Protein AF-A0A0A1U5Z3-F1 (afdb_monomer_lite)

Secondary structure (DSSP, 8-state):
------HHHHHHHHHT-SSSSPPPHHHHHHHHHHHTTT--HHHHHHHHHHHTSS-HHHHHHHHHHHHHHHHHS-GGGTTHHHHHHHHHHHHHHHHHHT-----HHHHHHHHHHHHHHHHHHHHHH-TTS-TTSS-S-GGGS-GGGGSHHHHHHHHHHHHHHHHHHHTTHHHHHHH-TT-HHHHTTHHHHHHHHHHHHHHHHHHHHHHHHH---HHHHHHHHHHHHHHHHHHHHHHHHHHH-HHHHHHS----PPPPPP----HHHHHHHHHH-TTSS--TTTS---S--S----HHHHHHHHHHHHHHHHHHHHHHHHHS-TT--TTSHHHHHHHHHHHHHHHHHS-S-HHHHHHHHHHHHHHGGGGSSHHHHHHHHHTT-HHHHHHHHHHHHHHHHHHHHHH---TTHHHHHHHHHHHHHHHHHHHHHHHHHHHHHHHHHHHHHHHHTT----------------PPP----------------HHHHHHHHHHHHHHHHHHHHHHHHHHHTT--------

InterPro domains:
  IPR008942 ENTH/VHS [G3DSA:1.25.40.90] (2-128)
  IPR008942 ENTH/VHS [SSF48464] (9-127)
  IPR011417 AP180 N-terminal homology (ANTH) domain [PF07651] (8-265)
  IPR013809 ENTH domain [PS50942] (1-130)
  IPR013809 ENTH domain [SM00273] (6-130)
  IPR030224 Sla2 family [PTHR10407] (9-286)

Radius of gyration: 32.05 Å; chains: 1; bounding box: 80×106×81 Å

pLDDT: mean 82.1, std 19.82, range [26.48, 98.62]

Organism: NCBI:txid370355

Structure (mmCIF, N/CA/C/O backbone):
data_AF-A0A0A1U5Z3-F1
#
_entry.id   AF-A0A0A1U5Z3-F1
#
loop_
_atom_site.group_PDB
_atom_site.id
_atom_site.type_symbol
_atom_site.label_atom_id
_atom_site.label_alt_id
_atom_site.label_comp_id
_atom_site.label_asym_id
_atom_site.label_entity_id
_atom_site.label_seq_id
_atom_site.pdbx_PDB_ins_code
_atom_site.Cartn_x
_atom_site.Cartn_y
_atom_site.Cartn_z
_atom_site.occupancy
_atom_site.B_iso_or_equiv
_atom_site.auth_seq_id
_atom_site.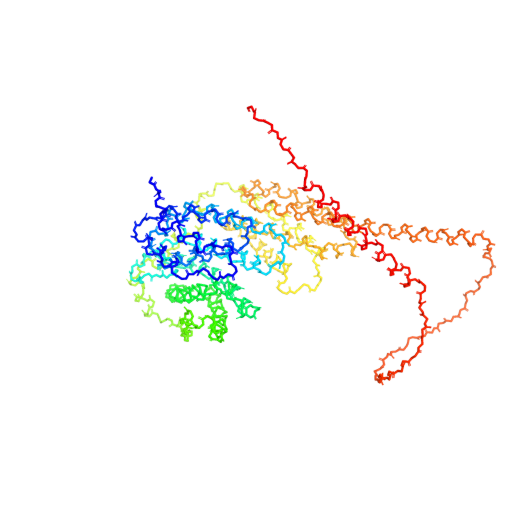auth_comp_id
_atom_site.auth_asym_id
_atom_site.auth_atom_id
_atom_site.pdbx_PDB_model_num
ATOM 1 N N . MET A 1 1 ? 34.542 -25.929 -18.210 1.00 36.91 1 MET A N 1
ATOM 2 C CA . MET A 1 1 ? 33.131 -26.272 -17.946 1.00 36.91 1 MET A CA 1
ATOM 3 C C . MET A 1 1 ? 32.398 -24.964 -17.750 1.00 36.91 1 MET A C 1
ATOM 5 O O . MET A 1 1 ? 32.661 -24.299 -16.756 1.00 36.91 1 MET A O 1
ATOM 9 N N . ASP A 1 2 ? 31.570 -24.552 -18.707 1.00 39.03 2 ASP A N 1
ATOM 10 C CA . ASP A 1 2 ? 30.730 -23.367 -18.533 1.00 39.03 2 ASP A CA 1
ATOM 11 C C . ASP A 1 2 ? 29.786 -23.615 -17.357 1.00 39.03 2 ASP A C 1
ATOM 13 O O . ASP A 1 2 ? 28.933 -24.503 -17.400 1.00 39.03 2 ASP A O 1
ATOM 17 N N . PHE A 1 3 ? 29.994 -22.878 -16.266 1.00 48.78 3 PHE A N 1
ATOM 18 C CA . PHE A 1 3 ? 29.136 -22.923 -15.092 1.00 48.78 3 PHE A CA 1
ATOM 19 C C . PHE A 1 3 ? 27.727 -22.517 -15.520 1.00 48.78 3 PHE A C 1
ATOM 21 O O . PHE A 1 3 ? 27.470 -21.347 -15.805 1.00 48.78 3 PHE A O 1
ATOM 28 N N . LEU A 1 4 ? 26.820 -23.493 -15.603 1.00 59.25 4 LEU A N 1
ATOM 29 C CA . LEU A 1 4 ? 25.430 -23.257 -15.967 1.00 59.25 4 LEU A CA 1
ATOM 30 C C . LEU A 1 4 ? 24.843 -22.232 -14.987 1.00 59.25 4 LEU A C 1
ATOM 32 O O . LEU A 1 4 ? 24.706 -22.504 -13.794 1.00 59.25 4 LEU A O 1
ATOM 36 N N . GLU A 1 5 ? 24.536 -21.030 -15.475 1.00 71.00 5 GLU A N 1
ATOM 37 C CA . GLU A 1 5 ? 24.004 -19.969 -14.627 1.00 71.00 5 GLU A CA 1
ATOM 38 C C . GLU A 1 5 ? 22.677 -20.441 -13.989 1.00 71.00 5 GLU A C 1
ATOM 40 O O . GLU A 1 5 ? 21.805 -20.934 -14.716 1.00 71.00 5 GLU A O 1
ATOM 45 N N . PRO A 1 6 ? 22.484 -20.316 -12.655 1.00 85.50 6 PRO A N 1
ATOM 46 C CA . PRO A 1 6 ? 21.290 -20.830 -11.990 1.00 85.50 6 PRO A CA 1
ATOM 47 C C . PRO A 1 6 ? 20.002 -20.338 -12.657 1.00 85.50 6 PRO A C 1
ATOM 49 O O . PRO A 1 6 ? 19.835 -19.146 -12.926 1.00 85.50 6 PRO A O 1
ATOM 52 N N . LYS A 1 7 ? 19.055 -21.253 -12.907 1.00 90.25 7 LYS A N 1
ATOM 53 C CA . LYS A 1 7 ? 17.828 -20.971 -13.677 1.00 90.25 7 LYS A CA 1
ATOM 54 C C . LYS A 1 7 ? 17.033 -19.782 -13.123 1.00 90.25 7 LYS A C 1
ATOM 56 O O . LYS A 1 7 ? 16.485 -19.006 -13.907 1.00 90.25 7 LYS A O 1
ATOM 61 N N . ILE A 1 8 ? 16.986 -19.624 -11.797 1.00 94.06 8 ILE A N 1
ATOM 62 C CA . ILE A 1 8 ? 16.303 -18.499 -11.148 1.00 94.06 8 ILE A CA 1
ATOM 63 C C . ILE A 1 8 ? 16.995 -17.165 -11.448 1.00 94.06 8 ILE A C 1
ATOM 65 O O . ILE A 1 8 ? 16.323 -16.206 -11.805 1.00 94.06 8 ILE A O 1
ATOM 69 N N . LYS A 1 9 ? 18.333 -17.125 -11.440 1.00 94.69 9 LYS A N 1
ATOM 70 C CA . LYS A 1 9 ? 19.134 -15.939 -11.768 1.00 94.69 9 LYS A CA 1
ATOM 71 C C . LYS A 1 9 ? 18.845 -15.456 -13.193 1.00 94.69 9 LYS A C 1
ATOM 73 O O . LYS A 1 9 ? 18.557 -14.281 -13.419 1.00 94.69 9 LYS A O 1
ATOM 78 N N . VAL A 1 10 ? 18.838 -16.388 -14.153 1.00 95.62 10 VAL A N 1
ATOM 79 C CA . VAL A 1 10 ? 18.495 -16.109 -15.559 1.00 95.62 10 VAL A CA 1
ATOM 80 C C . VAL A 1 10 ? 17.048 -15.626 -15.690 1.00 95.62 10 VAL A C 1
ATOM 82 O O . VAL A 1 10 ? 16.769 -14.711 -16.468 1.00 95.62 10 VAL A O 1
ATOM 85 N N . ALA A 1 11 ? 16.116 -16.225 -14.944 1.00 97.19 11 ALA A N 1
ATOM 86 C CA . ALA A 1 11 ? 14.720 -15.802 -14.940 1.00 97.19 11 ALA A CA 1
ATOM 87 C C . ALA A 1 11 ? 14.564 -14.372 -14.397 1.00 97.19 11 ALA A C 1
ATOM 89 O O . ALA A 1 11 ? 13.907 -13.567 -15.056 1.00 97.19 11 ALA A O 1
ATOM 90 N N . THR A 1 12 ? 15.220 -14.024 -13.285 1.00 97.44 12 THR A N 1
ATOM 91 C CA . THR A 1 12 ? 15.188 -12.674 -12.698 1.00 97.44 12 THR A CA 1
ATOM 92 C C . THR A 1 12 ? 15.740 -11.629 -13.661 1.00 97.44 12 THR A C 1
ATOM 94 O O . THR A 1 12 ? 15.052 -10.654 -13.958 1.00 97.44 12 THR A O 1
ATOM 97 N N . LYS A 1 13 ? 16.917 -11.867 -14.259 1.00 96.88 13 LYS A N 1
ATOM 98 C CA . LYS A 1 13 ? 17.498 -10.966 -15.274 1.00 96.88 13 LYS A CA 1
ATOM 99 C C . LYS A 1 13 ? 16.552 -10.730 -16.453 1.00 96.88 13 LYS A C 1
ATOM 101 O O . LYS A 1 13 ? 16.401 -9.607 -16.928 1.00 96.88 13 LYS A O 1
ATOM 106 N N . LYS A 1 14 ? 15.893 -11.790 -16.937 1.00 97.62 14 LYS A N 1
ATOM 107 C CA . LYS A 1 14 ? 14.957 -11.693 -18.066 1.00 97.62 14 LYS A CA 1
ATOM 108 C C . LYS A 1 14 ? 13.626 -11.045 -17.684 1.00 97.62 14 LYS A C 1
ATOM 110 O O . LYS A 1 14 ? 13.028 -10.403 -18.546 1.00 97.62 14 LYS A O 1
ATOM 115 N N . ALA A 1 15 ? 13.156 -11.201 -16.447 1.00 97.94 15 ALA A N 1
ATOM 116 C CA . ALA A 1 15 ? 11.967 -10.518 -15.939 1.00 97.94 15 ALA A CA 1
ATOM 117 C C . ALA A 1 15 ? 12.219 -9.010 -15.781 1.00 97.94 15 ALA A C 1
ATOM 119 O O . ALA A 1 15 ? 11.407 -8.210 -16.237 1.00 97.94 15 ALA A O 1
ATOM 120 N N . CYS A 1 16 ? 13.387 -8.636 -15.256 1.00 97.56 16 CYS A N 1
ATOM 121 C CA . CYS A 1 16 ? 13.785 -7.260 -14.962 1.00 97.56 16 CYS A CA 1
ATOM 122 C C . CYS A 1 16 ? 14.677 -6.637 -16.049 1.00 97.56 16 CYS A C 1
ATOM 124 O O . CYS A 1 16 ? 15.573 -5.874 -15.721 1.00 97.56 16 CYS A O 1
ATOM 126 N N . ASN A 1 17 ? 14.494 -6.975 -17.330 1.00 96.69 17 ASN A N 1
ATOM 127 C CA . ASN A 1 17 ? 15.306 -6.410 -18.419 1.00 96.69 17 ASN A CA 1
ATOM 128 C C . ASN A 1 17 ? 14.939 -4.941 -18.744 1.00 96.69 17 ASN A C 1
ATOM 130 O O . ASN A 1 17 ? 13.825 -4.509 -18.448 1.00 96.69 17 ASN A O 1
ATOM 134 N N . SER A 1 18 ? 15.826 -4.221 -19.437 1.00 96.44 18 SER A N 1
ATOM 135 C CA . SER A 1 18 ? 15.657 -2.815 -19.847 1.00 96.44 18 SER A CA 1
ATOM 136 C C . SER A 1 18 ? 14.712 -2.575 -21.032 1.00 96.44 18 SER A C 1
ATOM 138 O O . SER A 1 18 ? 14.530 -1.430 -21.435 1.00 96.44 18 SER A O 1
ATOM 140 N N . MET A 1 19 ? 14.106 -3.610 -21.620 1.00 96.81 19 MET A N 1
ATOM 141 C CA . MET A 1 19 ? 13.166 -3.421 -22.727 1.00 96.81 19 MET A CA 1
ATOM 142 C C . MET A 1 19 ? 11.840 -2.884 -22.194 1.00 96.81 19 MET A C 1
ATOM 144 O O . MET A 1 19 ? 11.323 -3.414 -21.203 1.00 96.81 19 MET A O 1
ATOM 148 N N . ASN A 1 20 ? 11.251 -1.918 -22.909 1.00 95.88 20 ASN A N 1
ATOM 149 C CA . ASN A 1 20 ? 9.916 -1.379 -22.636 1.00 95.88 20 ASN A CA 1
ATOM 150 C C . ASN A 1 20 ? 8.817 -2.397 -22.999 1.00 95.88 20 ASN A C 1
ATOM 152 O O . ASN A 1 20 ? 8.045 -2.230 -23.939 1.00 95.88 20 ASN A O 1
ATOM 156 N N . THR A 1 21 ? 8.815 -3.507 -22.272 1.00 96.94 21 THR A N 1
ATOM 157 C CA . THR A 1 21 ? 7.816 -4.569 -22.324 1.00 96.94 21 THR A CA 1
ATOM 158 C C . THR A 1 21 ? 7.565 -5.074 -20.903 1.00 96.94 21 THR A C 1
ATOM 160 O O . THR A 1 21 ? 8.515 -5.107 -20.100 1.00 96.94 21 THR A O 1
ATOM 163 N N . PRO A 1 22 ? 6.337 -5.533 -20.600 1.00 97.19 22 PRO A N 1
ATOM 164 C CA . PRO A 1 22 ? 6.017 -6.163 -19.324 1.00 97.19 22 PRO A CA 1
ATOM 165 C C . PRO A 1 22 ? 6.984 -7.303 -18.961 1.00 97.19 22 PRO A C 1
ATOM 167 O O . PRO A 1 22 ? 7.464 -8.018 -19.855 1.00 97.19 22 PRO A O 1
ATOM 170 N N . PRO A 1 23 ? 7.258 -7.537 -17.664 1.00 97.75 23 PRO A N 1
ATOM 171 C CA . PRO A 1 23 ? 7.892 -8.765 -17.201 1.00 97.75 23 PRO A CA 1
ATOM 172 C C . PRO A 1 23 ? 7.196 -10.005 -17.780 1.00 97.75 23 PRO A C 1
ATOM 174 O O . PRO A 1 23 ? 6.008 -10.245 -17.567 1.00 97.75 23 PRO A O 1
ATOM 177 N N . LYS A 1 24 ? 7.932 -10.821 -18.546 1.00 96.38 24 LYS A N 1
ATOM 178 C CA . LYS A 1 24 ? 7.320 -11.958 -19.253 1.00 96.38 24 LYS A CA 1
ATOM 179 C C . LYS A 1 24 ? 6.800 -13.001 -18.246 1.00 96.38 24 LYS A C 1
ATOM 181 O O . LYS A 1 24 ? 7.605 -13.492 -17.444 1.00 96.38 24 LYS A O 1
ATOM 186 N N . PRO A 1 25 ? 5.536 -13.463 -18.355 1.00 96.06 25 PRO A N 1
ATOM 187 C CA . PRO A 1 25 ? 4.927 -14.372 -17.378 1.00 96.06 25 PRO A CA 1
ATOM 188 C C . PRO A 1 25 ? 5.720 -15.658 -17.129 1.00 96.06 25 PRO A C 1
ATOM 190 O O . PRO A 1 25 ? 5.831 -16.109 -15.996 1.00 96.06 25 PRO A O 1
ATOM 193 N N . LYS A 1 26 ? 6.350 -16.234 -18.163 1.00 97.06 26 LYS A N 1
ATOM 194 C CA . LYS A 1 26 ? 7.160 -17.458 -18.020 1.00 97.06 26 LYS A CA 1
ATOM 195 C C . LYS A 1 26 ? 8.349 -17.308 -17.062 1.00 97.06 26 LYS A C 1
ATOM 197 O O . LYS A 1 26 ? 8.745 -18.282 -16.425 1.00 97.06 26 LYS A O 1
ATOM 202 N N . HIS A 1 27 ? 8.930 -16.110 -16.962 1.00 98.06 27 HIS A N 1
ATOM 203 C CA . HIS A 1 27 ? 10.049 -15.851 -16.057 1.00 98.06 27 HIS A CA 1
ATOM 204 C C . HIS A 1 27 ? 9.554 -15.675 -14.624 1.00 98.06 27 HIS A C 1
ATOM 206 O O . HIS A 1 27 ? 10.097 -16.317 -13.732 1.00 98.06 27 HIS A O 1
ATOM 212 N N . ILE A 1 28 ? 8.460 -14.934 -14.430 1.00 98.00 28 ILE A N 1
ATOM 213 C CA . ILE A 1 28 ? 7.799 -14.799 -13.124 1.00 98.00 28 ILE A CA 1
ATOM 214 C C . ILE A 1 28 ? 7.356 -16.171 -12.593 1.00 98.00 28 ILE A C 1
ATOM 216 O O . ILE A 1 28 ? 7.740 -16.544 -11.491 1.00 98.00 28 ILE A O 1
ATOM 220 N N . LYS A 1 29 ? 6.669 -16.984 -13.410 1.00 97.12 29 LYS A N 1
ATOM 221 C CA . LYS A 1 29 ? 6.264 -18.359 -13.053 1.00 97.12 29 LYS A CA 1
ATOM 222 C C . LYS A 1 29 ? 7.446 -19.243 -12.654 1.00 97.12 29 LYS A C 1
ATOM 224 O O . LYS A 1 29 ? 7.321 -20.065 -11.756 1.00 97.12 29 LYS A O 1
ATOM 229 N N . THR A 1 30 ? 8.600 -19.076 -13.304 1.00 96.88 30 THR A N 1
ATOM 230 C CA . THR A 1 30 ? 9.817 -19.821 -12.942 1.00 96.88 30 THR A CA 1
ATOM 231 C C . THR A 1 30 ? 10.326 -19.419 -11.557 1.00 96.88 30 THR A C 1
ATOM 233 O O . THR A 1 30 ? 10.732 -20.291 -10.795 1.00 96.88 30 THR A O 1
ATOM 236 N N . ILE A 1 31 ? 10.303 -18.123 -11.231 1.00 97.31 31 ILE A N 1
ATOM 237 C CA . ILE A 1 31 ? 10.723 -17.609 -9.919 1.00 97.31 31 ILE A CA 1
ATOM 238 C C . ILE A 1 31 ? 9.748 -18.081 -8.833 1.00 97.31 31 ILE A C 1
ATOM 240 O O . ILE A 1 31 ? 10.186 -18.633 -7.830 1.00 97.31 31 ILE A O 1
ATOM 244 N N . ILE A 1 32 ? 8.438 -17.957 -9.076 1.00 96.88 32 ILE A N 1
ATOM 245 C CA . ILE A 1 32 ? 7.382 -18.458 -8.184 1.00 96.88 32 ILE A CA 1
ATOM 246 C C . ILE A 1 32 ? 7.575 -19.951 -7.912 1.00 96.88 32 ILE A C 1
ATOM 248 O O . ILE A 1 32 ? 7.696 -20.348 -6.759 1.00 96.88 32 ILE A O 1
ATOM 252 N N . ALA A 1 33 ? 7.705 -20.782 -8.950 1.00 95.31 33 ALA A N 1
ATOM 253 C CA . ALA A 1 33 ? 7.912 -22.220 -8.776 1.00 95.31 33 ALA A CA 1
ATOM 254 C C . ALA A 1 33 ? 9.174 -22.534 -7.951 1.00 95.31 33 ALA A C 1
ATOM 256 O O . ALA A 1 33 ? 9.176 -23.457 -7.141 1.00 95.31 33 ALA A O 1
ATOM 257 N N . LYS A 1 34 ? 10.245 -21.750 -8.124 1.00 94.31 34 LYS A N 1
ATOM 258 C CA . LYS A 1 34 ? 11.487 -21.912 -7.361 1.00 94.31 34 LYS A CA 1
ATOM 259 C C . LYS A 1 34 ? 11.389 -21.465 -5.905 1.00 94.31 34 LYS A C 1
ATOM 261 O O . LYS A 1 34 ? 12.105 -22.030 -5.075 1.00 94.31 34 LYS A O 1
ATOM 266 N N . SER A 1 35 ? 10.475 -20.551 -5.579 1.00 94.19 35 SER A N 1
ATOM 267 C CA . SER A 1 35 ? 10.237 -20.132 -4.193 1.00 94.19 35 SER A CA 1
ATOM 268 C C . SER A 1 35 ? 9.776 -21.268 -3.280 1.00 94.19 35 SER A C 1
ATOM 270 O O . SER A 1 35 ? 10.160 -21.293 -2.117 1.00 94.19 35 SER A O 1
ATOM 272 N N . TYR A 1 36 ? 9.075 -22.273 -3.815 1.00 93.00 36 TYR A N 1
ATOM 273 C CA . TYR A 1 36 ? 8.678 -23.478 -3.072 1.00 93.00 36 TYR A CA 1
ATOM 274 C C . TYR A 1 36 ? 9.821 -24.479 -2.848 1.00 93.00 36 TYR A C 1
ATOM 276 O O . TYR A 1 36 ? 9.678 -25.423 -2.080 1.00 93.00 36 TYR A O 1
ATOM 284 N N . THR A 1 37 ? 10.966 -24.282 -3.507 1.00 88.06 37 THR A N 1
ATOM 285 C CA . THR A 1 37 ? 12.160 -25.136 -3.364 1.00 88.06 37 THR A CA 1
ATOM 286 C C . THR A 1 37 ? 13.286 -24.463 -2.567 1.00 88.06 37 THR A C 1
ATOM 288 O O . THR A 1 37 ? 14.406 -24.960 -2.571 1.00 88.06 37 THR A O 1
ATOM 291 N N . ASN A 1 38 ? 13.004 -23.329 -1.905 1.00 71.69 38 ASN A N 1
ATOM 292 C CA . ASN A 1 38 ? 13.934 -22.529 -1.086 1.00 71.69 38 ASN A CA 1
ATOM 293 C C . ASN A 1 38 ? 15.208 -22.016 -1.803 1.00 71.69 38 ASN A C 1
ATOM 295 O O . ASN A 1 38 ? 16.165 -21.588 -1.162 1.00 71.69 38 ASN A O 1
ATOM 299 N N . ASP A 1 39 ? 15.208 -21.961 -3.137 1.00 80.00 39 ASP A N 1
ATOM 300 C CA . ASP A 1 39 ? 16.309 -21.429 -3.961 1.00 80.00 39 ASP A CA 1
ATOM 301 C C . ASP A 1 39 ? 16.136 -19.919 -4.226 1.00 80.00 39 ASP A C 1
ATOM 303 O O . ASP A 1 39 ? 16.120 -19.461 -5.365 1.00 80.00 39 ASP A O 1
ATOM 307 N N . MET A 1 40 ? 15.919 -19.132 -3.166 1.00 90.69 40 MET A N 1
ATOM 308 C CA . MET A 1 40 ? 15.592 -17.699 -3.259 1.00 90.69 40 MET A CA 1
ATOM 309 C C . MET A 1 40 ? 16.750 -16.694 -3.132 1.00 90.69 40 MET A C 1
ATOM 311 O O . MET A 1 40 ? 16.598 -15.595 -3.675 1.00 90.69 40 MET A O 1
ATOM 315 N N . PRO A 1 41 ? 17.913 -16.988 -2.507 1.00 90.81 41 PRO A N 1
ATOM 316 C CA . PRO A 1 41 ? 18.993 -16.001 -2.386 1.00 90.81 41 PRO A CA 1
ATOM 317 C C . PRO A 1 41 ? 19.413 -15.381 -3.727 1.00 90.81 41 PRO A C 1
ATOM 319 O O . PRO A 1 41 ? 19.585 -14.167 -3.830 1.00 90.81 41 PRO A O 1
ATOM 322 N N . MET A 1 42 ? 19.489 -16.193 -4.785 1.00 91.62 42 MET A N 1
ATOM 323 C CA . MET A 1 42 ? 19.866 -15.735 -6.127 1.00 91.62 42 MET A CA 1
ATOM 324 C C . MET A 1 42 ? 18.824 -14.804 -6.764 1.00 91.62 42 MET A C 1
ATOM 326 O O . MET A 1 42 ? 19.185 -13.934 -7.557 1.00 91.62 42 MET A O 1
ATOM 330 N N . PHE A 1 43 ? 17.538 -14.953 -6.424 1.00 95.38 43 PHE A N 1
ATOM 331 C CA . PHE A 1 43 ? 16.502 -14.012 -6.850 1.00 95.38 43 PHE A CA 1
ATOM 332 C C . PHE A 1 43 ? 16.733 -12.637 -6.227 1.00 95.38 43 PHE A C 1
ATOM 334 O O . PHE A 1 43 ? 16.838 -11.660 -6.965 1.00 95.38 43 PHE A O 1
ATOM 341 N N . TYR A 1 44 ? 16.887 -12.568 -4.903 1.00 95.31 4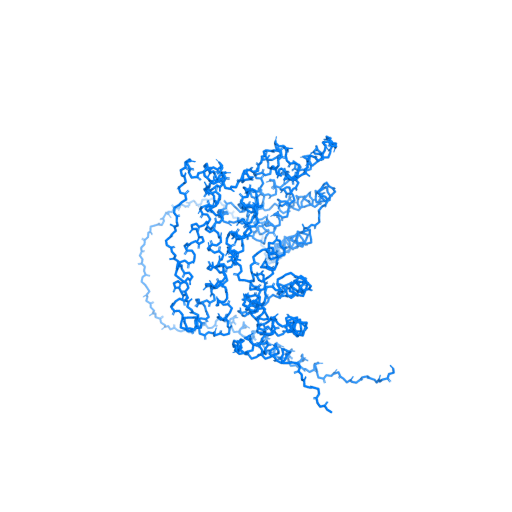4 TYR A N 1
ATOM 342 C CA . TYR A 1 44 ? 17.089 -11.303 -4.193 1.00 95.31 44 TYR A CA 1
ATOM 343 C C . TYR A 1 44 ? 18.412 -10.622 -4.559 1.00 95.31 44 TYR A C 1
ATOM 345 O O . TYR A 1 44 ? 18.451 -9.401 -4.693 1.00 95.31 44 TYR A O 1
ATOM 353 N N . GLN A 1 45 ? 19.484 -11.386 -4.797 1.00 94.12 45 GLN A N 1
ATOM 354 C CA . GLN A 1 45 ? 20.765 -10.838 -5.256 1.00 94.12 45 GLN A CA 1
ATOM 355 C C . GLN A 1 45 ? 20.654 -10.130 -6.611 1.00 94.12 45 GLN A C 1
ATOM 357 O O . GLN A 1 45 ? 21.178 -9.029 -6.778 1.00 94.12 45 GLN A O 1
ATOM 362 N N . GLU A 1 46 ? 19.983 -10.739 -7.591 1.00 96.25 46 GLU A N 1
ATOM 363 C CA . GLU A 1 46 ? 19.784 -10.095 -8.895 1.00 96.25 46 GLU A CA 1
ATOM 364 C C . GLU A 1 46 ? 18.765 -8.961 -8.819 1.00 96.25 46 GLU A C 1
ATOM 366 O O . GLU A 1 46 ? 18.965 -7.920 -9.444 1.00 96.25 46 GLU A O 1
ATOM 371 N N . LEU A 1 47 ? 17.714 -9.128 -8.014 1.00 96.94 47 LEU A N 1
ATOM 372 C CA . LEU A 1 47 ? 16.711 -8.097 -7.801 1.00 96.94 47 LEU A CA 1
ATOM 373 C C . LEU A 1 47 ? 17.321 -6.842 -7.166 1.00 96.94 47 LEU A C 1
ATOM 375 O O . LEU A 1 47 ? 17.000 -5.739 -7.592 1.00 96.94 47 LEU A O 1
ATOM 379 N N . ASN A 1 48 ? 18.246 -6.994 -6.211 1.00 97.56 48 ASN A N 1
ATOM 380 C CA . ASN A 1 48 ? 18.997 -5.887 -5.615 1.00 97.56 48 ASN A CA 1
ATOM 381 C C . ASN A 1 48 ? 19.704 -5.046 -6.693 1.00 97.56 48 ASN A C 1
ATOM 383 O O . ASN A 1 48 ? 19.556 -3.825 -6.742 1.00 97.56 48 ASN A O 1
ATOM 387 N N . LYS A 1 49 ? 20.407 -5.710 -7.622 1.00 97.06 49 LYS A N 1
ATOM 388 C CA . LYS A 1 49 ? 21.129 -5.039 -8.715 1.00 97.06 49 LYS A CA 1
ATOM 389 C C . LYS A 1 49 ? 20.189 -4.234 -9.607 1.00 97.06 49 LYS A C 1
ATOM 391 O O . LYS A 1 49 ? 20.486 -3.089 -9.935 1.00 97.06 49 LYS A O 1
ATOM 396 N N . THR A 1 50 ? 19.060 -4.817 -10.013 1.00 97.00 50 THR A N 1
ATOM 397 C CA . THR A 1 50 ? 18.125 -4.150 -10.931 1.00 97.00 50 THR A CA 1
ATOM 398 C C . THR A 1 50 ? 17.308 -3.062 -10.234 1.00 97.00 50 THR A C 1
ATOM 400 O O . THR A 1 50 ? 17.085 -2.002 -10.818 1.00 97.00 50 THR A O 1
ATOM 403 N N . MET A 1 51 ? 16.927 -3.273 -8.975 1.00 97.62 51 MET A N 1
ATOM 404 C CA . MET A 1 51 ? 16.145 -2.328 -8.176 1.00 97.62 51 MET A CA 1
ATOM 405 C C . MET A 1 51 ? 16.950 -1.080 -7.777 1.00 97.62 51 MET A C 1
ATOM 407 O O . MET A 1 51 ? 16.394 0.015 -7.728 1.00 97.62 51 MET A O 1
ATOM 411 N N . LEU A 1 52 ? 18.263 -1.214 -7.556 1.00 96.81 52 LEU A N 1
ATOM 412 C CA . LEU A 1 52 ? 19.159 -0.085 -7.261 1.00 96.81 52 LEU A CA 1
ATOM 413 C C . LEU A 1 52 ? 19.827 0.530 -8.500 1.00 96.81 52 LEU A C 1
ATOM 415 O O . LEU A 1 52 ? 20.585 1.497 -8.367 1.00 96.81 52 LEU A O 1
ATOM 419 N N . SER A 1 53 ? 19.548 0.005 -9.695 1.00 96.12 53 SER A N 1
ATOM 420 C CA . SER A 1 53 ? 20.115 0.518 -10.945 1.00 96.12 53 SER A CA 1
ATOM 421 C C . SER A 1 53 ? 19.696 1.972 -11.232 1.00 96.12 53 SER A C 1
ATOM 423 O O . SER A 1 53 ? 18.811 2.531 -10.583 1.00 96.12 53 SER A O 1
ATOM 425 N N . ASN A 1 54 ? 20.353 2.611 -12.203 1.00 94.38 54 ASN A N 1
ATOM 426 C CA . ASN A 1 54 ? 19.988 3.955 -12.676 1.00 94.38 54 ASN A CA 1
ATOM 427 C C . ASN A 1 54 ? 18.945 3.928 -13.804 1.00 94.38 54 ASN A C 1
ATOM 429 O O . ASN A 1 54 ? 18.498 4.977 -14.253 1.00 94.38 54 ASN A O 1
ATOM 433 N N . ASN A 1 55 ? 18.571 2.742 -14.287 1.00 95.88 55 ASN A N 1
ATOM 434 C CA . ASN A 1 55 ? 17.605 2.599 -15.365 1.00 95.88 55 ASN A CA 1
ATOM 435 C C . ASN A 1 55 ? 16.203 2.391 -14.780 1.00 95.88 55 ASN A C 1
ATOM 437 O O . ASN A 1 55 ? 15.932 1.379 -14.131 1.00 95.88 55 ASN A O 1
ATOM 441 N N . ILE A 1 56 ? 15.295 3.318 -15.075 1.00 96.75 56 ILE A N 1
ATOM 442 C CA . ILE A 1 56 ? 13.948 3.312 -14.506 1.00 96.75 56 ILE A CA 1
ATOM 443 C C . ILE A 1 56 ? 13.127 2.067 -14.881 1.00 96.75 56 ILE A C 1
ATOM 445 O O . ILE A 1 56 ? 12.371 1.564 -14.055 1.00 96.75 56 ILE A O 1
ATOM 449 N N . LEU A 1 57 ? 13.320 1.487 -16.074 1.00 97.56 57 LEU A N 1
ATOM 450 C CA . LEU A 1 57 ? 12.642 0.245 -16.471 1.00 97.56 57 LEU A CA 1
ATOM 451 C C . LEU A 1 57 ? 13.113 -0.945 -15.635 1.00 97.56 57 LEU A C 1
ATOM 453 O O . LEU A 1 57 ? 12.300 -1.793 -15.267 1.00 97.56 57 LEU A O 1
ATOM 457 N N . HIS A 1 58 ? 14.403 -1.002 -15.298 1.00 97.81 58 HIS A N 1
ATOM 458 C CA . HIS A 1 58 ? 14.921 -2.017 -14.383 1.00 97.81 58 HIS A CA 1
ATOM 459 C C . HIS A 1 58 ? 14.301 -1.864 -12.991 1.00 97.81 58 HIS A C 1
ATOM 461 O O . HIS A 1 58 ? 13.854 -2.861 -12.421 1.00 97.81 58 HIS A O 1
ATOM 467 N N . GLN A 1 59 ? 14.225 -0.640 -12.464 1.00 97.94 59 GLN A N 1
ATOM 468 C CA . GLN A 1 59 ? 13.632 -0.369 -11.151 1.00 97.94 59 GLN A CA 1
ATOM 469 C C . GLN A 1 59 ? 12.142 -0.733 -11.134 1.00 97.94 59 GLN A C 1
ATOM 471 O O . GLN A 1 59 ? 11.728 -1.581 -10.342 1.00 97.94 59 GLN A O 1
ATOM 476 N N . TYR A 1 60 ? 11.361 -0.196 -12.076 1.00 98.50 60 TYR A N 1
ATOM 477 C CA . TYR A 1 60 ? 9.933 -0.477 -12.242 1.00 98.50 60 TYR A CA 1
ATOM 478 C C . TYR A 1 60 ? 9.650 -1.982 -12.309 1.00 98.50 60 TYR A C 1
ATOM 480 O O . TYR A 1 60 ? 8.886 -2.528 -11.510 1.00 98.50 60 TYR A O 1
ATOM 488 N N . LYS A 1 61 ? 10.330 -2.695 -13.215 1.00 98.56 61 LYS A N 1
ATOM 489 C CA . LYS A 1 61 ? 10.117 -4.136 -13.410 1.00 98.56 61 LYS A CA 1
ATOM 490 C C . LYS A 1 61 ? 10.583 -4.959 -12.218 1.00 98.56 61 LYS A C 1
ATOM 492 O O . LYS A 1 61 ? 10.027 -6.033 -11.998 1.00 98.56 61 LYS A O 1
ATOM 497 N N . SER A 1 62 ? 11.540 -4.465 -11.431 1.00 98.50 62 SER A N 1
ATOM 498 C CA . SER A 1 62 ? 11.944 -5.101 -10.174 1.00 98.50 62 SER A CA 1
ATOM 499 C C . SER A 1 62 ? 10.819 -5.056 -9.147 1.00 98.50 62 SER A C 1
ATOM 501 O O . SER A 1 62 ? 10.476 -6.098 -8.595 1.00 98.50 62 SER A O 1
ATOM 503 N N . PHE A 1 63 ? 10.183 -3.898 -8.946 1.00 98.62 63 PHE A N 1
ATOM 504 C CA . PHE A 1 63 ? 9.029 -3.795 -8.048 1.00 98.62 63 PHE A CA 1
ATOM 505 C C . PHE A 1 63 ? 7.849 -4.642 -8.534 1.00 98.62 63 PHE A C 1
ATOM 507 O O . PHE A 1 63 ? 7.237 -5.349 -7.737 1.00 98.62 63 PHE A O 1
ATOM 514 N N . VAL A 1 64 ? 7.548 -4.638 -9.839 1.00 98.50 64 VAL A N 1
ATOM 515 C CA . VAL A 1 64 ? 6.444 -5.450 -10.392 1.00 98.50 64 VAL A CA 1
ATOM 516 C C . VAL A 1 64 ? 6.723 -6.944 -10.241 1.00 98.50 64 VAL A C 1
ATOM 518 O O . VAL A 1 64 ? 5.843 -7.700 -9.829 1.00 98.50 64 VAL A O 1
ATOM 521 N N . THR A 1 65 ? 7.954 -7.372 -10.525 1.00 98.56 65 THR A N 1
ATOM 522 C CA . THR A 1 65 ? 8.369 -8.771 -10.366 1.00 98.56 65 THR A CA 1
ATOM 523 C C . THR A 1 65 ? 8.320 -9.190 -8.900 1.00 98.56 65 THR A C 1
ATOM 525 O O . THR A 1 65 ? 7.772 -10.247 -8.606 1.00 98.56 65 THR A O 1
ATOM 528 N N . LEU A 1 66 ? 8.833 -8.362 -7.981 1.00 98.44 66 LEU A N 1
ATOM 529 C CA . LEU A 1 66 ? 8.767 -8.626 -6.544 1.00 98.44 66 LEU A CA 1
ATOM 530 C C . LEU A 1 66 ? 7.320 -8.771 -6.075 1.00 98.44 66 LEU A C 1
ATOM 532 O O . LEU A 1 66 ? 7.010 -9.753 -5.416 1.00 98.44 66 LEU A O 1
ATOM 536 N N . HIS A 1 67 ? 6.436 -7.848 -6.458 1.00 98.44 67 HIS A N 1
ATOM 537 C CA . HIS A 1 67 ? 5.030 -7.889 -6.064 1.00 98.44 67 HIS A CA 1
ATOM 538 C C . HIS A 1 67 ? 4.367 -9.212 -6.466 1.00 98.44 67 HIS A C 1
ATOM 540 O O . HIS A 1 67 ? 3.804 -9.905 -5.623 1.00 98.44 67 HIS A O 1
ATOM 546 N N . ARG A 1 68 ? 4.500 -9.616 -7.735 1.00 98.44 68 ARG A N 1
ATOM 547 C CA . ARG A 1 68 ? 3.923 -10.879 -8.226 1.00 98.44 68 ARG A CA 1
ATOM 548 C C . ARG A 1 68 ? 4.516 -12.104 -7.530 1.00 98.44 68 ARG A C 1
ATOM 550 O O . ARG A 1 68 ? 3.790 -13.037 -7.218 1.00 98.44 68 ARG A O 1
ATOM 557 N N . VAL A 1 69 ? 5.824 -12.098 -7.266 1.00 97.75 69 VAL A N 1
ATOM 558 C CA . VAL A 1 69 ? 6.501 -13.195 -6.557 1.00 97.75 69 VAL A CA 1
ATOM 559 C C . VAL A 1 69 ? 6.060 -13.279 -5.098 1.00 97.75 69 VAL A C 1
ATOM 561 O O . VAL A 1 69 ? 5.853 -14.382 -4.613 1.00 97.75 69 VAL A O 1
ATOM 564 N N . LEU A 1 70 ? 5.881 -12.149 -4.407 1.00 97.25 70 LEU A N 1
ATOM 565 C CA . LEU A 1 70 ? 5.352 -12.142 -3.042 1.00 97.25 70 LEU A CA 1
ATOM 566 C C . LEU A 1 70 ? 3.904 -12.623 -3.004 1.00 97.25 70 LEU A C 1
ATOM 568 O O . LEU A 1 70 ? 3.552 -13.364 -2.099 1.00 97.25 70 LEU A O 1
ATOM 572 N N . ARG A 1 71 ? 3.084 -12.222 -3.979 1.00 96.94 71 ARG A N 1
ATOM 573 C CA . ARG A 1 71 ? 1.670 -12.593 -4.054 1.00 96.94 71 ARG A CA 1
ATOM 574 C C . ARG A 1 71 ? 1.461 -14.091 -4.280 1.00 96.94 71 ARG A C 1
ATOM 576 O O . ARG A 1 71 ? 0.723 -14.718 -3.532 1.00 96.94 71 ARG A O 1
ATOM 583 N N . ASP A 1 72 ? 2.115 -14.638 -5.302 1.00 96.38 72 ASP A N 1
ATOM 584 C CA . ASP A 1 72 ? 1.832 -15.988 -5.808 1.00 96.38 72 ASP A CA 1
ATOM 585 C C . ASP A 1 72 ? 2.892 -17.028 -5.390 1.00 96.38 72 ASP A C 1
ATOM 587 O O . ASP A 1 72 ? 2.819 -18.192 -5.785 1.00 96.38 72 ASP A O 1
ATOM 591 N N . GLY A 1 73 ? 3.933 -16.607 -4.668 1.00 95.12 73 GLY A N 1
ATOM 592 C CA . GLY A 1 73 ? 5.033 -17.462 -4.231 1.00 95.12 73 GLY A CA 1
ATOM 593 C C . GLY A 1 73 ? 4.779 -18.202 -2.919 1.00 95.12 73 GLY A C 1
ATOM 594 O O . GLY A 1 73 ? 3.720 -18.120 -2.303 1.00 95.12 73 GLY A O 1
ATOM 595 N N . SER A 1 74 ? 5.801 -18.938 -2.482 1.00 93.62 74 SER A N 1
ATOM 596 C CA . SER A 1 74 ? 5.794 -19.677 -1.219 1.00 93.62 74 SER A CA 1
ATOM 597 C C . SER A 1 74 ? 5.539 -18.752 -0.021 1.00 93.62 74 SER A C 1
ATOM 599 O O . SER A 1 74 ? 6.155 -17.683 0.049 1.00 93.62 74 SER A O 1
ATOM 601 N N . PRO A 1 75 ? 4.748 -19.178 0.985 1.00 91.12 75 PRO A N 1
ATOM 602 C CA . PRO A 1 75 ? 4.595 -18.445 2.242 1.00 91.12 75 PRO A CA 1
ATOM 603 C C . PRO A 1 75 ? 5.927 -18.134 2.937 1.00 91.12 75 PRO A C 1
ATOM 605 O O . PRO A 1 75 ? 6.031 -17.113 3.605 1.00 91.12 75 PRO A O 1
ATOM 608 N N . SER A 1 76 ? 6.968 -18.953 2.719 1.00 88.75 76 SER A N 1
ATOM 609 C CA . SER A 1 76 ? 8.318 -18.722 3.263 1.00 88.75 76 SER A CA 1
ATOM 610 C C . SER A 1 76 ? 8.982 -17.431 2.771 1.00 88.75 76 SER A C 1
ATOM 612 O O . SER A 1 76 ? 9.961 -16.982 3.366 1.00 88.75 76 SER A O 1
ATOM 614 N N . LEU A 1 77 ? 8.470 -16.825 1.694 1.00 91.38 77 LEU A N 1
ATOM 615 C CA . LEU A 1 77 ? 8.914 -15.513 1.229 1.00 91.38 77 LEU A CA 1
ATOM 616 C C . LEU A 1 77 ? 8.533 -14.401 2.207 1.00 91.38 77 LEU A C 1
ATOM 618 O O . LEU A 1 77 ? 9.265 -13.419 2.308 1.00 91.38 77 LEU A O 1
ATOM 622 N N . ILE A 1 78 ? 7.414 -14.553 2.917 1.00 91.56 78 ILE A N 1
ATOM 623 C CA . ILE A 1 78 ? 6.981 -13.644 3.976 1.00 91.56 78 ILE A CA 1
ATOM 624 C C . ILE A 1 78 ? 7.705 -14.044 5.267 1.00 91.56 78 ILE A C 1
ATOM 626 O O . ILE A 1 78 ? 7.755 -15.217 5.621 1.00 91.56 78 ILE A O 1
ATOM 630 N N . GLY A 1 79 ? 8.309 -13.082 5.970 1.00 85.25 79 GLY A N 1
ATOM 631 C CA . GLY A 1 79 ? 9.205 -13.372 7.098 1.00 85.25 79 GLY A CA 1
ATOM 632 C C . GLY A 1 79 ? 10.661 -13.084 6.754 1.00 85.25 79 GLY A C 1
ATOM 633 O O . GLY A 1 79 ? 10.958 -12.104 6.072 1.00 85.25 79 GLY A O 1
ATOM 634 N N . GLY A 1 80 ? 11.565 -13.965 7.190 1.00 82.88 80 GLY A N 1
ATOM 635 C CA . GLY A 1 80 ? 13.011 -13.722 7.186 1.00 82.88 80 GLY A CA 1
ATOM 636 C C . GLY A 1 80 ? 13.609 -13.272 5.847 1.00 82.88 80 GLY A C 1
ATOM 637 O O . GLY A 1 80 ? 14.469 -12.391 5.846 1.00 82.88 80 GLY A O 1
ATOM 638 N N . TYR A 1 81 ? 13.152 -13.804 4.705 1.00 88.56 81 TYR A N 1
ATOM 639 C CA . TYR A 1 81 ? 13.628 -13.352 3.388 1.00 88.56 81 TYR A CA 1
ATOM 640 C C . TYR A 1 81 ? 13.213 -11.911 3.086 1.00 88.56 81 TYR A C 1
ATOM 642 O O . TYR A 1 81 ? 14.059 -11.089 2.727 1.00 88.56 81 TYR A O 1
ATOM 650 N N . LEU A 1 82 ? 11.925 -11.598 3.238 1.00 90.62 82 LEU A N 1
ATOM 651 C CA . LEU A 1 82 ? 11.404 -10.255 3.008 1.00 90.62 82 LEU A CA 1
ATOM 652 C C . LEU A 1 82 ? 11.995 -9.239 3.989 1.00 90.62 82 LEU A C 1
ATOM 654 O O . LEU A 1 82 ? 12.358 -8.143 3.575 1.00 90.62 82 LEU A O 1
ATOM 658 N N . ASP A 1 83 ? 12.164 -9.623 5.253 1.00 88.88 83 ASP A N 1
ATOM 659 C CA . ASP A 1 83 ? 12.748 -8.769 6.290 1.00 88.88 83 ASP A CA 1
ATOM 660 C C . ASP A 1 83 ? 14.202 -8.431 5.986 1.00 88.88 83 ASP A C 1
ATOM 662 O O . ASP A 1 83 ? 14.603 -7.271 6.050 1.00 88.88 83 ASP A O 1
ATOM 666 N N . SER A 1 84 ? 14.978 -9.437 5.572 1.00 89.19 84 SER A N 1
ATOM 667 C CA . SER A 1 84 ? 16.375 -9.249 5.172 1.00 89.19 84 SER A CA 1
ATOM 668 C C . SER A 1 84 ? 16.499 -8.373 3.924 1.00 89.19 84 SER A C 1
ATOM 670 O O . SER A 1 84 ? 17.506 -7.692 3.739 1.00 89.19 84 SER A O 1
ATOM 672 N N . PHE A 1 85 ? 15.488 -8.385 3.051 1.00 94.38 85 PHE A N 1
ATOM 673 C CA . PHE A 1 85 ? 15.480 -7.603 1.816 1.00 94.38 85 PHE A CA 1
ATOM 674 C C . PHE A 1 85 ? 14.864 -6.203 1.976 1.00 94.38 85 PHE A C 1
ATOM 676 O O . PHE A 1 85 ? 15.096 -5.333 1.133 1.00 94.38 85 PHE A O 1
ATOM 683 N N . TYR A 1 86 ? 14.132 -5.942 3.062 1.00 94.94 86 TYR A N 1
ATOM 684 C CA . TYR A 1 86 ? 13.492 -4.653 3.331 1.00 94.94 86 TYR A CA 1
ATOM 685 C C . TYR A 1 86 ? 14.443 -3.444 3.230 1.00 94.94 86 TYR A C 1
ATOM 687 O O . TYR A 1 86 ? 14.066 -2.474 2.568 1.00 94.94 86 TYR A O 1
ATOM 695 N N . PRO A 1 87 ? 15.691 -3.474 3.750 1.00 94.00 87 PRO A N 1
ATOM 696 C CA . PRO A 1 87 ? 16.616 -2.347 3.605 1.00 94.00 87 PRO A CA 1
ATOM 697 C C . PRO A 1 87 ? 16.911 -1.975 2.144 1.00 94.00 87 PRO A C 1
ATOM 699 O O . PRO A 1 87 ? 17.097 -0.801 1.826 1.00 94.00 87 PRO A O 1
ATOM 702 N N . VAL A 1 88 ? 16.924 -2.957 1.234 1.00 96.25 88 VAL A N 1
ATOM 703 C CA . VAL A 1 88 ? 17.120 -2.725 -0.205 1.00 96.25 88 VAL A CA 1
ATOM 704 C C . VAL A 1 88 ? 15.899 -2.037 -0.810 1.00 96.25 88 VAL A C 1
ATOM 706 O O . VAL A 1 88 ? 16.057 -1.062 -1.546 1.00 96.25 88 VAL A O 1
ATOM 709 N N . ILE A 1 89 ? 14.694 -2.506 -0.470 1.00 97.12 89 ILE A N 1
ATOM 710 C CA . ILE A 1 89 ? 13.425 -1.895 -0.897 1.00 97.12 89 ILE A CA 1
ATOM 711 C C . ILE A 1 89 ? 13.360 -0.445 -0.415 1.00 97.12 89 ILE A C 1
ATOM 713 O O . ILE A 1 89 ? 13.096 0.452 -1.213 1.00 97.12 89 ILE A O 1
ATOM 717 N N . TYR A 1 90 ? 13.657 -0.212 0.865 1.00 95.31 90 TYR A N 1
ATOM 718 C CA . TYR A 1 90 ? 13.657 1.118 1.464 1.00 95.31 90 TYR A CA 1
ATOM 719 C C . TYR A 1 90 ? 14.668 2.045 0.779 1.00 95.31 90 TYR A C 1
ATOM 721 O O . TYR A 1 90 ? 14.310 3.141 0.352 1.00 95.31 90 TYR A O 1
ATOM 729 N N . LYS A 1 91 ? 15.908 1.584 0.566 1.00 95.81 91 LYS A N 1
ATOM 730 C CA . LYS A 1 91 ? 16.935 2.352 -0.155 1.00 95.81 91 LYS A CA 1
ATOM 731 C C . LYS A 1 91 ? 16.507 2.697 -1.583 1.00 95.81 91 LYS A C 1
ATOM 733 O O . LYS A 1 91 ? 16.734 3.816 -2.037 1.00 95.81 91 LYS A O 1
ATOM 738 N N . ALA A 1 92 ? 15.898 1.752 -2.298 1.00 97.19 92 ALA A N 1
ATOM 739 C CA . ALA A 1 92 ? 15.397 1.980 -3.649 1.00 97.19 92 ALA A CA 1
ATOM 740 C C . ALA A 1 92 ? 14.245 2.994 -3.670 1.00 97.19 92 ALA A C 1
ATOM 742 O O . ALA A 1 92 ? 14.235 3.882 -4.520 1.00 97.19 92 ALA A O 1
ATOM 743 N N . TYR A 1 93 ? 13.315 2.888 -2.718 1.00 96.31 93 TYR A N 1
ATOM 744 C CA . TYR A 1 93 ? 12.229 3.844 -2.518 1.00 96.31 93 TYR A CA 1
ATOM 745 C C . TYR A 1 93 ? 12.768 5.257 -2.256 1.00 96.31 93 TYR A C 1
ATOM 747 O O . TYR A 1 93 ? 12.438 6.169 -3.010 1.00 96.31 93 TYR A O 1
ATOM 755 N N . VAL A 1 94 ? 13.660 5.436 -1.276 1.00 95.12 94 VAL A N 1
ATOM 756 C CA . VAL A 1 94 ? 14.252 6.748 -0.951 1.00 95.12 94 VAL A CA 1
ATOM 757 C C . VAL A 1 94 ? 14.974 7.342 -2.163 1.00 95.12 94 VAL A C 1
ATOM 759 O O . VAL A 1 94 ? 14.746 8.500 -2.508 1.00 95.12 94 VAL A O 1
ATOM 762 N N . LYS A 1 95 ? 15.781 6.533 -2.867 1.00 94.50 95 LYS A N 1
ATOM 763 C CA . LYS A 1 95 ? 16.473 6.959 -4.094 1.00 94.50 95 LYS A CA 1
ATOM 764 C C . LYS A 1 95 ? 15.488 7.454 -5.153 1.00 94.50 95 LYS A C 1
ATOM 766 O O . LYS A 1 95 ? 15.756 8.462 -5.794 1.00 94.50 95 LYS A O 1
ATOM 771 N N . LEU A 1 96 ? 14.370 6.752 -5.354 1.00 95.75 96 LEU A N 1
ATOM 772 C CA . LEU A 1 96 ? 13.336 7.172 -6.299 1.00 95.75 96 LEU A CA 1
ATOM 773 C C . LEU A 1 96 ? 12.718 8.500 -5.869 1.00 95.75 96 LEU A C 1
ATOM 775 O O . LEU A 1 96 ? 12.626 9.394 -6.702 1.00 95.75 96 LEU A O 1
ATOM 779 N N . GLN A 1 97 ? 12.347 8.664 -4.594 1.00 92.56 97 GLN A N 1
ATOM 780 C CA . GLN A 1 97 ? 11.697 9.888 -4.109 1.00 92.56 97 GLN A CA 1
ATOM 781 C C . GLN A 1 97 ? 12.549 11.144 -4.318 1.00 92.56 97 GLN A C 1
ATOM 783 O O . GLN A 1 97 ? 12.013 12.173 -4.723 1.00 92.56 97 GLN A O 1
ATOM 788 N N . GLN A 1 98 ? 13.871 11.030 -4.166 1.00 91.81 98 GLN A N 1
ATOM 789 C CA . GLN A 1 98 ? 14.830 12.121 -4.384 1.00 91.81 98 GLN A CA 1
ATOM 790 C C . GLN A 1 98 ? 14.949 12.577 -5.852 1.00 91.81 98 GLN A C 1
ATOM 792 O O . GLN A 1 98 ? 15.536 13.621 -6.131 1.00 91.81 98 GLN A O 1
ATOM 797 N N . GLN A 1 99 ? 14.424 11.816 -6.818 1.00 90.31 99 GLN A N 1
ATOM 798 C CA . GLN A 1 99 ? 14.498 12.187 -8.232 1.00 90.31 99 GLN A CA 1
ATOM 799 C C . GLN A 1 99 ? 13.414 13.211 -8.591 1.00 90.31 99 GLN A C 1
ATOM 801 O O . GLN A 1 99 ? 12.229 12.893 -8.585 1.00 90.31 99 GLN A O 1
ATOM 806 N N . ASN A 1 100 ? 13.802 14.417 -9.005 1.00 84.94 100 ASN A N 1
ATOM 807 C CA . ASN A 1 100 ? 12.870 15.514 -9.330 1.00 84.94 100 ASN A CA 1
ATOM 808 C C . ASN A 1 100 ? 12.289 15.472 -10.760 1.00 84.94 100 ASN A C 1
ATOM 810 O O . ASN A 1 100 ? 11.760 16.465 -11.249 1.00 84.94 100 ASN A O 1
ATOM 814 N N . ASN A 1 101 ? 12.395 14.343 -11.463 1.00 84.00 101 ASN A N 1
ATOM 815 C CA . ASN A 1 101 ? 11.937 14.226 -12.848 1.00 84.00 101 ASN A CA 1
ATOM 816 C C . ASN A 1 101 ? 10.421 13.920 -12.918 1.00 84.00 101 ASN A C 1
ATOM 818 O O . ASN A 1 101 ? 9.882 13.136 -12.134 1.00 84.00 101 ASN A O 1
ATOM 822 N N . THR A 1 102 ? 9.727 14.547 -13.867 1.00 85.50 102 THR A N 1
ATOM 823 C CA . THR A 1 102 ? 8.284 14.410 -14.118 1.00 85.50 102 THR A CA 1
ATOM 824 C C . THR A 1 102 ? 7.937 13.303 -15.119 1.00 85.50 102 THR A C 1
ATOM 826 O O . THR A 1 102 ? 6.773 13.158 -15.490 1.00 85.50 102 THR A O 1
ATOM 829 N N . GLU A 1 103 ? 8.913 12.496 -15.555 1.00 93.12 103 GLU A N 1
ATOM 830 C CA . GLU A 1 103 ? 8.679 11.375 -16.467 1.00 93.12 103 GLU A CA 1
ATOM 831 C C . GLU A 1 103 ? 7.570 10.442 -15.929 1.00 93.12 103 GLU A C 1
ATOM 833 O O . GLU A 1 103 ? 7.675 9.942 -14.803 1.00 93.12 103 GLU A O 1
ATOM 838 N N . PRO A 1 104 ? 6.537 10.127 -16.735 1.00 93.69 104 PRO A N 1
ATOM 839 C CA . PRO A 1 104 ? 5.422 9.272 -16.332 1.00 93.69 104 PRO A CA 1
ATOM 840 C C . PRO A 1 104 ? 5.806 7.957 -15.654 1.00 93.69 104 PRO A C 1
ATOM 842 O O . PRO A 1 104 ? 5.235 7.585 -14.631 1.00 93.69 104 PRO A O 1
ATOM 845 N N . LEU A 1 105 ? 6.779 7.233 -16.219 1.00 95.88 105 LEU A N 1
ATOM 846 C CA . LEU A 1 105 ? 7.193 5.940 -15.679 1.00 95.88 105 LEU A CA 1
ATOM 847 C C . LEU A 1 105 ? 7.867 6.100 -14.314 1.00 95.88 105 LEU A C 1
ATOM 849 O O . LEU A 1 105 ? 7.657 5.263 -13.438 1.00 95.88 105 LEU A O 1
ATOM 853 N N . LEU A 1 106 ? 8.630 7.176 -14.112 1.00 96.25 106 LEU A N 1
ATOM 854 C CA . LEU A 1 106 ? 9.235 7.479 -12.821 1.00 96.25 106 LEU A CA 1
ATOM 855 C C . LEU A 1 106 ? 8.165 7.754 -11.762 1.00 96.25 106 LEU A C 1
ATOM 857 O O . LEU A 1 106 ? 8.229 7.165 -10.688 1.00 96.25 106 LEU A O 1
ATOM 861 N N . GLN A 1 107 ? 7.157 8.570 -12.074 1.00 95.81 107 GLN A N 1
ATOM 862 C CA . GLN A 1 107 ? 6.065 8.881 -11.142 1.00 95.81 107 GLN A CA 1
ATOM 863 C C . GLN A 1 107 ? 5.272 7.627 -10.752 1.00 95.81 107 GLN A C 1
ATOM 865 O O . GLN A 1 107 ? 5.052 7.364 -9.570 1.00 95.81 107 GLN A O 1
ATOM 870 N N . ILE A 1 108 ? 4.946 6.777 -11.731 1.00 97.12 108 ILE A N 1
ATOM 871 C CA . ILE A 1 108 ? 4.335 5.466 -11.468 1.00 97.12 108 ILE A CA 1
ATOM 872 C C . ILE A 1 108 ? 5.240 4.622 -10.566 1.00 97.12 108 ILE A C 1
ATOM 874 O O . ILE A 1 108 ? 4.770 4.012 -9.608 1.00 97.12 108 ILE A O 1
ATOM 878 N N . THR A 1 109 ? 6.543 4.588 -10.852 1.00 97.81 109 THR A N 1
ATOM 879 C CA . THR A 1 109 ? 7.503 3.786 -10.086 1.00 97.81 109 THR A CA 1
ATOM 880 C C . THR A 1 109 ? 7.642 4.286 -8.651 1.00 97.81 109 THR A C 1
ATOM 882 O O . THR A 1 109 ? 7.697 3.458 -7.749 1.00 97.81 109 THR A O 1
ATOM 885 N N . LYS A 1 110 ? 7.639 5.604 -8.413 1.00 96.94 110 LYS A N 1
ATOM 886 C CA . LYS A 1 110 ? 7.645 6.208 -7.071 1.00 96.94 110 LYS A CA 1
ATOM 887 C C . LYS A 1 110 ? 6.445 5.752 -6.250 1.00 96.94 110 LYS A C 1
ATOM 889 O O . LYS A 1 110 ? 6.620 5.184 -5.172 1.00 96.94 110 LYS A O 1
ATOM 894 N N . HIS A 1 111 ? 5.240 5.950 -6.786 1.00 96.75 111 HIS A N 1
ATOM 895 C CA . HIS A 1 111 ? 4.014 5.592 -6.080 1.00 96.75 111 HIS A CA 1
ATOM 896 C C . HIS A 1 111 ? 3.909 4.089 -5.844 1.00 96.75 111 HIS A C 1
ATOM 898 O O . HIS A 1 111 ? 3.537 3.652 -4.756 1.00 96.75 111 HIS A O 1
ATOM 904 N N . TYR A 1 112 ? 4.295 3.291 -6.837 1.00 98.00 112 TYR A N 1
ATOM 905 C CA . TYR A 1 112 ? 4.280 1.843 -6.722 1.00 98.00 112 TYR A CA 1
ATOM 906 C C . TYR A 1 112 ? 5.337 1.323 -5.738 1.00 98.00 112 TYR A C 1
ATOM 908 O O . TYR A 1 112 ? 5.044 0.435 -4.946 1.00 98.00 112 TYR A O 1
ATOM 916 N N . ALA A 1 113 ? 6.543 1.898 -5.719 1.00 98.00 113 ALA A N 1
ATOM 917 C CA . ALA A 1 113 ? 7.577 1.555 -4.742 1.00 98.00 113 ALA A CA 1
ATOM 918 C C . ALA A 1 113 ? 7.130 1.859 -3.306 1.00 98.00 113 ALA A C 1
ATOM 920 O O . ALA A 1 113 ? 7.371 1.046 -2.417 1.00 98.00 113 ALA A O 1
ATOM 921 N N . GLN A 1 114 ? 6.436 2.981 -3.090 1.00 97.69 114 GLN A N 1
ATOM 922 C CA . GLN A 1 114 ? 5.843 3.316 -1.795 1.00 97.69 114 GLN A CA 1
ATOM 923 C C . GLN A 1 114 ? 4.771 2.300 -1.378 1.00 97.69 114 GLN A C 1
ATOM 925 O O . GLN A 1 114 ? 4.815 1.817 -0.252 1.00 97.69 114 GLN A O 1
ATOM 930 N N . TYR A 1 115 ? 3.880 1.890 -2.292 1.00 98.12 115 TYR A N 1
ATOM 931 C CA . TYR A 1 115 ? 2.907 0.826 -2.007 1.00 98.12 115 TYR A CA 1
ATOM 932 C C . TYR A 1 115 ? 3.608 -0.471 -1.583 1.00 98.12 115 TYR A C 1
ATOM 934 O O . TYR A 1 115 ? 3.252 -1.075 -0.574 1.00 98.12 115 TYR A O 1
ATOM 942 N N . ILE A 1 116 ? 4.646 -0.886 -2.321 1.00 98.19 116 ILE A N 1
ATOM 943 C CA . ILE A 1 116 ? 5.421 -2.082 -1.975 1.00 98.19 116 ILE A CA 1
ATOM 944 C C . ILE A 1 116 ? 6.099 -1.925 -0.612 1.00 98.19 116 ILE A C 1
ATOM 946 O O . ILE A 1 116 ? 6.078 -2.869 0.171 1.00 98.19 116 ILE A O 1
ATOM 950 N N . GLN A 1 117 ? 6.657 -0.757 -0.291 1.00 97.06 117 GLN A N 1
ATOM 951 C CA . GLN A 1 117 ? 7.250 -0.494 1.021 1.00 97.06 117 GLN A CA 1
ATOM 952 C C . GLN A 1 117 ? 6.207 -0.625 2.145 1.00 97.06 117 GLN A C 1
ATOM 954 O O . GLN A 1 117 ? 6.451 -1.371 3.094 1.00 97.06 117 GLN A O 1
ATOM 959 N N . MET A 1 118 ? 5.031 -0.003 2.003 1.00 97.19 118 MET A N 1
ATOM 960 C CA . MET A 1 118 ? 3.934 -0.106 2.976 1.00 97.19 118 MET A CA 1
ATOM 961 C C . MET A 1 118 ? 3.459 -1.552 3.142 1.00 97.19 118 MET A C 1
ATOM 963 O O . MET A 1 118 ? 3.265 -2.026 4.259 1.00 97.19 118 MET A O 1
ATOM 967 N N . ARG A 1 119 ? 3.347 -2.292 2.036 1.00 96.81 119 ARG A N 1
ATOM 968 C CA . ARG A 1 119 ? 2.987 -3.715 2.022 1.00 96.81 119 ARG A CA 1
ATOM 969 C C . ARG A 1 119 ? 4.001 -4.583 2.769 1.00 96.81 119 ARG A C 1
ATOM 971 O O . ARG A 1 119 ? 3.613 -5.529 3.450 1.00 96.81 119 ARG A O 1
ATOM 978 N N . VAL A 1 120 ? 5.299 -4.288 2.663 1.00 95.31 120 VAL A N 1
ATOM 979 C CA . VAL A 1 120 ? 6.324 -5.012 3.431 1.00 95.31 120 VAL A CA 1
ATOM 980 C C . VAL A 1 120 ? 6.211 -4.718 4.922 1.00 95.31 120 VAL A C 1
ATOM 982 O O . VAL A 1 120 ? 6.227 -5.660 5.711 1.00 95.31 120 VAL A O 1
ATOM 985 N N . VAL A 1 121 ? 6.041 -3.450 5.307 1.00 94.62 121 VAL A N 1
ATOM 986 C CA . VAL A 1 121 ? 5.837 -3.066 6.715 1.00 94.62 121 VAL A CA 1
ATOM 987 C C . VAL A 1 121 ? 4.590 -3.742 7.289 1.00 94.62 121 VAL A C 1
ATOM 989 O O . VAL A 1 121 ? 4.640 -4.303 8.382 1.00 94.62 121 VAL A O 1
ATOM 992 N N . PHE A 1 122 ? 3.504 -3.793 6.517 1.00 95.62 122 PHE A N 1
ATOM 993 C CA . PHE A 1 122 ? 2.296 -4.518 6.895 1.00 95.62 122 PHE A CA 1
ATOM 994 C C . PHE A 1 122 ? 2.582 -5.997 7.186 1.00 95.62 122 PHE A C 1
ATOM 996 O O . PHE A 1 122 ? 2.239 -6.494 8.256 1.00 95.62 122 PHE A O 1
ATOM 1003 N N . HIS A 1 123 ? 3.279 -6.701 6.288 1.00 94.81 123 HIS A N 1
ATOM 1004 C CA . HIS A 1 123 ? 3.657 -8.096 6.529 1.00 94.81 123 HIS A CA 1
ATOM 1005 C C . HIS A 1 123 ? 4.611 -8.272 7.712 1.00 94.81 123 HIS A C 1
ATOM 1007 O O . HIS A 1 123 ? 4.590 -9.325 8.345 1.00 94.81 123 HIS A O 1
ATOM 1013 N N . GLN A 1 124 ? 5.447 -7.278 8.024 1.00 91.12 124 GLN A N 1
ATOM 1014 C CA . GLN A 1 124 ? 6.305 -7.319 9.208 1.00 91.12 124 GLN A CA 1
ATOM 1015 C C . GLN A 1 124 ? 5.495 -7.334 10.503 1.00 91.12 124 GLN A C 1
ATOM 1017 O O . GLN A 1 124 ? 5.823 -8.090 11.420 1.00 91.12 124 GLN A O 1
ATOM 1022 N N . GLN A 1 125 ? 4.422 -6.545 10.541 1.00 90.44 125 GLN A N 1
ATOM 1023 C CA . GLN A 1 125 ? 3.530 -6.402 11.690 1.00 90.44 125 GLN A CA 1
ATOM 1024 C C . GLN A 1 125 ? 2.459 -7.501 11.762 1.00 90.44 125 GLN A C 1
ATOM 1026 O O . GLN A 1 125 ? 2.042 -7.890 12.853 1.00 90.44 125 GLN A O 1
ATOM 1031 N N . HIS A 1 126 ? 2.035 -8.030 10.612 1.00 91.62 126 HIS A N 1
ATOM 1032 C CA . HIS A 1 126 ? 0.917 -8.961 10.490 1.00 91.62 126 HIS A CA 1
ATOM 1033 C C . HIS A 1 126 ? 1.312 -10.214 9.690 1.00 91.62 126 HIS A C 1
ATOM 1035 O O . HIS A 1 126 ? 0.919 -10.415 8.541 1.00 91.62 126 HIS A O 1
ATOM 1041 N N . ARG A 1 127 ? 2.100 -11.090 10.324 1.00 89.75 127 ARG A N 1
ATOM 1042 C CA . ARG A 1 127 ? 2.700 -12.289 9.698 1.00 89.75 127 ARG A CA 1
ATOM 1043 C C . ARG A 1 127 ? 1.717 -13.378 9.280 1.00 89.75 127 ARG A C 1
ATOM 1045 O O . ARG A 1 127 ? 2.087 -14.240 8.494 1.00 89.75 127 ARG A O 1
ATOM 1052 N N . PHE A 1 128 ? 0.508 -13.367 9.829 1.00 89.75 128 PHE A N 1
ATOM 1053 C CA . PHE A 1 128 ? -0.509 -14.375 9.529 1.00 89.75 128 PHE A CA 1
ATOM 1054 C C . PHE A 1 128 ? -1.142 -14.184 8.143 1.00 89.75 128 PHE A C 1
ATOM 1056 O O . PHE A 1 128 ? -1.701 -15.132 7.597 1.00 89.75 128 PHE A O 1
ATOM 1063 N N . PHE A 1 129 ? -1.056 -12.979 7.568 1.00 93.81 129 PHE A N 1
ATOM 1064 C CA . PHE A 1 129 ? -1.503 -12.755 6.200 1.00 93.81 129 PHE A CA 1
ATOM 1065 C C . PHE A 1 129 ? -0.589 -13.470 5.220 1.00 93.81 129 PHE A C 1
ATOM 1067 O O . PHE A 1 129 ? 0.640 -13.381 5.303 1.00 93.81 129 PHE A O 1
ATOM 1074 N N . THR A 1 130 ? -1.202 -14.117 4.235 1.00 95.00 130 THR A N 1
ATOM 1075 C CA . THR A 1 130 ? -0.456 -14.674 3.113 1.00 95.00 130 THR A CA 1
ATOM 1076 C C . THR A 1 130 ? 0.195 -13.564 2.308 1.00 95.00 130 THR A C 1
ATOM 1078 O O . THR A 1 130 ? -0.182 -12.392 2.377 1.00 95.00 130 THR A O 1
ATOM 1081 N N . GLY A 1 131 ? 1.120 -13.956 1.438 1.00 94.81 131 GLY A N 1
ATOM 1082 C CA . GLY A 1 131 ? 1.681 -13.050 0.457 1.00 94.81 131 GLY A CA 1
ATOM 1083 C C . GLY A 1 131 ? 0.639 -12.375 -0.436 1.00 94.81 131 GLY A C 1
ATOM 1084 O O . GLY A 1 131 ? 0.957 -11.327 -0.972 1.00 94.81 131 GLY A O 1
ATOM 1085 N N . ALA A 1 132 ? -0.590 -12.886 -0.560 1.00 95.75 132 ALA A N 1
ATOM 1086 C CA . ALA A 1 132 ? -1.682 -12.270 -1.315 1.00 95.75 132 ALA A CA 1
ATOM 1087 C C . ALA A 1 132 ? -2.577 -11.327 -0.485 1.00 95.75 132 ALA A C 1
ATOM 1089 O O . ALA A 1 132 ? -3.634 -10.932 -0.965 1.00 95.75 132 ALA A O 1
ATOM 1090 N N . LEU A 1 133 ? -2.163 -10.959 0.735 1.00 96.19 133 LEU A N 1
ATOM 1091 C CA . LEU A 1 133 ? -2.918 -10.100 1.663 1.00 96.19 133 LEU A CA 1
ATOM 1092 C C . LEU A 1 133 ? -4.278 -10.680 2.081 1.00 96.19 133 LEU A C 1
ATOM 1094 O O . LEU A 1 133 ? -5.176 -9.939 2.472 1.00 96.19 133 LEU A O 1
ATOM 1098 N N . ASN A 1 134 ? -4.422 -12.004 2.040 1.00 93.75 134 ASN A N 1
ATOM 1099 C CA . ASN A 1 134 ? -5.609 -12.695 2.531 1.00 93.75 134 ASN A CA 1
ATOM 1100 C C . ASN A 1 134 ? -5.303 -13.552 3.762 1.00 93.75 134 ASN A C 1
ATOM 1102 O O . ASN A 1 134 ? -4.145 -13.750 4.145 1.00 93.75 134 ASN A O 1
ATOM 1106 N N . ILE A 1 135 ? -6.373 -14.030 4.389 1.00 91.94 135 ILE A N 1
ATOM 1107 C CA . ILE A 1 135 ? -6.327 -14.953 5.519 1.00 91.94 135 ILE A CA 1
ATOM 1108 C C . ILE A 1 135 ? -6.589 -16.350 4.933 1.00 91.94 135 ILE A C 1
ATOM 1110 O O . ILE A 1 135 ? -7.637 -16.514 4.308 1.00 91.94 135 ILE A O 1
ATOM 1114 N N . PRO A 1 136 ? -5.662 -17.324 5.062 1.00 83.75 136 PRO A N 1
ATOM 1115 C CA . PRO A 1 136 ? -5.791 -18.618 4.386 1.00 83.75 136 PRO A CA 1
ATOM 1116 C C . PRO A 1 136 ? -7.070 -19.360 4.787 1.00 83.75 136 PRO A C 1
ATOM 1118 O O . PRO A 1 136 ? -7.816 -19.822 3.930 1.00 83.75 136 PRO A O 1
ATOM 1121 N N . GLU A 1 137 ? -7.326 -19.427 6.093 1.00 84.00 137 GLU A N 1
ATOM 1122 C CA . GLU A 1 137 ? -8.516 -20.020 6.699 1.00 84.00 137 GLU A CA 1
ATOM 1123 C C . GLU A 1 137 ? -8.914 -19.127 7.877 1.00 84.00 137 GLU A C 1
ATOM 1125 O O . GLU A 1 137 ? -8.126 -18.951 8.811 1.00 84.00 137 GLU A O 1
ATOM 1130 N N . TYR A 1 138 ? -10.104 -18.522 7.840 1.00 80.19 138 TYR A N 1
ATOM 1131 C CA . TYR A 1 138 ? -10.542 -17.595 8.892 1.00 80.19 138 TYR A CA 1
ATOM 1132 C C . TYR A 1 138 ? -10.627 -18.285 10.263 1.00 80.19 138 TYR A C 1
ATOM 1134 O O . TYR A 1 138 ? -10.365 -17.659 11.287 1.00 80.19 138 TYR A O 1
ATOM 1142 N N . GLU A 1 139 ? -10.910 -19.589 10.293 1.00 73.62 139 GLU A N 1
ATOM 1143 C CA . GLU A 1 139 ? -10.922 -20.409 11.507 1.00 73.62 139 GLU A CA 1
ATOM 1144 C C . GLU A 1 139 ? -9.535 -20.561 12.147 1.00 73.62 139 GLU A C 1
ATOM 1146 O O . GLU A 1 139 ? -9.440 -20.795 13.349 1.00 73.62 139 GLU A O 1
ATOM 1151 N N . THR A 1 140 ? -8.460 -20.404 11.368 1.00 79.06 140 THR A N 1
ATOM 1152 C CA . THR A 1 140 ? -7.071 -20.485 11.859 1.00 79.06 140 THR A CA 1
ATOM 1153 C C . THR A 1 140 ? -6.535 -19.151 12.369 1.00 79.06 140 THR A C 1
ATOM 1155 O O . THR A 1 140 ? -5.397 -19.078 12.841 1.00 79.06 140 THR A O 1
ATOM 1158 N N . LEU A 1 141 ? -7.336 -18.085 12.275 1.00 87.50 141 LEU A N 1
ATOM 1159 C CA . LEU A 1 141 ? -6.944 -16.769 12.748 1.00 87.50 141 LEU A CA 1
ATOM 1160 C C . LEU A 1 141 ? -6.698 -16.812 14.268 1.00 87.50 141 LEU A C 1
ATOM 1162 O O . LEU A 1 141 ? -7.581 -17.255 15.005 1.00 87.50 141 LEU A O 1
ATOM 1166 N N . PRO A 1 142 ? -5.532 -16.351 14.761 1.00 89.00 142 PRO A N 1
ATOM 1167 C CA . PRO A 1 142 ? -5.252 -16.354 16.190 1.00 89.00 142 PRO A CA 1
ATOM 1168 C C . PRO A 1 142 ? -6.305 -15.575 16.982 1.00 89.00 142 PRO A C 1
ATOM 1170 O O . PRO A 1 142 ? -6.730 -14.501 16.556 1.00 89.00 142 PRO A O 1
ATOM 1173 N N . GLU A 1 143 ? -6.663 -16.084 18.165 1.00 88.81 143 GLU A N 1
ATOM 1174 C CA . GLU A 1 143 ? -7.728 -15.518 19.009 1.00 88.81 143 GLU A CA 1
ATOM 1175 C C . GLU A 1 143 ? -7.524 -14.021 19.312 1.00 88.81 143 GLU A C 1
ATOM 1177 O O . GLU A 1 143 ? -8.484 -13.263 19.415 1.00 88.81 143 GLU A O 1
ATOM 1182 N N . GLU A 1 144 ? -6.268 -13.559 19.362 1.00 88.19 144 GLU A N 1
ATOM 1183 C CA . GLU A 1 144 ? -5.934 -12.142 19.542 1.00 88.19 144 GLU A CA 1
ATOM 1184 C C . GLU A 1 144 ? -6.570 -11.218 18.491 1.00 88.19 144 GLU A C 1
ATOM 1186 O O . GLU A 1 144 ? -6.904 -10.087 18.824 1.00 88.19 144 GLU A O 1
ATOM 1191 N N . TYR A 1 145 ? -6.793 -11.663 17.250 1.00 89.81 145 TYR A N 1
ATOM 1192 C CA . TYR A 1 145 ? -7.387 -10.836 16.188 1.00 89.81 145 TYR A CA 1
ATOM 1193 C C . TYR A 1 145 ? -8.900 -10.666 16.307 1.00 89.81 145 TYR A C 1
ATOM 1195 O O . TYR A 1 145 ? -9.463 -9.805 15.630 1.00 89.81 145 TYR A O 1
ATOM 1203 N N . TYR A 1 146 ? -9.544 -11.455 17.165 1.00 90.88 146 TYR A N 1
ATOM 1204 C CA . TYR A 1 146 ? -10.953 -11.305 17.506 1.00 90.88 146 TYR A CA 1
ATOM 1205 C C . TYR A 1 146 ? -11.164 -10.359 18.697 1.00 90.88 146 TYR A C 1
ATOM 1207 O O . TYR A 1 146 ? -12.304 -10.160 19.104 1.00 90.88 146 TYR A O 1
ATOM 1215 N N . THR A 1 147 ? -10.096 -9.762 19.242 1.00 90.06 147 THR A N 1
ATOM 1216 C CA . THR A 1 147 ? -10.175 -8.706 20.266 1.00 90.06 147 THR A CA 1
ATOM 1217 C C . THR A 1 147 ? -10.470 -7.346 19.632 1.00 90.06 147 THR A C 1
ATOM 1219 O O . THR A 1 147 ? -9.910 -7.040 18.579 1.00 90.06 147 THR A O 1
ATOM 1222 N N . ASP A 1 148 ? -11.295 -6.507 20.263 1.00 86.25 148 ASP A N 1
ATOM 1223 C CA . ASP A 1 148 ? -11.592 -5.129 19.823 1.00 86.25 148 ASP A CA 1
ATOM 1224 C C . ASP A 1 148 ? -10.326 -4.342 19.436 1.00 86.25 148 ASP A C 1
ATOM 1226 O O . ASP A 1 148 ? -10.226 -3.841 18.317 1.00 86.25 148 ASP A O 1
ATOM 1230 N N . LEU A 1 149 ? -9.315 -4.300 20.308 1.00 87.69 149 LEU A N 1
ATOM 1231 C CA . LEU A 1 149 ? -8.094 -3.520 20.112 1.00 87.69 149 LEU A CA 1
ATOM 1232 C C . LEU A 1 149 ? -7.268 -4.005 18.912 1.00 87.69 149 LEU A C 1
ATOM 1234 O O . LEU A 1 149 ? -6.855 -3.202 18.069 1.00 87.69 149 LEU A O 1
ATOM 1238 N N . LYS A 1 150 ? -6.998 -5.314 18.819 1.00 89.25 150 LYS A N 1
ATOM 1239 C CA . LYS A 1 150 ? -6.191 -5.866 17.720 1.00 89.25 150 LYS A CA 1
ATOM 1240 C C . LYS A 1 150 ? -6.961 -5.832 16.407 1.00 89.25 150 LYS A C 1
ATOM 1242 O O . LYS A 1 150 ? -6.353 -5.552 15.373 1.00 89.25 150 LYS A O 1
ATOM 1247 N N . CYS A 1 151 ? -8.268 -6.087 16.449 1.00 91.88 151 CYS A N 1
ATOM 1248 C CA . CYS A 1 151 ? -9.173 -5.980 15.314 1.00 91.88 151 CYS A CA 1
ATOM 1249 C C . CYS A 1 151 ? -9.164 -4.549 14.764 1.00 91.88 151 CYS A C 1
ATOM 1251 O O . CYS A 1 151 ? -8.881 -4.356 13.584 1.00 91.88 151 CYS A O 1
ATOM 1253 N N . LEU A 1 152 ? -9.356 -3.542 15.623 1.00 91.38 152 LEU A N 1
ATOM 1254 C CA . LEU A 1 152 ? -9.333 -2.126 15.253 1.00 91.38 152 LEU A CA 1
ATOM 1255 C C . LEU A 1 152 ? -7.969 -1.691 14.701 1.00 91.38 152 LEU A C 1
ATOM 1257 O O . LEU A 1 152 ? -7.900 -1.073 13.639 1.00 91.38 152 LEU A O 1
ATOM 1261 N N . SER A 1 153 ? -6.877 -2.047 15.384 1.00 91.06 153 SER A N 1
ATOM 1262 C CA . SER A 1 153 ? -5.516 -1.724 14.937 1.00 91.06 153 SER A CA 1
ATOM 1263 C C . SER A 1 153 ? -5.211 -2.343 13.571 1.00 91.06 153 SER A C 1
ATOM 1265 O O . SER A 1 153 ? -4.757 -1.646 12.665 1.00 91.06 153 SER A O 1
ATOM 1267 N N . THR A 1 154 ? -5.513 -3.631 13.397 1.00 93.88 154 THR A N 1
ATOM 1268 C CA . THR A 1 154 ? -5.296 -4.350 12.134 1.00 93.88 154 THR A CA 1
ATOM 1269 C C . THR A 1 154 ? -6.157 -3.758 11.020 1.00 93.88 154 THR A C 1
ATOM 1271 O O . THR A 1 154 ? -5.654 -3.498 9.930 1.00 93.88 154 THR A O 1
ATOM 1274 N N . LEU A 1 155 ? -7.430 -3.467 11.299 1.00 95.19 155 LEU A N 1
ATOM 1275 C CA . LEU A 1 155 ? -8.335 -2.833 10.348 1.00 95.19 155 LEU A CA 1
ATOM 1276 C C . LEU A 1 155 ? -7.827 -1.461 9.895 1.00 95.19 155 LEU A C 1
ATOM 1278 O O . LEU A 1 155 ? -7.869 -1.175 8.701 1.00 95.19 155 LEU A O 1
ATOM 1282 N N . SER A 1 156 ? -7.308 -0.643 10.817 1.00 92.69 156 SER A N 1
ATOM 1283 C CA . SER A 1 156 ? -6.723 0.659 10.481 1.00 92.69 156 SER A CA 1
ATOM 1284 C C . SER A 1 156 ? -5.583 0.509 9.474 1.00 92.69 156 SER A C 1
ATOM 1286 O O . SER A 1 156 ? -5.624 1.144 8.423 1.00 92.69 156 SER A O 1
ATOM 1288 N N . TYR A 1 157 ? -4.623 -0.386 9.735 1.00 94.75 157 TYR A N 1
ATOM 1289 C CA . TYR A 1 157 ? -3.500 -0.638 8.823 1.00 94.75 157 TYR A CA 1
ATOM 1290 C C . TYR A 1 157 ? -3.952 -1.114 7.437 1.00 94.75 157 TYR A C 1
ATOM 1292 O O . TYR A 1 157 ? -3.413 -0.681 6.419 1.00 94.75 157 TYR A O 1
ATOM 1300 N N . ILE A 1 158 ? -4.952 -1.995 7.383 1.00 97.25 158 ILE A N 1
ATOM 1301 C CA . ILE A 1 158 ? -5.473 -2.542 6.123 1.00 97.25 158 ILE A CA 1
ATOM 1302 C C . ILE A 1 158 ? -6.205 -1.461 5.327 1.00 97.25 158 ILE A C 1
ATOM 1304 O O . ILE A 1 158 ? -6.032 -1.373 4.112 1.00 97.25 158 ILE A O 1
ATOM 1308 N N . MET A 1 159 ? -6.996 -0.619 5.996 1.00 97.19 159 MET A N 1
ATOM 1309 C CA . MET A 1 159 ? -7.663 0.508 5.349 1.00 97.19 159 MET A CA 1
ATOM 1310 C C . MET A 1 159 ? -6.657 1.565 4.865 1.00 97.19 159 MET A C 1
ATOM 1312 O O . MET A 1 159 ? -6.842 2.103 3.777 1.00 97.19 159 MET A O 1
ATOM 1316 N N . ASP A 1 160 ? -5.574 1.828 5.605 1.00 96.12 160 ASP A N 1
ATOM 1317 C CA . ASP A 1 160 ? -4.501 2.740 5.175 1.00 96.12 160 ASP A CA 1
ATOM 1318 C C . ASP A 1 160 ? -3.775 2.205 3.931 1.00 96.12 160 ASP A C 1
ATOM 1320 O O . ASP A 1 160 ? -3.535 2.943 2.971 1.00 96.12 160 ASP A O 1
ATOM 1324 N N . LEU A 1 161 ? -3.475 0.901 3.912 1.00 97.06 161 LEU A N 1
ATOM 1325 C CA . LEU A 1 161 ? -2.885 0.237 2.752 1.00 97.06 161 LEU A CA 1
ATOM 1326 C C . LEU A 1 161 ? -3.828 0.269 1.539 1.00 97.06 161 LEU A C 1
ATOM 1328 O O . LEU A 1 161 ? -3.371 0.522 0.425 1.00 97.06 161 LEU A O 1
ATOM 1332 N N . MET A 1 162 ? -5.129 0.048 1.748 1.00 97.94 162 MET A N 1
ATOM 1333 C CA . MET A 1 162 ? -6.158 0.136 0.708 1.00 97.94 162 MET A CA 1
ATOM 1334 C C . MET A 1 162 ? -6.276 1.553 0.135 1.00 97.94 162 MET A C 1
ATOM 1336 O O . MET A 1 162 ? -6.266 1.715 -1.084 1.00 97.94 162 MET A O 1
ATOM 1340 N N . ASP A 1 163 ? -6.366 2.578 0.983 1.00 96.00 163 ASP A N 1
ATOM 1341 C CA . ASP A 1 163 ? -6.497 3.967 0.532 1.00 96.00 163 ASP A CA 1
ATOM 1342 C C . ASP A 1 163 ? -5.294 4.382 -0.324 1.00 96.00 163 ASP A C 1
ATOM 1344 O O . ASP A 1 163 ? -5.462 4.975 -1.392 1.00 96.00 163 ASP A O 1
ATOM 1348 N N . TYR A 1 164 ? -4.081 3.995 0.086 1.00 96.75 164 TYR A N 1
ATOM 1349 C CA . TYR A 1 164 ? -2.885 4.240 -0.716 1.00 96.75 164 TYR A CA 1
ATOM 1350 C C . TYR A 1 164 ? -2.860 3.406 -2.007 1.00 96.75 164 TYR A C 1
ATOM 1352 O O . TYR A 1 164 ? -2.442 3.890 -3.058 1.00 96.75 164 TYR A O 1
ATOM 1360 N N . LEU A 1 165 ? -3.325 2.154 -1.974 1.00 97.50 165 LEU A N 1
ATOM 1361 C CA . LEU A 1 165 ? -3.428 1.325 -3.174 1.00 97.50 165 LEU A CA 1
ATOM 1362 C C . LEU A 1 165 ? -4.326 2.000 -4.214 1.00 97.50 165 LEU A C 1
ATOM 1364 O O . LEU A 1 165 ? -3.935 2.107 -5.376 1.00 97.50 165 LEU A O 1
ATOM 1368 N N . LEU A 1 166 ? -5.505 2.473 -3.806 1.00 96.56 166 LEU A N 1
ATOM 1369 C CA . LEU A 1 166 ? -6.548 2.982 -4.701 1.00 96.56 166 LEU A CA 1
ATOM 1370 C C . LEU A 1 166 ? -6.129 4.214 -5.515 1.00 96.56 166 LEU A C 1
ATOM 1372 O O . LEU A 1 166 ? -6.654 4.408 -6.614 1.00 96.56 166 LEU A O 1
ATOM 1376 N N . VAL A 1 167 ? -5.158 5.007 -5.047 1.00 93.75 167 VAL A N 1
ATOM 1377 C CA . VAL A 1 167 ? -4.679 6.185 -5.794 1.00 93.75 167 VAL A CA 1
ATOM 1378 C C . VAL A 1 167 ? -3.774 5.834 -6.982 1.00 93.75 167 VAL A C 1
ATOM 1380 O O . VAL A 1 167 ? -3.569 6.668 -7.859 1.00 93.75 167 VAL A O 1
ATOM 1383 N N . VAL A 1 168 ? -3.240 4.609 -7.053 1.00 95.31 168 VAL A N 1
ATOM 1384 C CA . VAL A 1 168 ? -2.232 4.225 -8.058 1.00 95.31 168 VAL A CA 1
ATOM 1385 C C . VAL A 1 168 ? -2.828 3.699 -9.375 1.00 95.31 168 VAL A C 1
ATOM 1387 O O . VAL A 1 168 ? -2.457 4.208 -10.433 1.00 95.31 168 VAL A O 1
ATOM 1390 N N . PRO A 1 169 ? -3.710 2.678 -9.396 1.00 97.25 169 PRO A N 1
ATOM 1391 C CA . PRO A 1 169 ? -4.044 1.983 -10.636 1.00 97.25 169 PRO A CA 1
ATOM 1392 C C . PRO A 1 169 ? -4.974 2.785 -11.551 1.00 97.25 169 PRO A C 1
ATOM 1394 O O . PRO A 1 169 ? -4.798 2.744 -12.768 1.00 97.25 169 PRO A O 1
ATOM 1397 N N . LEU A 1 170 ? -5.937 3.532 -11.002 1.00 95.81 170 LEU A N 1
ATOM 1398 C CA . LEU A 1 170 ? -6.950 4.223 -11.804 1.00 95.81 170 LEU A CA 1
ATOM 1399 C C . LEU A 1 170 ? -6.348 5.314 -12.719 1.00 95.81 170 LEU A C 1
ATOM 1401 O O . LEU A 1 170 ? -6.618 5.280 -13.923 1.00 95.81 170 LEU A O 1
ATOM 1405 N N . PRO A 1 171 ? -5.455 6.211 -12.240 1.00 96.12 171 PRO A N 1
ATOM 1406 C CA . PRO A 1 171 ? -4.760 7.149 -13.123 1.00 96.12 171 PRO A CA 1
ATOM 1407 C C . PRO A 1 171 ? -3.940 6.460 -14.217 1.00 96.12 171 PRO A C 1
ATOM 1409 O O . PRO A 1 171 ? -3.824 6.992 -15.321 1.00 96.12 171 PRO A O 1
ATOM 1412 N N . ILE A 1 172 ? -3.376 5.279 -13.941 1.00 97.31 172 ILE A N 1
ATOM 1413 C CA . ILE A 1 172 ? -2.588 4.535 -14.928 1.00 97.31 172 ILE A CA 1
ATOM 1414 C C . ILE A 1 172 ? -3.491 3.986 -16.034 1.00 97.31 172 ILE A C 1
ATOM 1416 O O . ILE A 1 172 ? -3.156 4.112 -17.212 1.00 97.31 172 ILE A O 1
ATOM 1420 N N . ILE A 1 173 ? -4.640 3.413 -15.665 1.00 97.69 173 ILE A N 1
ATOM 1421 C CA . ILE A 1 173 ? -5.617 2.862 -16.612 1.00 97.69 173 ILE A CA 1
ATOM 1422 C C . ILE A 1 173 ? -6.130 3.954 -17.554 1.00 97.69 173 ILE A C 1
ATOM 1424 O O . ILE A 1 173 ? -6.147 3.741 -18.767 1.00 97.69 173 ILE A O 1
ATOM 1428 N N . HIS A 1 174 ? -6.479 5.126 -17.017 1.00 95.94 174 HIS A N 1
ATOM 1429 C CA . HIS A 1 174 ? -6.992 6.241 -17.815 1.00 95.94 174 HIS A CA 1
ATOM 1430 C C . HIS A 1 174 ? -5.935 6.846 -18.745 1.00 95.94 174 HIS A C 1
ATOM 1432 O O . HIS A 1 174 ? -6.200 7.058 -19.927 1.00 95.94 174 HIS A O 1
ATOM 1438 N N . ASN A 1 175 ? -4.729 7.118 -18.234 1.00 96.12 175 ASN A N 1
ATOM 1439 C CA . ASN A 1 175 ? -3.731 7.894 -18.977 1.00 96.12 175 ASN A CA 1
ATOM 1440 C C . ASN A 1 175 ? -2.812 7.040 -19.862 1.00 96.12 175 ASN A C 1
ATOM 1442 O O . ASN A 1 175 ? -2.214 7.556 -20.805 1.00 96.12 175 ASN A O 1
ATOM 1446 N N . TYR A 1 176 ? -2.678 5.741 -19.576 1.00 95.38 176 TYR A N 1
ATOM 1447 C CA . TYR A 1 176 ? -1.722 4.853 -20.249 1.00 95.38 176 TYR A CA 1
ATOM 1448 C C . TYR A 1 176 ? -2.376 3.572 -20.776 1.00 95.38 176 TYR A C 1
ATOM 1450 O O . TYR A 1 176 ? -1.734 2.526 -20.839 1.00 95.38 176 TYR A O 1
ATOM 1458 N N . SER A 1 177 ? -3.636 3.655 -21.210 1.00 91.94 177 SER A N 1
ATOM 1459 C CA . SER A 1 177 ? -4.454 2.521 -21.676 1.00 91.94 177 SER A CA 1
ATOM 1460 C C . SER A 1 177 ? -3.832 1.674 -22.802 1.00 91.94 177 SER A C 1
ATOM 1462 O O . SER A 1 177 ? -4.181 0.501 -22.948 1.00 91.94 177 SER A O 1
ATOM 1464 N N . SER A 1 178 ? -2.889 2.227 -23.573 1.00 92.69 178 SER A N 1
ATOM 1465 C CA . SER A 1 178 ? -2.157 1.535 -24.643 1.00 92.69 178 SER A CA 1
ATOM 1466 C C . SER A 1 178 ? -0.753 1.050 -24.245 1.00 92.69 178 SER A C 1
ATOM 1468 O O . SER A 1 178 ? -0.188 0.187 -24.926 1.00 92.69 178 SER A O 1
ATOM 1470 N N . ASP A 1 179 ? -0.184 1.549 -23.142 1.00 96.50 179 ASP A N 1
ATOM 1471 C CA . ASP A 1 179 ? 1.160 1.185 -22.687 1.00 96.50 179 ASP A CA 1
ATOM 1472 C C . ASP A 1 179 ? 1.105 -0.026 -21.753 1.00 96.50 179 ASP A C 1
ATOM 1474 O O . ASP A 1 179 ? 0.941 0.074 -20.535 1.00 96.50 179 ASP A O 1
ATOM 1478 N N . ARG A 1 180 ? 1.291 -1.203 -22.350 1.00 96.75 180 ARG A N 1
ATOM 1479 C CA . ARG A 1 180 ? 1.265 -2.486 -21.639 1.00 96.75 180 ARG A CA 1
ATOM 1480 C C . ARG A 1 180 ? 2.277 -2.548 -20.499 1.00 96.75 180 ARG A C 1
ATOM 1482 O O . ARG A 1 180 ? 1.984 -3.171 -19.486 1.00 96.75 180 ARG A O 1
ATOM 1489 N N . THR A 1 181 ? 3.455 -1.940 -20.658 1.00 96.69 181 THR A N 1
ATOM 1490 C CA . THR A 1 181 ? 4.496 -1.971 -19.625 1.00 96.69 181 THR A CA 1
ATOM 1491 C C . THR A 1 181 ? 4.029 -1.214 -18.400 1.00 96.69 181 THR A C 1
ATOM 1493 O O . THR A 1 181 ? 4.094 -1.775 -17.316 1.00 96.69 181 THR A O 1
ATOM 1496 N N . LYS A 1 182 ? 3.514 0.010 -18.573 1.00 97.44 182 LYS A N 1
ATOM 1497 C CA . LYS A 1 182 ? 2.993 0.828 -17.467 1.00 97.44 182 LYS A CA 1
ATOM 1498 C C . LYS A 1 182 ? 1.752 0.209 -16.825 1.00 97.44 182 LYS A C 1
ATOM 1500 O O . LYS A 1 182 ? 1.626 0.239 -15.605 1.00 97.44 182 LYS A O 1
ATOM 1505 N N . LEU A 1 183 ? 0.868 -0.385 -17.630 1.00 97.38 183 LEU A N 1
ATOM 1506 C CA . LEU A 1 183 ? -0.337 -1.062 -17.145 1.00 97.38 183 LEU A CA 1
ATOM 1507 C C . LEU A 1 183 ? -0.040 -2.328 -16.336 1.00 97.38 183 LEU A C 1
ATOM 1509 O O . LEU A 1 183 ? -0.874 -2.733 -15.532 1.00 97.38 183 LEU A O 1
ATOM 1513 N N . ASP A 1 184 ? 1.110 -2.977 -16.520 1.00 96.94 184 ASP A N 1
ATOM 1514 C CA . ASP A 1 184 ? 1.369 -4.301 -15.944 1.00 96.94 184 ASP A CA 1
ATOM 1515 C C . ASP A 1 184 ? 1.351 -4.333 -14.405 1.00 96.94 184 ASP A C 1
ATOM 1517 O O . ASP A 1 184 ? 0.980 -5.356 -13.817 1.00 96.94 184 ASP A O 1
ATOM 1521 N N . CYS A 1 185 ? 1.690 -3.217 -13.746 1.00 97.56 185 CYS A N 1
ATOM 1522 C CA . CYS A 1 185 ? 1.588 -3.081 -12.290 1.00 97.56 185 CYS A CA 1
ATOM 1523 C C . CYS A 1 185 ? 0.140 -3.022 -11.780 1.00 97.56 185 CYS A C 1
ATOM 1525 O O . CYS A 1 185 ? -0.102 -3.377 -10.629 1.00 97.56 185 CYS A O 1
ATOM 1527 N N . THR A 1 186 ? -0.830 -2.631 -12.615 1.00 98.31 186 THR A N 1
ATOM 1528 C CA . THR A 1 186 ? -2.242 -2.522 -12.208 1.00 98.31 186 THR A CA 1
ATOM 1529 C C . THR A 1 186 ? -2.869 -3.885 -11.936 1.00 98.31 186 THR A C 1
ATOM 1531 O O . THR A 1 186 ? -3.705 -3.993 -11.051 1.00 98.31 186 THR A O 1
ATOM 1534 N N . ILE A 1 187 ? -2.412 -4.939 -12.620 1.00 97.94 187 ILE A N 1
ATOM 1535 C CA . ILE A 1 187 ? -2.910 -6.312 -12.450 1.00 97.94 187 ILE A CA 1
ATOM 1536 C C . ILE A 1 187 ? -2.779 -6.779 -10.989 1.00 97.94 187 ILE A C 1
ATOM 1538 O O . ILE A 1 187 ? -3.803 -7.064 -10.369 1.00 97.94 187 ILE A O 1
ATOM 1542 N N . PRO A 1 188 ? -1.571 -6.836 -10.388 1.00 98.25 188 PRO A N 1
ATOM 1543 C CA . PRO A 1 188 ? -1.460 -7.251 -8.996 1.00 98.25 188 PRO A CA 1
ATOM 1544 C C . PRO A 1 188 ? -2.083 -6.235 -8.022 1.00 98.25 188 PRO A C 1
ATOM 1546 O O . PRO A 1 188 ? -2.576 -6.658 -6.987 1.00 98.25 188 PRO A O 1
ATOM 1549 N N . LEU A 1 189 ? -2.151 -4.933 -8.350 1.00 98.56 189 LEU A N 1
ATOM 1550 C CA . LEU A 1 189 ? -2.858 -3.943 -7.515 1.00 98.56 189 LEU A CA 1
ATOM 1551 C C . LEU A 1 189 ? -4.368 -4.208 -7.450 1.00 98.56 189 LEU A C 1
ATOM 1553 O O . LEU A 1 189 ? -4.930 -4.215 -6.367 1.00 98.56 189 LEU A O 1
ATOM 1557 N N . ILE A 1 190 ? -5.027 -4.456 -8.585 1.00 98.62 190 ILE A N 1
ATOM 1558 C CA . ILE A 1 190 ? -6.467 -4.768 -8.645 1.00 98.62 190 ILE A CA 1
ATOM 1559 C C . ILE A 1 190 ? -6.769 -6.023 -7.830 1.00 98.62 190 ILE A C 1
ATOM 1561 O O . ILE A 1 190 ? -7.762 -6.086 -7.104 1.00 98.62 190 ILE A O 1
ATOM 1565 N N . LEU A 1 191 ? -5.904 -7.025 -7.954 1.00 98.12 191 LEU A N 1
ATOM 1566 C CA . LEU A 1 191 ? -6.058 -8.256 -7.212 1.00 98.12 191 LEU A CA 1
ATOM 1567 C C . LEU A 1 191 ? -5.813 -8.057 -5.704 1.00 98.12 191 LEU A C 1
ATOM 1569 O O . LEU A 1 191 ? -6.536 -8.642 -4.906 1.00 98.12 191 LEU A O 1
ATOM 1573 N N . ASP A 1 192 ? -4.816 -7.264 -5.292 1.00 98.25 192 ASP A N 1
ATOM 1574 C CA . ASP A 1 192 ? -4.568 -6.938 -3.876 1.00 98.25 192 ASP A CA 1
ATOM 1575 C C . ASP A 1 192 ? -5.741 -6.122 -3.305 1.00 98.25 192 ASP A C 1
ATOM 1577 O O . ASP A 1 192 ? -6.186 -6.385 -2.193 1.00 98.25 192 ASP A O 1
ATOM 1581 N N . ALA A 1 193 ? -6.316 -5.205 -4.090 1.00 98.25 193 ALA A N 1
ATOM 1582 C CA . ALA A 1 193 ? -7.489 -4.427 -3.703 1.00 98.25 193 ALA A CA 1
ATOM 1583 C C . ALA A 1 193 ? -8.694 -5.327 -3.385 1.00 98.25 193 ALA A C 1
ATOM 1585 O O . ALA A 1 193 ? -9.397 -5.113 -2.404 1.00 98.25 193 ALA A O 1
ATOM 1586 N N . ASN A 1 194 ? -8.925 -6.373 -4.181 1.00 97.69 194 ASN A N 1
ATOM 1587 C CA . ASN A 1 194 ? -9.997 -7.327 -3.906 1.00 97.69 194 ASN A CA 1
ATOM 1588 C C . ASN A 1 194 ? -9.777 -8.100 -2.597 1.00 97.69 194 ASN A C 1
ATOM 1590 O O . ASN A 1 194 ? -10.707 -8.229 -1.802 1.00 97.69 194 ASN A O 1
ATOM 1594 N N . GLU A 1 195 ? -8.558 -8.591 -2.359 1.00 97.31 195 GLU A N 1
ATOM 1595 C CA . GLU A 1 195 ? -8.242 -9.329 -1.130 1.00 97.31 195 GLU A CA 1
ATOM 1596 C C . GLU A 1 195 ? -8.346 -8.427 0.104 1.00 97.31 195 GLU A C 1
ATOM 1598 O O . GLU A 1 195 ? -9.026 -8.780 1.067 1.00 97.31 195 GLU A O 1
ATOM 1603 N N . LEU A 1 196 ? -7.780 -7.217 0.040 1.00 97.62 196 LEU A N 1
ATOM 1604 C CA . LEU A 1 196 ? -7.890 -6.226 1.108 1.00 97.62 196 LEU A CA 1
ATOM 1605 C C . LEU A 1 196 ? -9.352 -5.869 1.392 1.00 97.62 196 LEU A C 1
ATOM 1607 O O . LEU A 1 196 ? -9.734 -5.796 2.554 1.00 97.62 196 LEU A O 1
ATOM 1611 N N . TYR A 1 197 ? -10.193 -5.702 0.366 1.00 97.81 197 TYR A N 1
ATOM 1612 C CA . TYR A 1 197 ? -11.622 -5.445 0.558 1.00 97.81 197 TYR A CA 1
ATOM 1613 C C . TYR A 1 197 ? -12.308 -6.581 1.325 1.00 97.81 197 TYR A C 1
ATOM 1615 O O . TYR A 1 197 ? -13.005 -6.322 2.304 1.00 97.81 197 TYR A O 1
ATOM 1623 N N . ASN A 1 198 ? -12.077 -7.837 0.935 1.00 96.31 198 ASN A N 1
ATOM 1624 C CA . ASN A 1 198 ? -12.668 -8.993 1.616 1.00 96.31 198 ASN A CA 1
ATOM 1625 C C . ASN A 1 198 ? -12.229 -9.074 3.084 1.00 96.31 198 ASN A C 1
ATOM 1627 O O . ASN A 1 198 ? -13.037 -9.366 3.965 1.00 96.31 198 ASN A O 1
ATOM 1631 N N . VAL A 1 199 ? -10.960 -8.772 3.357 1.00 96.06 199 VAL A N 1
ATOM 1632 C CA . VAL A 1 199 ? -10.421 -8.737 4.717 1.00 96.06 199 VAL A CA 1
ATOM 1633 C C . VAL A 1 199 ? -10.991 -7.561 5.523 1.00 96.06 199 VAL A C 1
ATOM 1635 O O . VAL A 1 199 ? -11.346 -7.747 6.686 1.00 96.06 199 VAL A O 1
ATOM 1638 N N . ILE A 1 200 ? -11.147 -6.374 4.926 1.00 97.12 200 ILE A N 1
ATOM 1639 C CA . ILE A 1 200 ? -11.807 -5.226 5.572 1.00 97.12 200 ILE A CA 1
ATOM 1640 C C . ILE A 1 200 ? -13.233 -5.605 5.973 1.00 97.12 200 ILE A C 1
ATOM 1642 O O . ILE A 1 200 ? -13.627 -5.354 7.107 1.00 97.12 200 ILE A O 1
ATOM 1646 N N . ILE A 1 201 ? -13.998 -6.232 5.073 1.00 96.69 201 ILE A N 1
ATOM 1647 C CA . ILE A 1 201 ? -15.361 -6.690 5.370 1.00 96.69 201 ILE A CA 1
ATOM 1648 C C . ILE A 1 201 ? -15.371 -7.675 6.542 1.00 96.69 201 ILE A C 1
ATOM 1650 O O . ILE A 1 201 ? -16.203 -7.536 7.437 1.00 96.69 201 ILE A O 1
ATOM 1654 N N . PHE A 1 202 ? -14.441 -8.631 6.566 1.00 94.81 202 PHE A N 1
ATOM 1655 C CA . PHE A 1 202 ? -14.312 -9.587 7.665 1.00 94.81 202 PHE A CA 1
ATOM 1656 C C . PHE A 1 202 ? -14.071 -8.892 9.016 1.00 94.81 202 PHE A C 1
ATOM 1658 O O . PHE A 1 202 ? -14.813 -9.125 9.969 1.00 94.81 202 PHE A O 1
ATOM 1665 N N . PHE A 1 203 ? -13.094 -7.986 9.103 1.00 95.56 203 PHE A N 1
ATOM 1666 C CA . PHE A 1 203 ? -12.812 -7.275 10.356 1.00 95.56 203 PHE A CA 1
ATOM 1667 C C . PHE A 1 203 ? -13.920 -6.288 10.745 1.00 95.56 203 PHE A C 1
ATOM 1669 O O . PHE A 1 203 ? -14.212 -6.144 11.927 1.00 95.56 203 PHE A O 1
ATOM 1676 N N . MET A 1 204 ? -14.589 -5.654 9.778 1.00 95.94 204 MET A N 1
ATOM 1677 C CA . MET A 1 204 ? -15.778 -4.833 10.041 1.00 95.94 204 MET A CA 1
ATOM 1678 C C . MET A 1 204 ? -16.926 -5.665 10.619 1.00 95.94 204 MET A C 1
ATOM 1680 O O . MET A 1 204 ? -17.617 -5.206 11.525 1.00 95.94 204 MET A O 1
ATOM 1684 N N . HIS A 1 205 ? -17.110 -6.896 10.137 1.00 93.94 205 HIS A N 1
ATOM 1685 C CA . HIS A 1 205 ? -18.096 -7.819 10.689 1.00 93.94 205 HIS A CA 1
ATOM 1686 C C . HIS A 1 205 ? -17.751 -8.188 12.134 1.00 93.94 205 HIS A C 1
ATOM 1688 O O . HIS A 1 205 ? -18.607 -8.075 13.005 1.00 93.94 205 HIS A O 1
ATOM 1694 N N . ASN A 1 206 ? -16.491 -8.538 12.417 1.00 93.25 206 ASN A N 1
ATOM 1695 C CA . ASN A 1 206 ? -16.038 -8.820 13.782 1.00 93.25 206 ASN A CA 1
ATOM 1696 C C . ASN A 1 206 ? -16.239 -7.614 14.712 1.00 93.25 206 ASN A C 1
ATOM 1698 O O . ASN A 1 206 ? -16.805 -7.771 15.791 1.00 93.25 206 ASN A O 1
ATOM 1702 N N . LEU A 1 207 ? -15.867 -6.400 14.282 1.00 92.62 207 LEU A N 1
ATOM 1703 C CA . LEU A 1 207 ? -16.105 -5.187 15.071 1.00 92.62 207 LEU A CA 1
ATOM 1704 C C . LEU A 1 207 ? -17.588 -4.949 15.342 1.00 92.62 207 LEU A C 1
ATOM 1706 O O . LEU A 1 207 ? -17.921 -4.544 16.446 1.00 92.62 207 LEU A O 1
ATOM 1710 N N . ALA A 1 208 ? -18.490 -5.235 14.404 1.00 92.50 208 ALA A N 1
ATOM 1711 C CA . ALA A 1 208 ? -19.924 -5.042 14.627 1.00 92.50 208 ALA A CA 1
ATOM 1712 C C . ALA A 1 208 ? -20.477 -5.894 15.794 1.00 92.50 208 ALA A C 1
ATOM 1714 O O . ALA A 1 208 ? -21.458 -5.510 16.440 1.00 92.50 208 ALA A O 1
ATOM 1715 N N . HIS A 1 209 ? -19.842 -7.034 16.096 1.00 90.25 209 HIS A N 1
ATOM 1716 C CA . HIS A 1 209 ? -20.196 -7.868 17.249 1.00 90.25 209 HIS A CA 1
ATOM 1717 C C . HIS A 1 209 ? -19.648 -7.341 18.582 1.00 90.25 209 HIS A C 1
ATOM 1719 O O . HIS A 1 209 ? -20.243 -7.616 19.627 1.00 90.25 209 HIS A O 1
ATOM 1725 N N . ILE A 1 210 ? -18.529 -6.613 18.559 1.00 87.69 210 ILE A N 1
ATOM 1726 C CA . ILE A 1 210 ? -17.723 -6.319 19.752 1.00 87.69 210 ILE A CA 1
ATOM 1727 C C . ILE A 1 210 ? -17.752 -4.834 20.123 1.00 87.69 210 ILE A C 1
ATOM 1729 O O . ILE A 1 210 ? -17.870 -4.513 21.300 1.00 87.69 210 ILE A O 1
ATOM 1733 N N . GLU A 1 211 ? -17.628 -3.943 19.140 1.00 81.25 211 GLU A N 1
ATOM 1734 C CA . GLU A 1 211 ? -17.505 -2.502 19.345 1.00 81.25 211 GLU A CA 1
ATOM 1735 C C . GLU A 1 211 ? -18.813 -1.931 19.897 1.00 81.25 211 GLU A C 1
ATOM 1737 O O . GLU A 1 211 ? -19.897 -2.099 19.329 1.00 81.25 211 GLU A O 1
ATOM 1742 N N . GLU A 1 212 ? -18.696 -1.251 21.032 1.00 79.19 212 GLU A N 1
ATOM 1743 C CA . GLU A 1 212 ? -19.813 -0.605 21.719 1.00 79.19 212 GLU A CA 1
ATOM 1744 C C . GLU A 1 212 ? -19.844 0.902 21.422 1.00 79.19 212 GLU A C 1
ATOM 1746 O O . GLU A 1 212 ? -20.863 1.558 21.634 1.00 79.19 212 GLU A O 1
ATOM 1751 N N . ASN A 1 213 ? -18.759 1.456 20.868 1.00 81.31 213 ASN A N 1
ATOM 1752 C CA . ASN A 1 213 ? -18.680 2.840 20.435 1.00 81.31 213 ASN A CA 1
ATOM 1753 C C . ASN A 1 213 ? -19.201 3.019 18.999 1.00 81.31 213 ASN A C 1
ATOM 1755 O O . ASN A 1 213 ? -18.479 2.875 18.007 1.00 81.31 213 ASN A O 1
ATOM 1759 N N . GLU A 1 214 ? -20.463 3.434 18.899 1.00 83.06 214 GLU A N 1
ATOM 1760 C CA . GLU A 1 214 ? -21.141 3.711 17.629 1.00 83.06 214 GLU A CA 1
ATOM 1761 C C . GLU A 1 214 ? -20.411 4.757 16.769 1.00 83.06 214 GLU A C 1
ATOM 1763 O O . GLU A 1 214 ? -20.409 4.658 15.539 1.00 83.06 214 GLU A O 1
ATOM 1768 N N . SER A 1 215 ? -19.742 5.738 17.386 1.00 81.31 215 SER A N 1
ATOM 1769 C CA . SER A 1 215 ? -19.047 6.799 16.645 1.00 81.31 215 SER A CA 1
ATOM 1770 C C . SER A 1 215 ? -17.820 6.274 15.893 1.00 81.31 215 SER A C 1
ATOM 1772 O O . SER A 1 215 ? -17.627 6.601 14.718 1.00 81.31 215 SER A O 1
ATOM 1774 N N . VAL A 1 216 ? -17.037 5.395 16.530 1.00 85.50 216 VAL A N 1
ATOM 1775 C CA . VAL A 1 216 ? -15.865 4.746 15.922 1.00 85.50 216 VAL A CA 1
ATOM 1776 C C . VAL A 1 216 ? -16.313 3.846 14.778 1.00 85.50 216 VAL A C 1
ATOM 1778 O O . VAL A 1 216 ? -15.791 3.948 13.665 1.00 85.50 216 VAL A O 1
ATOM 1781 N N . PHE A 1 217 ? -17.336 3.022 15.016 1.00 88.56 217 PHE A N 1
ATOM 1782 C CA . PHE A 1 217 ? -17.878 2.144 13.986 1.00 88.56 217 PHE A CA 1
ATOM 1783 C C . PHE A 1 217 ? -18.413 2.933 12.782 1.00 88.56 217 PHE A C 1
ATOM 1785 O O . PHE A 1 217 ? -18.091 2.617 11.636 1.00 88.56 217 PHE A O 1
ATOM 1792 N N . THR A 1 218 ? -19.161 4.014 13.027 1.00 89.12 218 THR A N 1
ATOM 1793 C CA . THR A 1 218 ? -19.694 4.898 11.978 1.00 89.12 218 THR A CA 1
ATOM 1794 C C . THR A 1 218 ? -18.578 5.527 11.143 1.00 89.12 218 THR A C 1
ATOM 1796 O O . THR A 1 218 ? -18.672 5.577 9.914 1.00 89.12 218 THR A O 1
ATOM 1799 N N . PHE A 1 219 ? -17.491 5.977 11.777 1.00 91.06 219 PHE A N 1
ATOM 1800 C CA . PHE A 1 219 ? -16.327 6.516 11.073 1.00 91.06 219 PHE A CA 1
ATOM 1801 C C . PHE A 1 219 ? -15.696 5.482 10.124 1.00 91.06 219 PHE A C 1
ATOM 1803 O O . PHE A 1 219 ? -15.476 5.775 8.942 1.00 91.06 219 PHE A O 1
ATOM 1810 N N . LEU A 1 220 ? -15.458 4.263 10.615 1.00 93.56 220 LEU A N 1
ATOM 1811 C CA . LEU A 1 220 ? -14.880 3.168 9.829 1.00 93.56 220 LEU A CA 1
ATOM 1812 C C . LEU A 1 220 ? -15.809 2.729 8.696 1.00 93.56 220 LEU A C 1
ATOM 1814 O O . LEU A 1 220 ? -15.361 2.520 7.568 1.00 93.56 220 LEU A O 1
ATOM 1818 N N . TYR A 1 221 ? -17.113 2.662 8.959 1.00 94.56 221 TYR A N 1
ATOM 1819 C CA . TYR A 1 221 ? -18.116 2.339 7.951 1.00 94.56 221 TYR A CA 1
ATOM 1820 C C . TYR A 1 221 ? -18.165 3.388 6.831 1.00 94.56 221 TYR A C 1
ATOM 1822 O O . TYR A 1 221 ? -18.166 3.043 5.649 1.00 94.56 221 TYR A O 1
ATOM 1830 N N . ASN A 1 222 ? -18.108 4.679 7.170 1.00 94.19 222 ASN A N 1
ATOM 1831 C CA . ASN A 1 222 ? -18.031 5.752 6.176 1.00 94.19 222 ASN A CA 1
ATOM 1832 C C . ASN A 1 222 ? -16.759 5.658 5.320 1.00 94.19 222 ASN A C 1
ATOM 1834 O O . ASN A 1 222 ? -16.791 5.954 4.123 1.00 94.19 222 ASN A O 1
ATOM 1838 N N . ARG A 1 223 ? -15.633 5.237 5.910 1.00 96.12 223 ARG A N 1
ATOM 1839 C CA . ARG A 1 223 ? -14.391 4.968 5.171 1.00 96.12 223 ARG A CA 1
ATOM 1840 C C . ARG A 1 223 ? -14.546 3.775 4.227 1.00 96.12 223 ARG A C 1
ATOM 1842 O O . ARG A 1 223 ? -14.214 3.898 3.050 1.00 96.12 223 ARG A O 1
ATOM 1849 N N . LEU A 1 224 ? -15.140 2.677 4.695 1.00 97.38 224 LEU A N 1
ATOM 1850 C CA . LEU A 1 224 ? -15.476 1.514 3.871 1.00 97.38 224 LEU A CA 1
ATOM 1851 C C . LEU A 1 224 ? -16.382 1.884 2.685 1.00 97.38 224 LEU A C 1
ATOM 1853 O O . LEU A 1 224 ? -16.159 1.399 1.578 1.00 97.38 224 LEU A O 1
ATOM 1857 N N . LEU A 1 225 ? -17.371 2.762 2.876 1.00 96.75 225 LEU A N 1
ATOM 1858 C CA . LEU A 1 225 ? -18.251 3.203 1.791 1.00 96.75 225 LEU A CA 1
ATOM 1859 C C . LEU A 1 225 ? -17.470 3.912 0.672 1.00 96.75 225 LEU A C 1
ATOM 1861 O O . LEU A 1 225 ? -17.700 3.634 -0.506 1.00 96.75 225 LEU A O 1
ATOM 1865 N N . ARG A 1 226 ? -16.514 4.781 1.030 1.00 97.06 226 ARG A N 1
ATOM 1866 C CA . ARG A 1 226 ? -15.634 5.450 0.054 1.00 97.06 226 ARG A CA 1
ATOM 1867 C C . ARG A 1 226 ? -14.747 4.449 -0.684 1.00 97.06 226 ARG A C 1
ATOM 1869 O O . ARG A 1 226 ? -14.662 4.506 -1.909 1.00 97.06 226 ARG A O 1
ATOM 1876 N N . ILE A 1 227 ? -14.152 3.501 0.044 1.00 97.50 227 ILE A N 1
ATOM 1877 C CA . ILE A 1 227 ? -13.360 2.402 -0.532 1.00 97.50 227 ILE A CA 1
ATOM 1878 C C . ILE A 1 227 ? -14.207 1.607 -1.532 1.00 97.50 227 ILE A C 1
ATOM 1880 O O . ILE A 1 227 ? -13.780 1.375 -2.660 1.00 97.50 227 ILE A O 1
ATOM 1884 N N . TYR A 1 228 ? -15.430 1.231 -1.156 1.00 97.69 228 TYR A N 1
ATOM 1885 C CA . TYR A 1 228 ? -16.339 0.480 -2.018 1.00 97.69 228 TYR A CA 1
ATOM 1886 C C . TYR A 1 228 ? -16.651 1.232 -3.319 1.00 97.69 228 TYR A C 1
ATOM 1888 O O . TYR A 1 228 ? -16.531 0.663 -4.401 1.00 97.69 228 TYR A O 1
ATOM 1896 N N . GLN A 1 229 ? -16.993 2.522 -3.236 1.00 96.88 229 GLN A N 1
ATOM 1897 C CA . GLN A 1 229 ? -17.256 3.356 -4.416 1.00 96.88 229 GLN A CA 1
ATOM 1898 C C . GLN A 1 229 ? -16.028 3.463 -5.333 1.00 96.88 229 GLN A C 1
ATOM 1900 O O . GLN A 1 229 ? -16.151 3.318 -6.552 1.00 96.88 229 GLN A O 1
ATOM 1905 N N . ALA A 1 230 ? -14.839 3.657 -4.757 1.00 97.38 230 ALA A N 1
ATOM 1906 C CA . ALA A 1 230 ? -13.587 3.702 -5.507 1.00 97.38 230 ALA A CA 1
ATOM 1907 C C . ALA A 1 230 ? -13.283 2.366 -6.208 1.00 97.38 230 ALA A C 1
ATOM 1909 O O . ALA A 1 230 ? -12.881 2.362 -7.371 1.00 97.38 230 ALA A O 1
ATOM 1910 N N . LEU A 1 231 ? -13.532 1.231 -5.545 1.00 98.12 231 LEU A N 1
ATOM 1911 C CA . LEU A 1 231 ? -13.355 -0.102 -6.126 1.00 98.12 231 LEU A CA 1
ATOM 1912 C C . LEU A 1 231 ? -14.354 -0.389 -7.250 1.00 98.12 231 LEU A C 1
ATOM 1914 O O . LEU A 1 231 ? -13.970 -0.975 -8.261 1.00 98.12 231 LEU A O 1
ATOM 1918 N N . VAL A 1 232 ? -15.618 0.027 -7.106 1.00 97.50 232 VAL A N 1
ATOM 1919 C CA . VAL A 1 232 ? -16.626 -0.099 -8.174 1.00 97.50 232 VAL A CA 1
ATOM 1920 C C . VAL A 1 232 ? -16.134 0.599 -9.439 1.00 97.50 232 VAL A C 1
ATOM 1922 O O . VAL A 1 232 ? -16.161 -0.003 -10.514 1.00 97.50 232 VAL A O 1
ATOM 1925 N N . ASN A 1 233 ? -15.629 1.828 -9.296 1.00 97.50 233 ASN A N 1
ATOM 1926 C CA . ASN A 1 233 ? -15.057 2.589 -10.400 1.00 97.50 233 ASN A CA 1
ATOM 1927 C C . ASN A 1 233 ? -13.818 1.888 -10.986 1.00 97.50 233 ASN A C 1
ATOM 1929 O O . ASN A 1 233 ? -13.786 1.560 -12.170 1.00 97.50 233 ASN A O 1
ATOM 1933 N N . LEU A 1 234 ? -12.839 1.552 -10.138 1.00 98.31 234 LEU A N 1
ATOM 1934 C CA . LEU A 1 234 ? -11.604 0.882 -10.549 1.00 98.31 234 LEU A CA 1
ATOM 1935 C C . LEU A 1 234 ? -11.868 -0.421 -11.313 1.00 98.31 234 LEU A C 1
ATOM 1937 O O . LEU A 1 234 ? -11.273 -0.656 -12.363 1.00 98.31 234 LEU A O 1
ATOM 1941 N N . PHE A 1 235 ? -12.753 -1.281 -10.807 1.00 98.31 235 PHE A N 1
ATOM 1942 C CA . PHE A 1 235 ? -13.058 -2.553 -11.458 1.00 98.31 235 PHE A CA 1
ATOM 1943 C C . PHE A 1 235 ? -13.901 -2.361 -12.723 1.00 98.31 235 PHE A C 1
ATOM 1945 O O . PHE A 1 235 ? -13.782 -3.161 -13.649 1.00 98.31 235 PHE A O 1
ATOM 1952 N N . GLY A 1 236 ? -14.734 -1.319 -12.791 1.00 97.88 236 GLY A N 1
ATOM 1953 C CA . GLY A 1 236 ? -15.412 -0.910 -14.024 1.00 97.88 236 GLY A CA 1
ATOM 1954 C C . GLY A 1 236 ? -14.410 -0.584 -15.132 1.00 97.88 236 GLY A C 1
ATOM 1955 O O . GLY A 1 236 ? -14.420 -1.222 -16.185 1.00 97.88 236 GLY A O 1
ATOM 1956 N N . GLU A 1 237 ? -13.477 0.321 -14.850 1.00 97.88 237 GLU A N 1
ATOM 1957 C CA . GLU A 1 237 ? -12.439 0.752 -15.794 1.00 97.88 237 GLU A CA 1
ATOM 1958 C C . GLU A 1 237 ? -11.478 -0.382 -16.173 1.00 97.88 237 GLU A C 1
ATOM 1960 O O . GLU A 1 237 ? -11.127 -0.564 -17.341 1.00 97.88 237 GLU A O 1
ATOM 1965 N N . ALA A 1 238 ? -11.111 -1.228 -15.208 1.00 98.06 238 ALA A N 1
ATOM 1966 C CA . ALA A 1 238 ? -10.289 -2.406 -15.461 1.00 98.06 238 ALA A CA 1
ATOM 1967 C C . ALA A 1 238 ? -10.961 -3.414 -16.412 1.00 98.06 238 ALA A C 1
ATOM 1969 O O . ALA A 1 238 ? -10.275 -4.003 -17.249 1.00 98.06 238 ALA A O 1
ATOM 1970 N N . ARG A 1 239 ? -12.288 -3.611 -16.319 1.00 97.75 239 ARG A N 1
ATOM 1971 C CA . ARG A 1 239 ? -13.038 -4.489 -17.243 1.00 97.75 239 ARG A CA 1
ATOM 1972 C C . ARG A 1 239 ? -13.064 -3.936 -18.664 1.00 97.75 239 ARG A C 1
ATOM 1974 O O . ARG A 1 239 ? -12.982 -4.715 -19.609 1.00 97.75 239 ARG A O 1
ATOM 1981 N N . ASN A 1 240 ? -13.133 -2.614 -18.810 1.00 97.06 240 ASN A N 1
ATOM 1982 C CA . ASN A 1 240 ? -13.133 -1.946 -20.112 1.00 97.06 240 ASN A CA 1
ATOM 1983 C C . ASN A 1 240 ? -11.747 -1.955 -20.785 1.00 97.06 240 ASN A C 1
ATOM 1985 O O . ASN A 1 240 ? -11.638 -1.781 -21.999 1.00 97.06 240 ASN A O 1
ATOM 1989 N N . ASN A 1 241 ? -10.672 -2.190 -20.027 1.00 97.81 241 ASN A N 1
ATOM 1990 C CA . ASN A 1 241 ? -9.321 -2.270 -20.569 1.00 97.81 241 ASN A CA 1
ATOM 1991 C C . ASN A 1 241 ? -9.000 -3.675 -21.124 1.00 97.81 241 ASN A C 1
ATOM 1993 O O . ASN A 1 241 ? -8.909 -4.659 -20.385 1.00 97.81 241 ASN A O 1
ATOM 1997 N N . LEU A 1 242 ? -8.744 -3.768 -22.435 1.00 96.75 242 LEU A N 1
ATOM 1998 C CA . LEU A 1 242 ? -8.433 -5.033 -23.121 1.00 96.75 242 LEU A CA 1
ATOM 1999 C C . LEU A 1 242 ? -7.138 -5.701 -22.636 1.00 96.75 242 LEU A C 1
ATOM 2001 O O . LEU A 1 242 ? -7.034 -6.923 -22.661 1.00 96.75 242 LEU A O 1
ATOM 2005 N N . TYR A 1 243 ? -6.119 -4.941 -22.225 1.00 97.25 243 TYR A N 1
ATOM 2006 C CA . TYR A 1 243 ? -4.890 -5.553 -21.715 1.00 97.25 243 TYR A CA 1
ATOM 2007 C C . TYR A 1 243 ? -5.148 -6.240 -20.371 1.00 97.25 243 TYR A C 1
ATOM 2009 O O . TYR A 1 243 ? -4.739 -7.385 -20.187 1.00 97.25 243 TYR A O 1
ATOM 2017 N N . ILE A 1 244 ? -5.856 -5.574 -19.459 1.00 97.81 244 ILE A N 1
ATOM 2018 C CA . ILE A 1 244 ? -6.139 -6.102 -18.119 1.00 97.81 244 ILE A CA 1
ATOM 2019 C C . ILE A 1 244 ? -7.079 -7.309 -18.202 1.00 97.81 244 ILE A C 1
ATOM 2021 O O . ILE A 1 244 ? -6.723 -8.381 -17.715 1.00 97.81 244 ILE A O 1
ATOM 2025 N N . SER A 1 245 ? -8.218 -7.169 -18.884 1.00 97.00 245 SER A N 1
ATOM 2026 C CA . SER A 1 245 ? -9.221 -8.239 -19.038 1.00 97.00 245 SER A CA 1
ATOM 2027 C C . SER A 1 245 ? -8.683 -9.508 -19.715 1.00 97.00 245 SER A C 1
ATOM 2029 O O . SER A 1 245 ? -9.127 -10.607 -19.394 1.00 97.00 245 SER A O 1
ATOM 2031 N N . ASN A 1 246 ? -7.688 -9.390 -20.603 1.00 96.94 246 ASN A N 1
ATOM 2032 C CA . ASN A 1 246 ? -7.032 -10.548 -21.221 1.00 96.94 246 ASN A CA 1
ATOM 2033 C C . ASN A 1 246 ? -6.003 -11.243 -20.313 1.00 96.94 246 ASN A C 1
ATOM 2035 O O . ASN A 1 246 ? -5.686 -12.410 -20.538 1.00 96.94 246 ASN A O 1
ATOM 2039 N N . ASN A 1 247 ? -5.427 -10.538 -19.333 1.00 95.56 247 ASN A N 1
ATOM 2040 C CA . ASN A 1 247 ? -4.385 -11.087 -18.455 1.00 95.56 247 ASN A CA 1
ATOM 2041 C C . ASN A 1 247 ? -4.917 -11.543 -17.090 1.00 95.56 247 ASN A C 1
ATOM 2043 O O . ASN A 1 247 ? -4.241 -12.319 -16.415 1.00 95.56 247 ASN A O 1
ATOM 2047 N N . MET A 1 248 ? -6.098 -11.083 -16.676 1.00 95.81 248 MET A N 1
ATOM 2048 C CA . MET A 1 248 ? -6.749 -11.509 -15.440 1.00 95.81 248 MET A CA 1
ATOM 2049 C C . MET A 1 248 ? -8.273 -11.397 -15.528 1.00 95.81 248 MET A C 1
ATOM 2051 O O . MET A 1 248 ? -8.813 -10.543 -16.227 1.00 95.81 248 MET A O 1
ATOM 2055 N N . THR A 1 249 ? -8.976 -12.212 -14.745 1.00 97.31 249 THR A N 1
ATOM 2056 C CA . THR A 1 249 ? -10.412 -12.029 -14.516 1.00 97.31 249 THR A CA 1
ATOM 2057 C C . THR A 1 249 ? -10.608 -10.907 -13.504 1.00 97.31 249 THR A C 1
ATOM 2059 O O . THR A 1 249 ? -10.222 -11.045 -12.344 1.00 97.31 249 THR A O 1
ATOM 2062 N N . VAL A 1 250 ? -11.192 -9.786 -13.934 1.00 97.62 250 VAL A N 1
ATOM 2063 C CA . VAL A 1 250 ? -11.463 -8.655 -13.037 1.00 97.62 250 VAL A CA 1
ATOM 2064 C C . VAL A 1 250 ? -12.512 -9.059 -11.994 1.00 97.62 250 VAL A C 1
ATOM 2066 O O . VAL A 1 250 ? -13.605 -9.481 -12.389 1.00 97.62 250 VAL A O 1
ATOM 2069 N N . PRO A 1 251 ? -12.221 -8.934 -10.684 1.00 96.81 251 PRO A N 1
ATOM 2070 C CA . PRO A 1 251 ? -13.152 -9.321 -9.632 1.00 96.81 251 PRO A CA 1
ATOM 2071 C C . PRO A 1 251 ? -14.487 -8.585 -9.739 1.00 96.81 251 PRO A C 1
ATOM 2073 O O . PRO A 1 251 ? -14.564 -7.445 -10.203 1.00 96.81 251 PRO A O 1
ATOM 2076 N N . THR A 1 252 ? -15.561 -9.236 -9.301 1.00 94.94 252 THR A N 1
ATOM 2077 C CA . THR A 1 252 ? -16.887 -8.616 -9.194 1.00 94.94 252 THR A CA 1
ATOM 2078 C C . THR A 1 252 ? -17.188 -8.379 -7.727 1.00 94.94 252 THR A C 1
ATOM 2080 O O . THR A 1 252 ? -17.204 -9.327 -6.943 1.00 94.94 252 THR A O 1
ATOM 2083 N N . LEU A 1 253 ? -17.404 -7.116 -7.356 1.00 93.62 253 LEU A N 1
ATOM 2084 C CA . LEU A 1 253 ? -17.754 -6.763 -5.986 1.00 93.62 253 LEU A CA 1
ATOM 2085 C C . LEU A 1 253 ? -19.154 -7.273 -5.676 1.00 93.62 253 LEU A C 1
ATOM 2087 O O . LEU A 1 253 ? -20.095 -7.058 -6.443 1.00 93.62 253 LEU A O 1
ATOM 2091 N N . LYS A 1 254 ? -19.281 -7.937 -4.531 1.00 91.25 254 LYS A N 1
ATOM 2092 C CA . LYS A 1 254 ? -20.586 -8.232 -3.948 1.00 91.25 254 LYS A CA 1
ATOM 2093 C C . LYS A 1 254 ? -21.202 -6.927 -3.428 1.00 91.25 254 LYS A C 1
ATOM 2095 O O . LYS A 1 254 ? -20.448 -6.015 -3.083 1.00 91.25 254 LYS A O 1
ATOM 2100 N N . PRO A 1 255 ? -22.540 -6.830 -3.347 1.00 90.12 255 PRO A N 1
ATOM 2101 C CA . PRO A 1 255 ? -23.186 -5.717 -2.666 1.00 90.12 255 PRO A CA 1
ATOM 2102 C C . PRO A 1 255 ? -22.611 -5.532 -1.261 1.00 90.12 255 PRO A C 1
ATOM 2104 O O . PRO A 1 255 ? -22.304 -6.518 -0.585 1.00 90.12 255 PRO A O 1
ATOM 2107 N N . LEU A 1 256 ? -22.474 -4.274 -0.839 1.00 90.31 256 LEU A N 1
ATOM 2108 C CA . LEU A 1 256 ? -21.978 -3.949 0.493 1.00 90.31 256 LEU A CA 1
ATOM 2109 C C . LEU A 1 256 ? -22.865 -4.641 1.549 1.00 90.31 256 LEU A C 1
ATOM 2111 O O . LEU A 1 256 ? -24.087 -4.464 1.508 1.00 90.31 256 LEU A O 1
ATOM 2115 N N . PRO A 1 257 ? -22.294 -5.444 2.464 1.00 89.44 257 PRO A N 1
ATOM 2116 C CA . PRO A 1 257 ? -23.080 -6.124 3.480 1.00 89.44 257 PRO A CA 1
ATOM 2117 C C . PRO A 1 257 ? -23.618 -5.131 4.513 1.00 89.44 257 PRO A C 1
ATOM 2119 O O . PRO A 1 257 ? -23.034 -4.076 4.762 1.00 89.44 257 PRO A O 1
ATOM 2122 N N . THR A 1 258 ? -24.727 -5.498 5.149 1.00 88.50 258 THR A N 1
ATOM 2123 C CA . THR A 1 258 ? -25.249 -4.789 6.319 1.00 88.50 258 THR A CA 1
ATOM 2124 C C . THR A 1 258 ? -24.584 -5.320 7.582 1.00 88.50 258 THR A C 1
ATOM 2126 O O . THR A 1 258 ? -24.529 -6.532 7.774 1.00 88.50 258 THR A O 1
ATOM 2129 N N . PHE A 1 259 ? -24.159 -4.428 8.472 1.00 90.56 259 PHE A N 1
ATOM 2130 C CA . PHE A 1 259 ? -23.504 -4.782 9.738 1.00 90.56 259 PHE A CA 1
ATOM 2131 C C . PHE A 1 259 ? -24.460 -4.736 10.942 1.00 90.56 259 PHE A C 1
ATOM 2133 O O . PHE A 1 259 ? -24.051 -4.466 12.067 1.00 90.56 259 PHE A O 1
ATOM 2140 N N . ASN A 1 260 ? -25.753 -4.975 10.711 1.00 87.31 260 ASN A N 1
ATOM 2141 C CA . ASN A 1 260 ? -26.752 -4.984 11.775 1.00 87.31 260 ASN A CA 1
ATOM 2142 C C . ASN A 1 260 ? -26.662 -6.309 12.537 1.00 87.31 260 ASN A C 1
ATOM 2144 O O . ASN A 1 260 ? -27.055 -7.349 12.012 1.00 87.31 260 ASN A O 1
ATOM 2148 N N . VAL A 1 261 ? -26.156 -6.254 13.767 1.00 89.38 261 VAL A N 1
ATOM 2149 C CA . VAL A 1 261 ? -25.972 -7.423 14.634 1.00 89.38 261 VAL A CA 1
ATOM 2150 C C . VAL A 1 261 ? -26.964 -7.358 15.794 1.00 89.38 261 VAL A C 1
ATOM 2152 O O . VAL A 1 261 ? -27.028 -6.357 16.509 1.00 89.38 261 VAL A O 1
ATOM 2155 N N . THR A 1 262 ? -27.745 -8.421 15.995 1.00 91.62 262 THR A N 1
ATOM 2156 C CA . THR A 1 262 ? -28.680 -8.528 17.126 1.00 91.62 262 THR A CA 1
ATOM 2157 C C . THR A 1 262 ? -27.941 -8.824 18.431 1.00 91.62 262 THR A C 1
ATOM 2159 O O . THR A 1 262 ? -26.837 -9.365 18.423 1.00 91.62 262 THR A O 1
ATOM 2162 N N . GLN A 1 263 ? -28.560 -8.531 19.580 1.00 89.06 263 GLN A N 1
ATOM 2163 C CA . GLN A 1 263 ? -27.946 -8.844 20.876 1.00 89.06 263 GLN A CA 1
ATOM 2164 C C . GLN A 1 263 ? -27.634 -10.342 21.023 1.00 89.06 263 GLN A C 1
ATOM 2166 O O . GLN A 1 263 ? -26.544 -10.691 21.457 1.00 89.06 263 GLN A O 1
ATOM 2171 N N . GLN A 1 264 ? -28.529 -11.220 20.554 1.00 91.81 264 GLN A N 1
ATOM 2172 C CA . GLN A 1 264 ? -28.295 -12.666 20.548 1.00 91.81 264 GLN A CA 1
ATOM 2173 C C . GLN A 1 264 ? -27.024 -13.038 19.765 1.00 91.81 264 GLN A C 1
ATOM 2175 O O . GLN A 1 264 ? -26.213 -13.824 20.243 1.00 91.81 264 GLN A O 1
ATOM 2180 N N . GLN A 1 265 ? -26.812 -12.439 18.590 1.00 91.94 265 GLN A N 1
ATOM 2181 C CA . GLN A 1 265 ? -25.608 -12.678 17.789 1.00 91.94 265 GLN A CA 1
ATOM 2182 C C . GLN A 1 265 ? -24.340 -12.135 18.462 1.00 91.94 265 GLN A C 1
ATOM 2184 O O . GLN A 1 265 ? -23.265 -12.708 18.292 1.00 91.94 265 GLN A O 1
ATOM 2189 N N . LYS A 1 266 ? -24.436 -11.037 19.223 1.00 90.88 266 LYS A N 1
ATOM 2190 C CA . LYS A 1 266 ? -23.319 -10.551 20.050 1.00 90.88 266 LYS A CA 1
ATOM 2191 C C . LYS A 1 266 ? -22.996 -11.537 21.173 1.00 90.88 266 LYS A C 1
ATOM 2193 O O . LYS A 1 266 ? -21.826 -11.830 21.397 1.00 90.88 266 LYS A O 1
ATOM 2198 N N . ASP A 1 267 ? -24.010 -12.081 21.839 1.00 89.56 267 ASP A N 1
ATOM 2199 C CA . ASP A 1 267 ? -23.831 -13.037 22.935 1.00 89.56 267 ASP A CA 1
ATOM 2200 C C . ASP A 1 267 ? -23.246 -14.372 22.437 1.00 89.56 267 ASP A C 1
ATOM 2202 O O . ASP A 1 267 ? -22.307 -14.897 23.035 1.00 89.56 267 ASP A O 1
ATOM 2206 N N . GLU A 1 268 ? -23.719 -14.882 21.293 1.00 93.00 268 GLU A N 1
ATOM 2207 C CA . GLU A 1 268 ? -23.151 -16.060 20.618 1.00 93.00 268 GLU A CA 1
ATOM 2208 C C . GLU A 1 268 ? -21.685 -15.836 20.214 1.00 93.00 268 GLU A C 1
ATOM 2210 O O . GLU A 1 268 ? -20.836 -16.707 20.417 1.00 93.00 268 GLU A O 1
ATOM 2215 N N . TYR A 1 269 ? -21.363 -14.648 19.694 1.00 91.56 269 TYR A N 1
ATOM 2216 C CA . TYR A 1 269 ? -19.991 -14.282 19.350 1.00 91.56 269 TYR A CA 1
ATOM 2217 C C . TYR A 1 269 ? -19.089 -14.222 20.592 1.00 91.56 269 TYR A C 1
ATOM 2219 O O . TYR A 1 269 ? -17.991 -14.772 20.573 1.00 91.56 269 TYR A O 1
ATOM 2227 N N . ARG A 1 270 ? -19.560 -13.622 21.694 1.00 89.31 270 ARG A N 1
ATOM 2228 C CA . ARG A 1 270 ? -18.840 -13.566 22.981 1.00 89.31 270 ARG A CA 1
ATOM 2229 C C . ARG A 1 270 ? -18.624 -14.954 23.582 1.00 89.31 270 ARG A C 1
ATOM 2231 O O . ARG A 1 270 ? -17.593 -15.189 24.201 1.00 89.31 270 ARG A O 1
ATOM 2238 N N . LEU A 1 271 ? -19.559 -15.883 23.384 1.00 91.38 271 LEU A N 1
ATOM 2239 C CA . LEU A 1 271 ? -19.390 -17.274 23.807 1.00 91.38 271 LEU A CA 1
ATOM 2240 C C . LEU A 1 271 ? -18.294 -17.982 22.998 1.00 91.38 271 LEU A C 1
ATOM 2242 O O . LEU A 1 271 ? -17.506 -18.738 23.563 1.00 91.38 271 LEU A O 1
ATOM 2246 N N . LYS A 1 272 ? -18.238 -17.729 21.685 1.00 91.25 272 LYS A N 1
ATOM 2247 C CA . LYS A 1 272 ? -17.211 -18.286 20.794 1.00 91.25 272 LYS A CA 1
ATOM 2248 C C . LYS A 1 272 ? -15.830 -17.669 21.044 1.00 91.25 272 LYS A C 1
ATOM 2250 O O . LYS A 1 272 ? -14.836 -18.388 21.006 1.00 91.25 272 LYS A O 1
ATOM 2255 N N . HIS A 1 273 ? -15.793 -16.368 21.323 1.00 90.88 273 HIS A N 1
ATOM 2256 C CA . HIS A 1 273 ? -14.586 -15.573 21.528 1.00 90.88 273 HIS A CA 1
ATOM 2257 C C . HIS A 1 273 ? -14.639 -14.870 22.895 1.00 90.88 273 HIS A C 1
ATOM 2259 O O . HIS A 1 273 ? -14.941 -13.675 22.975 1.00 90.88 273 HIS A O 1
ATOM 2265 N N . PRO A 1 274 ? -14.364 -15.582 24.004 1.00 86.94 274 PRO A N 1
ATOM 2266 C CA . PRO A 1 274 ? -14.573 -15.069 25.364 1.00 86.94 274 PRO A CA 1
ATOM 2267 C C . PRO A 1 274 ? -13.695 -13.863 25.721 1.00 86.94 274 PRO A C 1
ATOM 2269 O O . PRO A 1 274 ? -14.017 -13.125 26.650 1.00 86.94 274 PRO A O 1
ATOM 2272 N N . ASN A 1 275 ? -12.607 -13.639 24.978 1.00 86.69 275 ASN A N 1
ATOM 2273 C CA . ASN A 1 275 ? -11.698 -12.508 25.168 1.00 86.69 275 ASN A CA 1
ATOM 2274 C C . ASN A 1 275 ? -11.912 -11.386 24.137 1.00 86.69 275 ASN A C 1
ATOM 2276 O O . ASN A 1 275 ? -11.070 -10.501 24.032 1.00 86.69 275 ASN A O 1
ATOM 2280 N N . CYS A 1 276 ? -13.004 -11.417 23.362 1.00 84.19 276 CYS A N 1
ATOM 2281 C CA . CYS A 1 276 ? -13.219 -10.468 22.267 1.00 84.19 276 CYS A CA 1
ATOM 2282 C C . CYS A 1 276 ? -13.316 -9.006 22.719 1.00 84.19 276 CYS A C 1
ATOM 2284 O O . CYS A 1 276 ? -12.876 -8.112 22.004 1.00 84.19 276 CYS A O 1
ATOM 2286 N N . ILE A 1 277 ? -13.851 -8.748 23.910 1.00 82.19 277 ILE A N 1
ATOM 2287 C CA . ILE A 1 277 ? -13.835 -7.415 24.509 1.00 82.19 277 ILE A CA 1
ATOM 2288 C C . ILE A 1 277 ? -12.619 -7.349 25.410 1.00 82.19 277 ILE A C 1
ATOM 2290 O O . ILE A 1 277 ? -12.552 -8.045 26.430 1.00 82.19 277 ILE A O 1
ATOM 2294 N N . THR A 1 278 ? -11.664 -6.497 25.055 1.00 75.38 278 THR A N 1
ATOM 2295 C CA . THR A 1 278 ? -10.524 -6.277 25.926 1.00 75.38 278 THR A CA 1
ATOM 2296 C C . THR A 1 278 ? -11.036 -5.590 27.197 1.00 75.38 278 THR A C 1
ATOM 2298 O O . THR A 1 278 ? -11.645 -4.518 27.142 1.00 75.38 278 THR A O 1
ATOM 2301 N N . LYS A 1 279 ? -10.848 -6.232 28.360 1.00 67.38 279 LYS A N 1
ATOM 2302 C CA . LYS A 1 279 ? -11.266 -5.691 29.667 1.00 67.38 279 LYS A CA 1
ATOM 2303 C C . LYS A 1 279 ? -10.650 -4.315 29.863 1.00 67.38 279 LYS A C 1
ATOM 2305 O O . LYS A 1 279 ? -9.526 -4.106 29.449 1.00 67.38 279 LYS A O 1
ATOM 2310 N N . GLU A 1 280 ? -11.297 -3.409 30.581 1.00 53.81 280 GLU A N 1
ATOM 2311 C CA . GLU A 1 280 ? -10.782 -2.047 30.825 1.00 53.81 280 GLU A CA 1
ATOM 2312 C C . GLU A 1 280 ? -9.342 -2.001 31.390 1.00 53.81 280 GLU A C 1
ATOM 2314 O O . GLU A 1 280 ? -8.600 -1.068 31.116 1.00 53.81 280 GLU A O 1
ATOM 2319 N N . LYS A 1 281 ? -8.922 -3.050 32.118 1.00 44.12 281 LYS A N 1
ATOM 2320 C CA . LYS A 1 281 ? -7.548 -3.241 32.627 1.00 44.12 281 LYS A CA 1
ATOM 2321 C C . LYS A 1 281 ? -6.544 -3.766 31.588 1.00 44.12 281 LYS A C 1
ATOM 2323 O O . LYS A 1 281 ? -5.346 -3.563 31.754 1.00 44.12 281 LYS A O 1
ATOM 2328 N N . ASP A 1 282 ? -7.037 -4.467 30.571 1.00 44.88 282 ASP A N 1
ATOM 2329 C CA . ASP A 1 282 ? -6.274 -5.060 29.467 1.00 44.88 282 ASP A CA 1
ATOM 2330 C C . ASP A 1 282 ? -6.364 -4.214 28.191 1.00 44.88 282 ASP A C 1
ATOM 2332 O O . ASP A 1 282 ? -5.540 -4.394 27.292 1.00 44.88 282 ASP A O 1
ATOM 2336 N N . ARG A 1 283 ? -7.347 -3.292 28.100 1.00 45.03 283 ARG A N 1
ATOM 2337 C CA . ARG A 1 283 ? -7.367 -2.203 27.130 1.00 45.03 283 ARG A CA 1
ATOM 2338 C C . ARG A 1 283 ? -6.039 -1.553 27.374 1.00 45.03 283 ARG A C 1
ATOM 2340 O O . ARG A 1 283 ? -5.815 -0.949 28.420 1.00 45.03 283 ARG A O 1
ATOM 2347 N N . ILE A 1 284 ? -5.130 -1.755 26.438 1.00 39.75 284 ILE A N 1
ATOM 2348 C CA . ILE A 1 284 ? -3.896 -1.016 26.404 1.00 39.75 284 ILE A CA 1
ATOM 2349 C C . ILE A 1 284 ? -4.347 0.423 26.117 1.00 39.75 284 ILE A C 1
ATOM 2351 O O . ILE A 1 284 ? -4.252 0.908 24.997 1.00 39.75 284 ILE A O 1
ATOM 2355 N N . ALA A 1 285 ? -4.811 1.141 27.149 1.00 36.09 285 ALA A N 1
ATOM 2356 C CA . ALA A 1 285 ? -4.244 2.444 27.393 1.00 36.09 285 ALA A CA 1
ATOM 2357 C C . ALA A 1 285 ? -2.743 2.208 27.202 1.00 36.09 285 ALA A C 1
ATOM 2359 O O . ALA A 1 285 ? -2.219 1.275 27.833 1.00 36.09 285 ALA A O 1
ATOM 2360 N N . PRO A 1 286 ? -2.092 2.886 26.236 1.00 34.84 286 PRO A N 1
ATOM 2361 C CA . PRO A 1 286 ? -0.671 2.681 25.975 1.00 34.84 286 PRO A CA 1
ATOM 2362 C C . PRO A 1 286 ? 0.002 2.574 27.336 1.00 34.84 286 PRO A C 1
ATOM 2364 O O . PRO A 1 286 ? -0.258 3.439 28.167 1.00 34.84 286 PRO A O 1
ATOM 2367 N N . LYS A 1 287 ? 0.709 1.462 27.615 1.00 34.22 287 LYS A N 1
ATOM 2368 C CA . LYS A 1 287 ? 1.317 1.176 28.926 1.00 34.22 287 LYS A CA 1
ATOM 2369 C C . LYS A 1 287 ? 2.209 2.351 29.337 1.00 34.22 287 LYS A C 1
ATOM 2371 O O . LYS A 1 287 ? 3.407 2.359 29.097 1.00 34.22 287 LYS A O 1
ATOM 2376 N N . TYR A 1 288 ? 1.582 3.329 29.961 1.00 42.44 288 TYR A N 1
ATOM 2377 C CA . TYR A 1 288 ? 2.125 4.509 30.604 1.00 42.44 288 TYR A CA 1
ATOM 2378 C C . TYR A 1 288 ? 1.352 4.729 31.902 1.00 42.44 288 TYR A C 1
ATOM 2380 O O . TYR A 1 288 ? 1.223 5.832 32.398 1.00 42.44 288 TYR A O 1
ATOM 2388 N N . THR A 1 289 ? 0.900 3.638 32.512 1.00 37.19 289 THR A N 1
ATOM 2389 C CA . THR A 1 289 ? 1.000 3.496 33.958 1.00 37.19 289 THR A CA 1
ATOM 2390 C C . THR A 1 289 ? 2.296 2.745 34.263 1.00 37.19 289 THR A C 1
ATOM 2392 O O . THR A 1 289 ? 2.315 1.722 34.942 1.00 37.19 289 THR A O 1
ATOM 2395 N N . LYS A 1 290 ? 3.423 3.263 33.753 1.00 40.38 290 LYS A N 1
ATOM 2396 C CA . LYS A 1 290 ? 4.511 3.467 34.704 1.00 40.38 290 LYS A CA 1
ATOM 2397 C C . LYS A 1 290 ? 3.890 4.454 35.682 1.00 40.38 290 LYS A C 1
ATOM 2399 O O . LYS A 1 290 ? 3.308 5.433 35.220 1.00 40.38 290 LYS A O 1
ATOM 2404 N N . GLU A 1 291 ? 3.876 4.098 36.961 1.00 39.19 291 GLU A N 1
ATOM 2405 C CA . GLU A 1 291 ? 3.582 5.002 38.075 1.00 39.19 291 GLU A CA 1
ATOM 2406 C C . GLU A 1 291 ? 3.844 6.442 37.646 1.00 39.19 291 GLU A C 1
ATOM 2408 O O . GLU A 1 291 ? 4.895 6.660 37.034 1.00 39.19 291 GLU A O 1
ATOM 2413 N N . MET A 1 292 ? 2.903 7.363 37.904 1.00 42.56 292 MET A N 1
ATOM 2414 C CA . MET A 1 292 ? 3.139 8.806 37.823 1.00 42.56 292 MET A CA 1
ATOM 2415 C C . MET A 1 292 ? 4.430 9.111 38.588 1.00 42.56 292 MET A C 1
ATOM 2417 O O . MET A 1 292 ? 4.430 9.398 39.779 1.00 42.56 292 MET A O 1
ATOM 2421 N N . ASN A 1 293 ? 5.547 8.957 37.899 1.00 43.59 293 ASN A N 1
ATOM 2422 C CA . ASN A 1 293 ? 6.863 9.313 38.325 1.00 43.59 293 ASN A CA 1
ATOM 2423 C C . ASN A 1 293 ? 7.045 10.642 37.634 1.00 43.59 293 ASN A C 1
ATOM 2425 O O . ASN A 1 293 ? 7.279 10.732 36.432 1.00 43.59 293 ASN A O 1
ATOM 2429 N N . ASP A 1 294 ? 6.845 11.632 38.486 1.00 54.50 294 ASP A N 1
ATOM 2430 C CA . ASP A 1 294 ? 7.038 13.044 38.293 1.00 54.50 294 ASP A CA 1
ATOM 2431 C C . ASP A 1 294 ? 5.857 13.793 37.665 1.00 54.50 294 ASP A C 1
ATOM 2433 O O . ASP A 1 294 ? 5.739 13.997 36.456 1.00 54.50 294 ASP A O 1
ATOM 2437 N N . ASP A 1 295 ? 5.024 14.323 38.562 1.00 65.00 295 ASP A N 1
ATOM 2438 C CA . ASP A 1 295 ? 4.172 15.495 38.343 1.00 65.00 295 ASP A CA 1
ATOM 2439 C C . ASP A 1 295 ? 4.926 16.609 37.566 1.00 65.00 295 ASP A C 1
ATOM 2441 O O . ASP A 1 295 ? 4.302 17.438 36.908 1.00 65.00 295 ASP A O 1
ATOM 2445 N N . GLY A 1 296 ? 6.267 16.625 37.604 1.00 79.94 296 GLY A N 1
ATOM 2446 C CA . GLY A 1 296 ? 7.153 17.492 36.830 1.00 79.94 296 GLY A CA 1
ATOM 2447 C C . GLY A 1 296 ? 7.139 17.293 35.307 1.00 79.94 296 GLY A C 1
ATOM 2448 O O . GLY A 1 296 ? 6.913 18.275 34.603 1.00 79.94 296 GLY A O 1
ATOM 2449 N N . GLU A 1 297 ? 7.341 16.080 34.766 1.00 82.25 297 GLU A N 1
ATOM 2450 C CA . GLU A 1 297 ? 7.495 15.884 33.304 1.00 82.25 297 GLU A CA 1
ATOM 2451 C C . GLU A 1 297 ? 6.201 16.210 32.538 1.00 82.25 297 GLU A C 1
ATOM 2453 O O . GLU A 1 297 ? 6.240 16.817 31.466 1.00 82.25 297 GLU A O 1
ATOM 2458 N N . THR A 1 298 ? 5.037 15.856 33.095 1.00 84.94 298 THR A N 1
ATOM 2459 C CA . THR A 1 298 ? 3.737 16.184 32.479 1.00 84.94 298 THR A CA 1
ATOM 2460 C C . THR A 1 298 ? 3.453 17.683 32.559 1.00 84.94 298 THR A C 1
ATOM 2462 O O . THR A 1 298 ? 3.020 18.274 31.572 1.00 84.94 298 THR A O 1
ATOM 2465 N N . LYS A 1 299 ? 3.754 18.338 33.690 1.00 89.25 299 LYS A N 1
ATOM 2466 C CA . LYS A 1 299 ? 3.625 19.801 33.816 1.00 89.25 299 LYS A CA 1
ATOM 2467 C C . LYS A 1 299 ? 4.561 20.534 32.865 1.00 89.25 299 LYS A C 1
ATOM 2469 O O . LYS A 1 299 ? 4.166 21.539 32.279 1.00 89.25 299 LYS A O 1
ATOM 2474 N N . GLU A 1 300 ? 5.780 20.035 32.697 1.00 91.31 300 GLU A N 1
ATOM 2475 C CA . GLU A 1 300 ? 6.753 20.588 31.764 1.00 91.31 300 GLU A CA 1
ATOM 2476 C C . GLU A 1 300 ? 6.293 20.417 30.311 1.00 91.31 300 GLU A C 1
ATOM 2478 O O . GLU A 1 300 ? 6.294 21.392 29.562 1.00 91.31 300 GLU A O 1
ATOM 2483 N N . LEU A 1 301 ? 5.793 19.235 29.935 1.00 90.69 301 LEU A N 1
ATOM 2484 C CA . LEU A 1 301 ? 5.213 18.998 28.612 1.00 90.69 301 LEU A CA 1
ATOM 2485 C C . LEU A 1 301 ? 3.995 19.890 28.352 1.00 90.69 301 LEU A C 1
ATOM 2487 O O . LEU A 1 301 ? 3.914 20.506 27.294 1.00 90.69 301 LEU A O 1
ATOM 2491 N N . CYS A 1 302 ? 3.082 20.026 29.317 1.00 91.50 302 CYS A N 1
ATOM 2492 C CA . CYS A 1 302 ? 1.943 20.932 29.197 1.00 91.50 302 CYS A CA 1
ATOM 2493 C C . CYS A 1 302 ? 2.391 22.394 29.089 1.00 91.50 302 CYS A C 1
ATOM 2495 O O . CYS A 1 302 ? 1.796 23.160 28.334 1.00 91.50 302 CYS A O 1
ATOM 2497 N N . LYS A 1 303 ? 3.440 22.807 29.808 1.00 94.56 303 LYS A N 1
ATOM 2498 C CA . LYS A 1 303 ? 3.995 24.164 29.714 1.00 94.56 303 LYS A CA 1
ATOM 2499 C C . LYS A 1 303 ? 4.539 24.438 28.310 1.00 94.56 303 LYS A C 1
ATOM 2501 O O . LYS A 1 303 ? 4.142 25.433 27.704 1.00 94.56 303 LYS A O 1
ATOM 2506 N N . VAL A 1 304 ? 5.391 23.551 27.788 1.00 94.38 304 VAL A N 1
ATOM 2507 C CA . VAL A 1 304 ? 5.963 23.681 26.436 1.00 94.38 304 VAL A CA 1
ATOM 2508 C C . VAL A 1 304 ? 4.861 23.588 25.376 1.00 94.38 304 VAL A C 1
ATOM 2510 O O . VAL A 1 304 ? 4.809 24.414 24.471 1.00 94.38 304 VAL A O 1
ATOM 2513 N N . GLY A 1 305 ? 3.911 22.661 25.530 1.00 92.75 305 GLY A N 1
ATOM 2514 C CA . GLY A 1 305 ? 2.756 22.513 24.643 1.00 92.75 305 GLY A CA 1
ATOM 2515 C C . GLY A 1 305 ? 1.878 23.766 24.591 1.00 92.75 305 GLY A C 1
ATOM 2516 O O . GLY A 1 305 ? 1.545 24.233 23.507 1.00 92.75 305 GLY A O 1
ATOM 2517 N N . ASN A 1 306 ? 1.567 24.382 25.736 1.00 94.56 306 ASN A N 1
ATOM 2518 C CA . ASN A 1 306 ? 0.810 25.639 25.783 1.00 94.56 306 ASN A CA 1
ATOM 2519 C C . ASN A 1 306 ? 1.578 26.810 25.150 1.00 94.56 306 ASN A C 1
ATOM 2521 O O . ASN A 1 306 ? 0.990 27.641 24.453 1.00 94.56 306 ASN A O 1
ATOM 2525 N N . GLN A 1 307 ? 2.894 26.881 25.369 1.00 95.62 307 GLN A N 1
ATOM 2526 C CA . GLN A 1 307 ? 3.748 27.885 24.736 1.00 95.62 307 GLN A CA 1
ATOM 2527 C C . GLN A 1 307 ? 3.765 27.715 23.210 1.00 95.62 307 GLN A C 1
ATOM 2529 O O . GLN A 1 307 ? 3.616 28.701 22.482 1.00 95.62 307 GLN A O 1
ATOM 2534 N N . PHE A 1 308 ? 3.868 26.471 22.743 1.00 95.31 308 PHE A N 1
ATOM 2535 C CA . PHE A 1 308 ? 3.808 26.104 21.334 1.00 95.31 308 PHE A CA 1
ATOM 2536 C C . PHE A 1 308 ? 2.464 26.462 20.703 1.00 95.31 308 PHE A C 1
ATOM 2538 O O . PHE A 1 308 ? 2.443 27.181 19.709 1.00 95.31 308 PHE A O 1
ATOM 2545 N N . VAL A 1 309 ? 1.343 26.070 21.317 1.00 94.19 309 VAL A N 1
ATOM 2546 C CA . VAL A 1 309 ? -0.009 26.433 20.862 1.00 94.19 309 VAL A CA 1
ATOM 2547 C C . VAL A 1 309 ? -0.159 27.944 20.714 1.00 94.19 309 VAL A C 1
ATOM 2549 O O . VAL A 1 309 ? -0.695 28.412 19.709 1.00 94.19 309 VAL A O 1
ATOM 2552 N N . ARG A 1 310 ? 0.327 28.727 21.685 1.00 95.75 310 ARG A N 1
ATOM 2553 C CA . ARG A 1 310 ? 0.236 30.192 21.642 1.00 95.75 310 ARG A CA 1
ATOM 2554 C C . ARG A 1 310 ? 0.989 30.770 20.445 1.00 95.75 310 ARG A C 1
ATOM 2556 O O . ARG A 1 310 ? 0.433 31.599 19.727 1.00 95.75 310 ARG A O 1
ATOM 2563 N N . ILE A 1 311 ? 2.234 30.343 20.241 1.00 94.00 311 ILE A N 1
ATOM 2564 C CA . ILE A 1 311 ? 3.076 30.828 19.139 1.00 94.00 311 ILE A CA 1
ATOM 2565 C C . ILE A 1 311 ? 2.519 30.369 17.794 1.00 94.00 311 ILE A C 1
ATOM 2567 O O . ILE A 1 311 ? 2.377 31.186 16.888 1.00 94.00 311 ILE A O 1
ATOM 2571 N N . LEU A 1 312 ? 2.106 29.107 17.681 1.00 93.38 312 LEU A N 1
ATOM 2572 C CA . LEU A 1 312 ? 1.525 28.573 16.457 1.00 93.38 312 LEU A CA 1
ATOM 2573 C C . LEU A 1 312 ? 0.205 29.266 16.096 1.00 93.38 312 LEU A C 1
ATOM 2575 O O . LEU A 1 312 ? -0.025 29.566 14.932 1.00 93.38 312 LEU A O 1
ATOM 2579 N N . THR A 1 313 ? -0.639 29.587 17.078 1.00 93.75 313 THR A N 1
ATOM 2580 C CA . THR A 1 313 ? -1.883 30.336 16.834 1.00 93.75 313 THR A CA 1
ATOM 2581 C C . THR A 1 313 ? -1.590 31.712 16.231 1.00 93.75 313 THR A C 1
ATOM 2583 O O . THR A 1 313 ? -2.248 32.114 15.273 1.00 93.75 313 THR A O 1
ATOM 2586 N N . GLN A 1 314 ? -0.586 32.426 16.752 1.00 94.00 314 GLN A N 1
ATOM 2587 C CA . GLN A 1 314 ? -0.159 33.717 16.198 1.00 94.00 314 GLN A CA 1
ATOM 2588 C C . GLN A 1 314 ? 0.439 33.553 14.800 1.00 94.00 314 GLN A C 1
ATOM 2590 O O . GLN A 1 314 ? 0.109 34.312 13.895 1.00 94.00 314 GLN A O 1
ATOM 2595 N N . PHE A 1 315 ? 1.268 32.530 14.606 1.00 92.62 315 PHE A N 1
ATOM 2596 C CA . PHE A 1 315 ? 1.878 32.230 13.317 1.00 92.62 315 PHE A CA 1
ATOM 2597 C C . PHE A 1 315 ? 0.824 31.954 12.242 1.00 92.62 315 PHE A C 1
ATOM 2599 O O . PHE A 1 315 ? 0.835 32.571 11.183 1.00 92.62 315 PHE A O 1
ATOM 2606 N N . ILE A 1 316 ? -0.170 31.126 12.556 1.00 90.62 316 ILE A N 1
ATOM 2607 C CA . ILE A 1 316 ? -1.311 30.837 11.686 1.00 90.62 316 ILE A CA 1
ATOM 2608 C C . ILE A 1 316 ? -2.088 32.104 11.329 1.00 90.62 316 ILE A C 1
ATOM 2610 O O . ILE A 1 316 ? -2.430 32.284 10.163 1.00 90.62 316 ILE A O 1
ATOM 2614 N N . GLN A 1 317 ? -2.367 32.982 12.297 1.00 90.38 317 GLN A N 1
ATOM 2615 C CA . GLN A 1 317 ? -3.111 34.225 12.053 1.00 90.38 317 GLN A CA 1
ATOM 2616 C C . GLN A 1 317 ? -2.415 35.153 11.054 1.00 90.38 317 GLN A C 1
ATOM 2618 O O . GLN A 1 317 ? -3.087 35.921 10.371 1.00 90.38 317 GLN A O 1
ATOM 2623 N N . VAL A 1 318 ? -1.085 35.091 10.984 1.00 89.25 318 VAL A N 1
ATOM 2624 C CA . VAL A 1 318 ? -0.278 35.941 10.107 1.00 89.25 318 VAL A CA 1
ATOM 2625 C C . VAL A 1 318 ? 0.020 35.261 8.766 1.00 89.25 318 VAL A C 1
ATOM 2627 O O . VAL A 1 318 ? 0.080 35.934 7.741 1.00 89.25 318 VAL A O 1
ATOM 2630 N N . CYS A 1 319 ? 0.207 33.940 8.754 1.00 87.19 319 CYS A N 1
ATOM 2631 C CA . CYS A 1 319 ? 0.617 33.200 7.561 1.00 87.19 319 CYS A CA 1
ATOM 2632 C C . CYS A 1 319 ? -0.549 32.683 6.713 1.00 87.19 319 CYS A C 1
ATOM 2634 O O . CYS A 1 319 ? -0.383 32.553 5.502 1.00 87.19 319 CYS A O 1
ATOM 2636 N N . SER A 1 320 ? -1.696 32.368 7.319 1.00 81.31 320 SER A N 1
ATOM 2637 C CA . SER A 1 320 ? -2.765 31.638 6.623 1.00 81.31 320 SER A CA 1
ATOM 2638 C C . SER A 1 320 ? -3.566 32.539 5.694 1.00 81.31 320 SER A C 1
ATOM 2640 O O . SER A 1 320 ? -3.990 33.635 6.068 1.00 81.31 320 SER A O 1
ATOM 2642 N N . LEU A 1 321 ? -3.867 32.031 4.500 1.00 77.56 321 LEU A N 1
ATOM 2643 C CA . LEU A 1 321 ? -4.726 32.730 3.552 1.00 77.56 321 LEU A CA 1
ATOM 2644 C C . LEU A 1 321 ? -6.186 32.785 4.058 1.00 77.56 321 LEU A C 1
ATOM 2646 O O . LEU A 1 321 ? -6.736 31.758 4.462 1.00 77.56 321 LEU A O 1
ATOM 2650 N N . PRO A 1 322 ? -6.887 33.932 3.942 1.00 69.69 322 PRO A N 1
ATOM 2651 C CA . PRO A 1 322 ? -8.262 34.091 4.440 1.00 69.69 322 PRO A CA 1
ATOM 2652 C C . PRO A 1 322 ? -9.314 33.163 3.808 1.00 69.69 322 PRO A C 1
ATOM 2654 O O . PRO A 1 322 ? -10.436 33.077 4.300 1.00 69.69 322 PRO A O 1
ATOM 2657 N N . THR A 1 323 ? -8.992 32.515 2.685 1.00 66.56 323 THR A N 1
ATOM 2658 C CA . THR A 1 323 ? -9.927 31.718 1.867 1.00 66.56 323 THR A CA 1
ATOM 2659 C C . THR A 1 323 ? -9.434 30.289 1.637 1.00 66.56 323 THR A C 1
ATOM 2661 O O . THR A 1 323 ? -9.735 29.682 0.611 1.00 66.56 323 THR A O 1
ATOM 2664 N N . ALA A 1 324 ? -8.664 29.740 2.578 1.00 68.19 324 ALA A N 1
ATOM 2665 C CA . ALA A 1 324 ? -8.183 28.369 2.479 1.00 68.19 324 ALA A CA 1
ATOM 2666 C C . ALA A 1 324 ? -9.360 27.366 2.447 1.00 68.19 324 ALA A C 1
ATOM 2668 O O . ALA A 1 324 ? -10.268 27.415 3.280 1.00 68.19 324 ALA A O 1
ATOM 2669 N N . ASP A 1 325 ? -9.359 26.467 1.458 1.00 76.19 325 ASP A N 1
ATOM 2670 C CA . ASP A 1 325 ? -10.367 25.410 1.307 1.00 76.19 325 ASP A CA 1
ATOM 2671 C C . ASP A 1 325 ? -10.330 24.449 2.512 1.00 76.19 325 ASP A C 1
ATOM 2673 O O . ASP A 1 325 ? -9.288 24.271 3.141 1.00 76.19 325 ASP A O 1
ATOM 2677 N N . LYS A 1 326 ? -11.439 23.770 2.823 1.00 72.94 326 LYS A N 1
ATOM 2678 C CA . LYS A 1 326 ? -11.515 22.749 3.886 1.00 72.94 326 LYS A CA 1
ATOM 2679 C C . LYS A 1 326 ? -10.543 21.585 3.670 1.00 72.94 326 LYS A C 1
ATOM 2681 O O . LYS A 1 326 ? -10.220 20.870 4.615 1.00 72.94 326 LYS A O 1
ATOM 2686 N N . GLU A 1 327 ? -10.079 21.381 2.440 1.00 74.50 327 GLU A N 1
ATOM 2687 C CA . GLU A 1 327 ? -9.074 20.366 2.112 1.00 74.50 327 GLU A CA 1
ATOM 2688 C C . GLU A 1 327 ? -7.626 20.873 2.191 1.00 74.50 327 GLU A C 1
ATOM 2690 O O . GLU A 1 327 ? -6.692 20.061 2.127 1.00 74.50 327 GLU A O 1
ATOM 2695 N N . SER A 1 328 ? -7.433 22.186 2.372 1.00 81.25 328 SER A N 1
ATOM 2696 C CA . SER A 1 328 ? -6.110 22.805 2.469 1.00 81.25 328 SER A CA 1
ATOM 2697 C C . SER A 1 328 ? -5.293 22.250 3.648 1.00 81.25 328 SER A C 1
ATOM 2699 O O . SER A 1 328 ? -5.851 21.888 4.694 1.00 81.25 328 SER A O 1
ATOM 2701 N N . PRO A 1 329 ? -3.958 22.185 3.507 1.00 80.00 329 PRO A N 1
ATOM 2702 C CA . PRO A 1 329 ? -3.067 21.832 4.609 1.00 80.00 329 PRO A CA 1
ATOM 2703 C C . PRO A 1 329 ? -3.258 22.726 5.846 1.00 80.00 329 PRO A C 1
ATOM 2705 O O . PRO A 1 329 ? -3.309 22.205 6.959 1.00 80.00 329 PRO A O 1
ATOM 2708 N N . ASP A 1 330 ? -3.474 24.031 5.653 1.00 83.75 330 ASP A N 1
ATOM 2709 C CA . ASP A 1 330 ? -3.738 25.013 6.716 1.00 83.75 330 ASP A CA 1
ATOM 2710 C C . ASP A 1 330 ? -4.972 24.638 7.551 1.00 83.75 330 ASP A C 1
ATOM 2712 O O . ASP A 1 330 ? -4.935 24.651 8.784 1.00 83.75 330 ASP A O 1
ATOM 2716 N N . PHE A 1 331 ? -6.063 24.225 6.892 1.00 83.19 331 PHE A N 1
ATOM 2717 C CA . PHE A 1 331 ? -7.280 23.786 7.578 1.00 83.19 331 PHE A CA 1
ATOM 2718 C C . PHE A 1 331 ? -7.056 22.500 8.387 1.00 83.19 331 PHE A C 1
ATOM 2720 O O . PHE A 1 331 ? -7.551 22.367 9.509 1.00 83.19 331 PHE A O 1
ATOM 2727 N N . LYS A 1 332 ? -6.280 21.553 7.847 1.00 79.75 332 LYS A N 1
ATOM 2728 C CA . LYS A 1 332 ? -5.924 20.314 8.559 1.00 79.75 332 LYS A CA 1
ATOM 2729 C C . LYS A 1 332 ? -5.054 20.603 9.780 1.00 79.75 332 LYS A C 1
ATOM 2731 O O . LYS A 1 332 ? -5.305 20.034 10.841 1.00 79.75 332 LYS A O 1
ATOM 2736 N N . LEU A 1 333 ? -4.093 21.518 9.663 1.00 87.75 333 LEU A N 1
ATOM 2737 C CA . LEU A 1 333 ? -3.263 21.940 10.787 1.00 87.75 333 LEU A CA 1
ATOM 2738 C C . LEU A 1 333 ? -4.085 22.656 11.867 1.00 87.75 333 LEU A C 1
ATOM 2740 O O . LEU A 1 333 ? -3.891 22.394 13.049 1.00 87.75 333 LEU A O 1
ATOM 2744 N N . MET A 1 334 ? -5.050 23.493 11.482 1.00 87.06 334 MET A N 1
ATOM 2745 C CA . MET A 1 334 ? -5.998 24.110 12.417 1.00 87.06 334 MET A CA 1
ATOM 2746 C C . MET A 1 334 ? -6.823 23.074 13.187 1.00 87.06 334 MET A C 1
ATOM 2748 O O . MET A 1 334 ? -7.048 23.227 14.388 1.00 87.06 334 MET A O 1
ATOM 2752 N N . ALA A 1 335 ? -7.258 22.002 12.519 1.00 85.19 335 ALA A N 1
ATOM 2753 C CA . ALA A 1 335 ? -7.954 20.902 13.177 1.00 85.19 335 ALA A CA 1
ATOM 2754 C C . ALA A 1 335 ? -7.044 20.170 14.180 1.00 85.19 335 ALA A C 1
ATOM 2756 O O . ALA A 1 335 ? -7.472 19.916 15.303 1.00 85.19 335 ALA A O 1
ATOM 2757 N N . MET A 1 336 ? -5.785 19.901 13.811 1.00 85.12 336 MET A N 1
ATOM 2758 C CA . MET A 1 336 ? -4.787 19.318 14.722 1.00 85.12 336 MET A CA 1
ATOM 2759 C C . MET A 1 336 ? -4.525 20.224 15.929 1.00 85.12 336 MET A C 1
ATOM 2761 O O . MET A 1 336 ? -4.562 19.765 17.065 1.00 85.12 336 MET A O 1
ATOM 2765 N N . LEU A 1 337 ? -4.344 21.528 15.702 1.00 89.44 337 LEU A N 1
ATOM 2766 C CA . LEU A 1 337 ? -4.144 22.513 16.763 1.00 89.44 337 LEU A CA 1
ATOM 2767 C C . LEU A 1 337 ? -5.329 22.552 17.734 1.00 89.44 337 LEU A C 1
ATOM 2769 O O . LEU A 1 337 ? -5.127 22.603 18.944 1.00 89.44 337 LEU A O 1
ATOM 2773 N N . LYS A 1 338 ? -6.561 22.496 17.219 1.00 89.31 338 LYS A N 1
ATOM 2774 C CA . LYS A 1 338 ? -7.760 22.430 18.058 1.00 89.31 338 LYS A CA 1
ATOM 2775 C C . LYS A 1 338 ? -7.752 21.185 18.944 1.00 89.31 338 LYS A C 1
ATOM 2777 O O . LYS A 1 338 ? -7.954 21.304 20.146 1.00 89.31 338 LYS A O 1
ATOM 2782 N N . CYS A 1 339 ? -7.479 20.016 18.372 1.00 82.56 339 CYS A N 1
ATOM 2783 C CA . CYS A 1 339 ? -7.415 18.788 19.155 1.00 82.56 339 CYS A CA 1
ATOM 2784 C C . CYS A 1 339 ? -6.282 18.824 20.195 1.00 82.56 339 CYS A C 1
ATOM 2786 O O . CYS A 1 339 ? -6.481 18.376 21.319 1.00 82.56 339 CYS A O 1
ATOM 2788 N N . LEU A 1 340 ? -5.129 19.415 19.866 1.00 87.88 340 LEU A N 1
ATOM 2789 C CA . LEU A 1 340 ? -4.041 19.612 20.822 1.00 87.88 340 LEU A CA 1
ATOM 2790 C C . LEU A 1 340 ? -4.442 20.536 21.987 1.00 87.88 340 LEU A C 1
ATOM 2792 O O . LEU A 1 340 ? -4.072 20.277 23.130 1.00 87.88 340 LEU A O 1
ATOM 2796 N N . ILE A 1 341 ? -5.199 21.605 21.722 1.00 90.00 341 ILE A N 1
ATOM 2797 C CA . ILE A 1 341 ? -5.737 22.485 22.773 1.00 90.00 341 ILE A CA 1
ATOM 2798 C C . ILE A 1 341 ? -6.636 21.693 23.724 1.00 90.00 341 ILE A C 1
ATOM 2800 O O . ILE A 1 341 ? -6.484 21.817 24.940 1.00 90.00 341 ILE A O 1
ATOM 2804 N N . ASP A 1 342 ? -7.537 20.877 23.178 1.00 85.50 342 ASP A N 1
ATOM 2805 C CA . ASP A 1 342 ? -8.454 20.055 23.971 1.00 85.50 342 ASP A CA 1
ATOM 2806 C C . ASP A 1 342 ? -7.671 19.047 24.844 1.00 85.50 342 ASP A C 1
ATOM 2808 O O . ASP A 1 342 ? -7.945 18.905 26.036 1.00 85.50 342 ASP A O 1
ATOM 2812 N N . GLU A 1 343 ? -6.621 18.418 24.301 1.00 86.06 343 GLU A N 1
ATOM 2813 C CA . GLU A 1 343 ? -5.752 17.495 25.050 1.00 86.06 343 GLU A CA 1
ATOM 2814 C C . GLU A 1 343 ? -4.912 18.186 26.136 1.00 86.06 343 GLU A C 1
ATOM 2816 O O . GLU A 1 343 ? -4.709 17.627 27.213 1.00 86.06 343 GLU A O 1
ATOM 2821 N N . LEU A 1 344 ? -4.436 19.413 25.902 1.00 87.75 344 LEU A N 1
ATOM 2822 C CA . LEU A 1 344 ? -3.699 20.186 26.911 1.00 87.75 344 LEU A CA 1
ATOM 2823 C C . LEU A 1 344 ? -4.581 20.607 28.093 1.00 87.75 344 LEU A C 1
ATOM 2825 O O . LEU A 1 344 ? -4.065 20.818 29.193 1.00 87.75 344 LEU A O 1
ATOM 2829 N N . GLN A 1 345 ? -5.896 20.728 27.886 1.00 87.44 345 GLN A N 1
ATOM 2830 C CA . GLN A 1 345 ? -6.864 20.992 28.955 1.00 87.44 345 GLN A CA 1
ATOM 2831 C C . GLN A 1 345 ? -7.155 19.745 29.799 1.00 87.44 345 GLN A C 1
ATOM 2833 O O . GLN A 1 345 ? -7.515 19.876 30.969 1.00 87.44 345 GLN A O 1
ATOM 2838 N N . GLN A 1 346 ? -6.986 18.551 29.225 1.00 85.06 346 GLN A N 1
ATOM 2839 C CA . GLN A 1 346 ? -7.246 17.263 29.872 1.00 85.06 346 GLN A CA 1
ATOM 2840 C C . GLN A 1 346 ? -6.078 16.289 29.628 1.00 85.06 346 GLN A C 1
ATOM 2842 O O . GLN A 1 346 ? -6.209 15.342 28.848 1.00 85.06 346 GLN A O 1
ATOM 2847 N N . PRO A 1 347 ? -4.917 16.486 30.286 1.00 81.94 347 PRO A N 1
ATOM 2848 C CA . PRO A 1 347 ? -3.696 15.721 30.026 1.00 81.94 347 PRO A CA 1
ATOM 2849 C C . PRO A 1 347 ? -3.723 14.327 30.679 1.00 81.94 347 PRO A C 1
ATOM 2851 O O . PRO A 1 347 ? -2.770 13.909 31.333 1.00 81.94 347 PRO A O 1
ATOM 2854 N N . GLU A 1 348 ? -4.821 13.589 30.518 1.00 79.19 348 GLU A N 1
ATOM 2855 C CA . GLU A 1 348 ? -5.003 12.250 31.092 1.00 79.19 348 GLU A CA 1
ATOM 2856 C C . GLU A 1 348 ? -4.139 11.194 30.376 1.00 79.19 348 GLU A C 1
ATOM 2858 O O . GLU A 1 348 ? -3.822 10.148 30.940 1.00 79.19 348 GLU A O 1
ATOM 2863 N N . ASN A 1 349 ? -3.703 11.480 29.142 1.00 77.06 349 ASN A N 1
ATOM 2864 C CA . ASN A 1 349 ? -2.926 10.572 28.299 1.00 77.06 349 ASN A CA 1
ATOM 2865 C C . ASN A 1 349 ? -1.620 11.229 27.814 1.00 77.06 349 ASN A C 1
ATOM 2867 O O . ASN A 1 349 ? -1.508 11.656 26.664 1.00 77.06 349 ASN A O 1
ATOM 2871 N N . TYR A 1 350 ? -0.613 11.286 28.695 1.00 77.94 350 TYR A N 1
ATOM 2872 C CA . TYR A 1 350 ? 0.720 11.849 28.413 1.00 77.94 350 TYR A CA 1
ATOM 2873 C C . TYR A 1 350 ? 1.348 11.385 27.073 1.00 77.94 350 TYR A C 1
ATOM 2875 O O . TYR A 1 350 ? 1.847 12.226 26.327 1.00 77.94 350 TYR A O 1
ATOM 2883 N N . PRO A 1 351 ? 1.314 10.092 26.693 1.00 74.44 351 PRO A N 1
ATOM 2884 C CA . PRO A 1 351 ? 1.856 9.612 25.412 1.00 74.44 351 PRO A CA 1
ATOM 2885 C C . PRO A 1 351 ? 1.120 10.130 24.184 1.00 74.44 351 PRO A C 1
ATOM 2887 O O . PRO A 1 351 ? 1.760 10.451 23.178 1.00 74.44 351 PRO A O 1
ATOM 2890 N N . ALA A 1 352 ? -0.213 10.172 24.253 1.00 76.38 352 ALA A N 1
ATOM 2891 C CA . ALA A 1 352 ? -1.031 10.717 23.181 1.00 76.38 352 ALA A CA 1
ATOM 2892 C C . ALA A 1 352 ? -0.751 12.212 23.035 1.00 76.38 352 ALA A C 1
ATOM 2894 O O . ALA A 1 352 ? -0.379 12.631 21.943 1.00 76.38 352 ALA A O 1
ATOM 2895 N N . LEU A 1 353 ? -0.762 12.953 24.149 1.00 87.56 353 LEU A N 1
ATOM 2896 C CA . LEU A 1 353 ? -0.445 14.379 24.192 1.00 87.56 353 LEU A CA 1
ATOM 2897 C C . LEU A 1 353 ? 0.941 14.668 23.600 1.00 87.56 353 LEU A C 1
ATOM 2899 O O . LEU A 1 353 ? 1.090 15.499 22.711 1.00 87.56 353 LEU A O 1
ATOM 2903 N N . LYS A 1 354 ? 1.964 13.925 24.028 1.00 87.19 354 LYS A N 1
ATOM 2904 C CA . LYS A 1 354 ? 3.331 14.011 23.498 1.00 87.19 354 LYS A CA 1
ATOM 2905 C C . LYS A 1 354 ? 3.377 13.781 21.984 1.00 87.19 354 LYS A C 1
ATOM 2907 O O . LYS A 1 354 ? 4.004 14.542 21.250 1.00 87.19 354 LYS A O 1
ATOM 2912 N N . THR A 1 355 ? 2.700 12.734 21.516 1.00 83.56 355 THR A N 1
ATOM 2913 C CA . THR A 1 355 ? 2.626 12.389 20.090 1.00 83.56 355 THR A CA 1
ATOM 2914 C C . THR A 1 355 ? 1.891 13.468 19.300 1.00 83.56 355 THR A C 1
ATOM 2916 O O . THR A 1 355 ? 2.291 13.789 18.183 1.00 83.56 355 THR A O 1
ATOM 2919 N N . HIS A 1 356 ? 0.831 14.043 19.862 1.00 86.00 356 HIS A N 1
ATOM 2920 C CA . HIS A 1 356 ? 0.040 15.081 19.220 1.00 86.00 356 HIS A CA 1
ATOM 2921 C C . HIS A 1 356 ? 0.800 16.400 19.134 1.00 86.00 356 HIS A C 1
ATOM 2923 O O . HIS A 1 356 ? 0.836 17.000 18.061 1.00 86.00 356 HIS A O 1
ATOM 2929 N N . ILE A 1 357 ? 1.475 16.813 20.213 1.00 89.81 357 ILE A N 1
ATOM 2930 C CA . ILE A 1 357 ? 2.372 17.974 20.213 1.00 89.81 357 ILE A CA 1
ATOM 2931 C C . ILE A 1 357 ? 3.411 17.810 19.101 1.00 89.81 357 ILE A C 1
ATOM 2933 O O . ILE A 1 357 ? 3.538 18.694 18.257 1.00 89.81 357 ILE A O 1
ATOM 2937 N N . TRP A 1 358 ? 4.084 16.654 19.037 1.00 90.25 358 TRP A N 1
ATOM 2938 C CA . TRP A 1 358 ? 5.104 16.397 18.018 1.00 90.25 358 TRP A CA 1
ATOM 2939 C C . TRP A 1 358 ? 4.536 16.405 16.595 1.00 90.25 358 TRP A C 1
ATOM 2941 O O . TRP A 1 358 ? 5.074 17.063 15.710 1.00 90.25 358 TRP A O 1
ATOM 2951 N N . LYS A 1 359 ? 3.406 15.730 16.356 1.00 85.12 359 LYS A N 1
ATOM 2952 C CA . LYS A 1 359 ? 2.755 15.724 15.036 1.00 85.12 359 LYS A CA 1
ATOM 2953 C C . LYS A 1 359 ? 2.283 17.112 14.616 1.00 85.12 359 LYS A C 1
ATOM 2955 O O . LYS A 1 359 ? 2.390 17.449 13.442 1.00 85.12 359 LYS A O 1
ATOM 2960 N N . THR A 1 360 ? 1.767 17.903 15.553 1.00 89.81 360 THR A N 1
ATOM 2961 C CA . THR A 1 360 ? 1.345 19.285 15.293 1.00 89.81 360 THR A CA 1
ATOM 2962 C C . THR A 1 360 ? 2.551 20.154 14.970 1.00 89.81 360 THR A C 1
ATOM 2964 O O . THR A 1 360 ? 2.485 20.910 14.009 1.00 89.81 360 THR A O 1
ATOM 2967 N N . PHE A 1 361 ? 3.664 19.988 15.697 1.00 91.56 361 PHE A N 1
ATOM 2968 C CA . PHE A 1 361 ? 4.946 20.632 15.403 1.00 91.56 361 PHE A CA 1
ATOM 2969 C C . PHE A 1 361 ? 5.430 20.308 13.991 1.00 91.56 361 PHE A C 1
ATOM 2971 O O . PHE A 1 361 ? 5.600 21.223 13.190 1.00 91.56 361 PHE A O 1
ATOM 2978 N N . ILE A 1 362 ? 5.532 19.028 13.629 1.00 86.12 362 ILE A N 1
ATOM 2979 C CA . ILE A 1 362 ? 5.909 18.638 12.265 1.00 86.12 362 ILE A CA 1
ATOM 2980 C C . ILE A 1 362 ? 4.920 19.206 11.248 1.00 86.12 362 ILE A C 1
ATOM 2982 O O . ILE A 1 362 ? 5.342 19.750 10.238 1.00 86.12 362 ILE A O 1
ATOM 2986 N N . GLY A 1 363 ? 3.615 19.175 11.521 1.00 86.81 363 GLY A N 1
ATOM 2987 C CA . GLY A 1 363 ? 2.595 19.757 10.648 1.00 86.81 363 GLY A CA 1
ATOM 2988 C C . GLY A 1 363 ? 2.739 21.266 10.404 1.00 86.81 363 GLY A C 1
ATOM 2989 O O . GLY A 1 363 ? 2.217 21.759 9.409 1.00 86.81 363 GLY A O 1
ATOM 2990 N N . THR A 1 364 ? 3.466 22.011 11.244 1.00 90.25 364 THR A N 1
ATOM 2991 C CA . THR A 1 364 ? 3.657 23.459 11.042 1.00 90.25 364 THR A CA 1
ATOM 2992 C C . THR A 1 364 ? 4.415 23.804 9.764 1.00 90.25 364 THR A C 1
ATOM 2994 O O . THR A 1 364 ? 4.190 24.884 9.217 1.00 90.25 364 THR A O 1
ATOM 2997 N N . HIS A 1 365 ? 5.228 22.888 9.220 1.00 89.44 365 HIS A N 1
ATOM 2998 C CA . HIS A 1 365 ? 5.915 23.113 7.944 1.00 89.44 365 HIS A CA 1
ATOM 2999 C C . HIS A 1 365 ? 4.932 23.356 6.786 1.00 89.44 365 HIS A C 1
ATOM 3001 O O . HIS A 1 365 ? 5.269 24.040 5.824 1.00 89.44 365 HIS A O 1
ATOM 3007 N N . PHE A 1 366 ? 3.689 22.863 6.881 1.00 87.62 366 PHE A N 1
ATOM 3008 C CA . PHE A 1 366 ? 2.668 23.124 5.867 1.00 87.62 366 PHE A CA 1
ATOM 3009 C C . PHE A 1 366 ? 2.286 24.607 5.771 1.00 87.62 366 PHE A C 1
ATOM 3011 O O . PHE A 1 366 ? 1.848 25.039 4.712 1.00 87.62 366 PHE A O 1
ATOM 3018 N N . LEU A 1 367 ? 2.505 25.399 6.826 1.00 88.38 367 LEU A N 1
ATOM 3019 C CA . LEU A 1 367 ? 2.329 26.853 6.773 1.00 88.38 367 LEU A CA 1
ATOM 3020 C C . LEU A 1 367 ? 3.507 27.560 6.101 1.00 88.38 367 LEU A C 1
ATOM 3022 O O . LEU A 1 367 ? 3.342 28.676 5.615 1.00 88.38 367 LEU A O 1
ATOM 3026 N N . MET A 1 368 ? 4.675 26.917 6.047 1.00 90.12 368 MET A N 1
ATOM 3027 C CA . MET A 1 368 ? 5.915 27.445 5.471 1.00 90.12 368 MET A CA 1
ATOM 3028 C C . MET A 1 368 ? 5.964 27.254 3.947 1.00 90.12 368 MET A C 1
ATOM 3030 O O . MET A 1 368 ? 7.015 27.044 3.347 1.00 90.12 368 MET A O 1
ATOM 3034 N N . GLN A 1 369 ? 4.800 27.324 3.302 1.00 90.31 369 GLN A N 1
ATOM 3035 C CA . GLN A 1 369 ? 4.658 27.225 1.857 1.00 90.31 369 GLN A CA 1
ATOM 3036 C C . GLN A 1 369 ? 4.900 28.572 1.179 1.00 90.31 369 GLN A C 1
ATOM 3038 O O . GLN A 1 369 ? 4.750 29.650 1.762 1.00 90.31 369 GLN A O 1
ATOM 3043 N N . LYS A 1 370 ? 5.249 28.503 -0.105 1.00 89.12 370 LYS A N 1
ATOM 3044 C CA . LYS A 1 370 ? 5.555 29.671 -0.931 1.00 89.12 370 LYS A CA 1
ATOM 3045 C C . LYS A 1 370 ? 4.389 30.660 -0.985 1.00 89.12 370 LYS A C 1
ATOM 3047 O O . LYS A 1 370 ? 4.606 31.866 -0.939 1.00 89.12 370 LYS A O 1
ATOM 3052 N N . GLU A 1 371 ? 3.167 30.159 -1.094 1.00 89.19 371 GLU A N 1
ATOM 3053 C CA . GLU A 1 371 ? 1.939 30.949 -1.189 1.00 89.19 371 GLU A CA 1
ATOM 3054 C C . GLU A 1 371 ? 1.729 31.790 0.077 1.00 89.19 371 GLU A C 1
ATOM 3056 O O . GLU A 1 371 ? 1.469 32.991 -0.007 1.00 89.19 371 GLU A O 1
ATOM 3061 N N . ASN A 1 372 ? 1.957 31.188 1.245 1.00 89.19 372 ASN A N 1
ATOM 3062 C CA . ASN A 1 372 ? 1.880 31.870 2.533 1.00 89.19 372 ASN A CA 1
ATOM 3063 C C . ASN A 1 372 ? 3.028 32.876 2.699 1.00 89.19 372 ASN A C 1
ATOM 3065 O O . ASN A 1 372 ? 2.815 33.982 3.188 1.00 89.19 372 ASN A O 1
ATOM 3069 N N . ALA A 1 373 ? 4.235 32.560 2.217 1.00 89.75 373 ALA A N 1
ATOM 3070 C CA . ALA A 1 373 ? 5.357 33.502 2.230 1.00 89.75 373 ALA A CA 1
ATOM 3071 C C . ALA A 1 373 ? 5.061 34.765 1.400 1.00 89.75 373 ALA A C 1
ATOM 3073 O O . ALA A 1 373 ? 5.371 35.880 1.823 1.00 89.75 373 ALA A O 1
ATOM 3074 N N . ILE A 1 374 ? 4.432 34.599 0.229 1.00 88.69 374 ILE A N 1
ATOM 3075 C CA . ILE A 1 374 ? 3.960 35.716 -0.603 1.00 88.69 374 ILE A CA 1
ATOM 3076 C C . ILE A 1 374 ? 2.943 36.546 0.181 1.00 88.69 374 ILE A C 1
ATOM 3078 O O . ILE A 1 374 ? 3.114 37.760 0.294 1.00 88.69 374 ILE A O 1
ATOM 3082 N N . HIS A 1 375 ? 1.941 35.893 0.777 1.00 90.19 375 HIS A N 1
ATOM 3083 C CA . HIS A 1 375 ? 0.913 36.564 1.568 1.00 90.19 375 HIS A CA 1
ATOM 3084 C C . HIS A 1 375 ? 1.513 37.420 2.692 1.00 90.19 375 HIS A C 1
ATOM 3086 O O . HIS A 1 375 ? 1.178 38.597 2.817 1.00 90.19 375 HIS A O 1
ATOM 3092 N N . VAL A 1 376 ? 2.465 36.869 3.450 1.00 91.75 376 VAL A N 1
ATOM 3093 C CA . VAL A 1 376 ? 3.169 37.558 4.545 1.00 91.75 376 VAL A CA 1
ATOM 3094 C C . VAL A 1 376 ? 3.849 38.848 4.076 1.00 91.75 376 VAL A C 1
ATOM 3096 O O . VAL A 1 376 ? 3.781 39.879 4.757 1.00 91.75 376 VAL A O 1
ATOM 3099 N N . VAL A 1 377 ? 4.508 38.807 2.915 1.00 90.56 377 VAL A N 1
ATOM 3100 C CA . VAL A 1 377 ? 5.160 39.983 2.322 1.00 90.56 377 VAL A CA 1
ATOM 3101 C C . VAL A 1 377 ? 4.118 41.009 1.868 1.00 90.56 377 VAL A C 1
ATOM 3103 O O . VAL A 1 377 ? 4.303 42.206 2.099 1.00 90.56 377 VAL A O 1
ATOM 3106 N N . GLU A 1 378 ? 3.005 40.566 1.279 1.00 88.44 378 GLU A N 1
ATOM 3107 C CA . GLU A 1 378 ? 1.908 41.439 0.839 1.00 88.44 378 GLU A CA 1
ATOM 3108 C C . GLU A 1 378 ? 1.261 42.197 2.005 1.00 88.44 378 GLU A C 1
ATOM 3110 O O . GLU A 1 378 ? 1.039 43.408 1.906 1.00 88.44 378 GLU A O 1
ATOM 3115 N N . ILE A 1 379 ? 1.031 41.524 3.137 1.00 90.94 379 ILE A N 1
ATOM 3116 C CA . ILE A 1 379 ? 0.464 42.138 4.348 1.00 90.94 379 ILE A CA 1
ATOM 3117 C C . ILE A 1 379 ? 1.507 42.866 5.212 1.00 90.94 379 ILE A C 1
ATOM 3119 O O . ILE A 1 379 ? 1.156 43.432 6.248 1.00 90.94 379 ILE A O 1
ATOM 3123 N N . LYS A 1 380 ? 2.780 42.891 4.784 1.00 91.56 380 LYS A N 1
ATOM 3124 C CA . LYS A 1 380 ? 3.912 43.555 5.460 1.00 91.56 380 LYS A CA 1
ATOM 3125 C C . LYS A 1 380 ? 4.160 43.069 6.893 1.00 91.56 380 LYS A C 1
ATOM 3127 O O . LYS A 1 380 ? 4.550 43.853 7.754 1.00 91.56 380 LYS A O 1
ATOM 3132 N N . GLN A 1 381 ? 3.951 41.779 7.144 1.00 92.75 381 GLN A N 1
ATOM 3133 C CA . GLN A 1 381 ? 4.178 41.158 8.456 1.00 92.75 381 GLN A CA 1
ATOM 3134 C C . GLN A 1 381 ? 5.465 40.324 8.504 1.00 92.75 381 GLN A C 1
ATOM 3136 O O . GLN A 1 381 ? 5.673 39.551 9.432 1.00 92.75 381 GLN A O 1
ATOM 3141 N N . ASN A 1 382 ? 6.361 40.475 7.525 1.00 90.44 382 ASN A N 1
ATOM 3142 C CA . ASN A 1 382 ? 7.581 39.673 7.418 1.00 90.44 382 ASN A CA 1
ATOM 3143 C C . ASN A 1 382 ? 8.456 39.718 8.683 1.00 90.44 382 ASN A C 1
ATOM 3145 O O . ASN A 1 382 ? 8.974 38.684 9.074 1.00 90.44 382 ASN A O 1
ATOM 3149 N N . ILE A 1 383 ? 8.591 40.872 9.348 1.00 90.12 383 ILE A N 1
ATOM 3150 C CA . ILE A 1 383 ? 9.387 40.982 10.587 1.00 90.12 383 ILE A CA 1
ATOM 3151 C C . ILE A 1 383 ? 8.774 40.117 11.694 1.00 90.12 383 ILE A C 1
ATOM 3153 O O . ILE A 1 383 ? 9.464 39.284 12.271 1.00 90.12 383 ILE A O 1
ATOM 3157 N N . LEU A 1 384 ? 7.466 40.260 11.921 1.00 90.12 384 LEU A N 1
ATOM 3158 C CA . LEU A 1 384 ? 6.733 39.483 12.919 1.00 90.12 384 LEU A CA 1
ATOM 3159 C C . LEU A 1 384 ? 6.811 37.976 12.632 1.00 90.12 384 LEU A C 1
ATOM 3161 O O . LEU A 1 384 ? 7.007 37.175 13.539 1.00 90.12 384 LEU A O 1
ATOM 3165 N N . VAL A 1 385 ? 6.693 37.579 11.365 1.00 90.38 385 VAL A N 1
ATOM 3166 C CA . VAL A 1 385 ? 6.805 36.173 10.952 1.00 90.38 385 VAL A CA 1
ATOM 3167 C C . VAL A 1 385 ? 8.198 35.620 11.222 1.00 90.38 385 VAL A C 1
ATOM 3169 O O . VAL A 1 385 ? 8.306 34.516 11.742 1.00 90.38 385 VAL A O 1
ATOM 3172 N N . MET A 1 386 ? 9.256 36.381 10.938 1.00 88.31 386 MET A N 1
ATOM 3173 C CA . MET A 1 386 ? 10.629 35.968 11.243 1.00 88.31 386 MET A CA 1
ATOM 3174 C C . MET A 1 386 ? 10.851 35.785 12.753 1.00 88.31 386 MET A C 1
ATOM 3176 O O . MET A 1 386 ? 11.470 34.809 13.171 1.00 88.31 386 MET A O 1
ATOM 3180 N N . GLU A 1 387 ? 10.295 36.674 13.580 1.00 91.81 387 GLU A N 1
ATOM 3181 C CA . GLU A 1 387 ? 10.335 36.547 15.044 1.00 91.81 387 GLU A CA 1
ATOM 3182 C C . GLU A 1 387 ? 9.582 35.301 15.540 1.00 91.81 387 GLU A C 1
ATOM 3184 O O . GLU A 1 387 ? 10.061 34.588 16.427 1.00 91.81 387 GLU A O 1
ATOM 3189 N N . LEU A 1 388 ? 8.419 35.006 14.950 1.00 91.94 388 LEU A N 1
ATOM 3190 C CA . LEU A 1 388 ? 7.622 33.824 15.281 1.00 91.94 388 LEU A CA 1
ATOM 3191 C C . LEU A 1 388 ? 8.311 32.525 14.853 1.00 91.94 388 LEU A C 1
ATOM 3193 O O . LEU A 1 388 ? 8.318 31.576 15.634 1.00 91.94 388 LEU A O 1
ATOM 3197 N N . VAL A 1 389 ? 8.936 32.486 13.673 1.00 89.69 389 VAL A N 1
ATOM 3198 C CA . VAL A 1 389 ? 9.742 31.338 13.223 1.00 89.69 389 VAL A CA 1
ATOM 3199 C C . VAL A 1 389 ? 10.888 31.078 14.198 1.00 89.69 389 VAL A C 1
ATOM 3201 O O . VAL A 1 389 ? 11.055 29.944 14.636 1.00 89.69 389 VAL A O 1
ATOM 3204 N N . GLN A 1 390 ? 11.602 32.119 14.639 1.00 91.00 390 GLN A N 1
ATOM 3205 C CA . GLN A 1 390 ? 12.660 31.961 15.641 1.00 91.00 390 GLN A CA 1
ATOM 3206 C C . GLN A 1 390 ? 12.120 31.447 16.984 1.00 91.00 390 GLN A C 1
ATOM 3208 O O . GLN A 1 390 ? 12.777 30.681 17.686 1.00 91.00 390 GLN A O 1
ATOM 3213 N N . CYS A 1 391 ? 10.910 31.854 17.365 1.00 91.88 391 CYS A N 1
ATOM 3214 C CA . CYS A 1 391 ? 10.248 31.334 18.555 1.00 91.88 391 CYS A CA 1
ATOM 3215 C C . CYS A 1 391 ? 9.859 29.854 18.416 1.00 91.88 391 CYS A C 1
ATOM 3217 O O . CYS A 1 391 ? 9.955 29.122 19.399 1.00 91.88 391 CYS A O 1
ATOM 3219 N N . ILE A 1 392 ? 9.446 29.408 17.226 1.00 90.06 392 ILE A N 1
ATOM 3220 C CA . ILE A 1 392 ? 9.164 27.994 16.940 1.00 90.06 392 ILE A CA 1
ATOM 3221 C C . ILE A 1 392 ? 10.458 27.170 16.987 1.00 90.06 392 ILE A C 1
ATOM 3223 O O . ILE A 1 392 ? 10.470 26.127 17.633 1.00 90.06 392 ILE A O 1
ATOM 3227 N N . ASP A 1 393 ? 11.545 27.669 16.401 1.00 86.75 393 ASP A N 1
ATOM 3228 C CA . ASP A 1 393 ? 12.883 27.056 16.451 1.00 86.75 393 ASP A CA 1
ATOM 3229 C C . ASP A 1 393 ? 13.409 26.930 17.900 1.00 86.75 393 ASP A C 1
ATOM 3231 O O . ASP A 1 393 ? 13.894 25.889 18.346 1.00 86.75 393 ASP A O 1
ATOM 3235 N N . ASN A 1 394 ? 13.195 27.955 18.729 1.00 90.94 394 ASN A N 1
ATOM 3236 C CA . ASN A 1 394 ? 13.524 27.871 20.155 1.00 90.94 394 ASN A CA 1
ATOM 3237 C C . ASN A 1 394 ? 12.687 26.800 20.883 1.00 90.94 394 ASN A C 1
ATOM 3239 O O . ASN A 1 394 ? 13.205 26.094 21.751 1.00 90.94 394 ASN A O 1
ATOM 3243 N N . ILE A 1 395 ? 11.404 26.666 20.529 1.00 92.06 395 ILE A N 1
ATOM 3244 C CA . ILE A 1 395 ? 10.512 25.634 21.076 1.00 92.06 395 ILE A CA 1
ATOM 3245 C C . ILE A 1 395 ? 10.905 24.240 20.606 1.00 92.06 395 ILE A C 1
ATOM 3247 O O . ILE A 1 395 ? 10.748 23.298 21.379 1.00 92.06 395 ILE A O 1
ATOM 3251 N N . GLU A 1 396 ? 11.424 24.085 19.390 1.00 90.56 396 GLU A N 1
ATOM 3252 C CA . GLU A 1 396 ? 11.900 22.800 18.879 1.00 90.56 396 GLU A CA 1
ATOM 3253 C C . GLU A 1 396 ? 12.889 22.166 19.855 1.00 90.56 396 GLU A C 1
ATOM 3255 O O . GLU A 1 396 ? 12.713 21.019 20.257 1.00 90.56 396 GLU A O 1
ATOM 3260 N N . ASN A 1 397 ? 13.873 22.934 20.323 1.00 89.75 397 ASN A N 1
ATOM 3261 C CA . ASN A 1 397 ? 14.864 22.452 21.283 1.00 89.75 397 ASN A CA 1
ATOM 3262 C C . ASN A 1 397 ? 14.222 21.973 22.599 1.00 89.75 397 ASN A C 1
ATOM 3264 O O . ASN A 1 397 ? 14.624 20.954 23.172 1.00 89.75 397 ASN A O 1
ATOM 3268 N N . GLU A 1 398 ? 13.185 22.669 23.074 1.00 91.44 398 GLU A N 1
ATOM 3269 C CA . GLU A 1 398 ? 12.422 22.256 24.254 1.00 91.44 398 GLU A CA 1
ATOM 3270 C C . GLU A 1 398 ? 11.574 21.007 23.981 1.00 91.44 398 GLU A C 1
ATOM 3272 O O . GLU A 1 398 ? 11.528 20.099 24.814 1.00 91.44 398 GLU A O 1
ATOM 3277 N N . LEU A 1 399 ? 10.952 20.916 22.806 1.00 88.56 399 LEU A N 1
ATOM 3278 C CA . LEU A 1 399 ? 10.172 19.760 22.380 1.00 88.56 399 LEU A CA 1
ATOM 3279 C C . LEU A 1 399 ? 11.046 18.534 22.178 1.00 88.56 399 LEU A C 1
ATOM 3281 O O . LEU A 1 399 ? 10.659 17.464 22.620 1.00 88.56 399 LEU A O 1
ATOM 3285 N N . ILE A 1 400 ? 12.234 18.655 21.598 1.00 88.06 400 ILE A N 1
ATOM 3286 C CA . ILE A 1 400 ? 13.204 17.564 21.495 1.00 88.06 400 ILE A CA 1
ATOM 3287 C C . ILE A 1 400 ? 13.561 17.057 22.889 1.00 88.06 400 ILE A C 1
ATOM 3289 O O . ILE A 1 400 ? 13.543 15.850 23.138 1.00 88.06 400 ILE A O 1
ATOM 3293 N N . ARG A 1 401 ? 13.840 17.972 23.825 1.00 90.81 401 ARG A N 1
ATOM 3294 C CA . ARG A 1 401 ? 14.201 17.615 25.199 1.00 90.81 401 ARG A CA 1
ATOM 3295 C C . ARG A 1 401 ? 13.071 16.870 25.912 1.00 90.81 401 ARG A C 1
ATOM 3297 O O . ARG A 1 401 ? 13.321 15.827 26.517 1.00 90.81 401 ARG A O 1
ATOM 3304 N N . VAL A 1 402 ? 11.842 17.383 25.842 1.00 87.19 402 VAL A N 1
ATOM 3305 C CA . VAL A 1 402 ? 10.696 16.815 26.574 1.00 87.19 402 VAL A CA 1
ATOM 3306 C C . VAL A 1 402 ? 10.089 15.618 25.829 1.00 87.19 402 VAL A C 1
ATOM 3308 O O . VAL A 1 402 ? 9.752 14.598 26.433 1.00 87.19 402 VAL A O 1
ATOM 3311 N N . CYS A 1 403 ? 10.005 15.680 24.499 1.00 83.38 403 CYS A N 1
ATOM 3312 C CA . CYS A 1 403 ? 9.459 14.617 23.661 1.00 83.38 403 CYS A CA 1
ATOM 3313 C C . CYS A 1 403 ? 10.479 13.517 23.327 1.00 83.38 403 CYS A C 1
ATOM 3315 O O . CYS A 1 403 ? 10.077 12.435 22.901 1.00 83.38 403 CYS A O 1
ATOM 3317 N N . LYS A 1 404 ? 11.786 13.716 23.520 1.00 85.00 404 LYS A N 1
ATOM 3318 C CA . LYS A 1 404 ? 12.827 12.703 23.241 1.00 85.00 404 LYS A CA 1
ATOM 3319 C C . LYS A 1 404 ? 12.657 12.058 21.847 1.00 85.00 404 LYS A C 1
ATOM 3321 O O . LYS A 1 404 ? 12.793 10.845 21.709 1.00 85.00 404 LYS A O 1
ATOM 3326 N N . THR A 1 405 ? 12.233 12.844 20.856 1.00 76.00 405 THR A N 1
ATOM 3327 C CA . THR A 1 405 ? 11.899 12.406 19.489 1.00 76.00 405 THR A CA 1
ATOM 3328 C C . THR A 1 405 ? 12.613 13.328 18.509 1.00 76.00 405 THR A C 1
ATOM 3330 O O . THR A 1 405 ? 12.707 14.523 18.774 1.00 76.00 405 THR A O 1
ATOM 3333 N N . HIS A 1 406 ? 13.123 12.769 17.409 1.00 77.25 406 HIS A N 1
ATOM 3334 C CA . HIS A 1 406 ? 13.829 13.525 16.367 1.00 77.25 406 HIS A CA 1
ATOM 3335 C C . HIS A 1 406 ? 13.234 13.341 14.961 1.00 77.25 406 HIS A C 1
ATOM 3337 O O . HIS A 1 406 ? 13.742 13.888 13.984 1.00 77.25 406 HIS A O 1
ATOM 3343 N N . ASP A 1 407 ? 12.155 12.568 14.845 1.00 76.06 407 ASP A N 1
ATOM 3344 C CA . ASP A 1 407 ? 11.570 12.207 13.558 1.00 76.06 407 ASP A CA 1
ATOM 3345 C C . ASP A 1 407 ? 10.934 13.427 12.881 1.00 76.06 407 ASP A C 1
ATOM 3347 O O . ASP A 1 407 ? 10.030 14.047 13.441 1.00 76.06 407 ASP A O 1
ATOM 3351 N N . GLY A 1 408 ? 11.381 13.736 11.661 1.00 76.88 408 GLY A N 1
ATOM 3352 C CA . GLY A 1 408 ? 10.847 14.827 10.836 1.00 76.88 408 GLY A CA 1
ATOM 3353 C C . GLY A 1 408 ? 11.523 16.192 11.025 1.00 76.88 408 GLY A C 1
ATOM 3354 O O . GLY A 1 408 ? 11.179 17.123 10.303 1.00 76.88 408 GLY A O 1
ATOM 3355 N N . ILE A 1 409 ? 12.507 16.314 11.926 1.00 83.88 409 ILE A N 1
ATOM 3356 C CA . ILE A 1 409 ? 13.255 17.566 12.158 1.00 83.88 409 ILE A CA 1
ATOM 3357 C C . ILE A 1 409 ? 13.952 18.060 10.888 1.00 83.88 409 ILE A C 1
ATOM 3359 O O . ILE A 1 409 ? 13.842 19.230 10.539 1.00 83.88 409 ILE A O 1
ATOM 3363 N N . ASP A 1 410 ? 14.642 17.172 10.167 1.00 83.75 410 ASP A N 1
ATOM 3364 C CA . ASP A 1 410 ? 15.394 17.560 8.966 1.00 83.75 410 ASP A CA 1
ATOM 3365 C C . ASP A 1 410 ? 14.481 18.163 7.883 1.00 83.75 410 ASP A C 1
ATOM 3367 O O . ASP A 1 410 ? 14.868 19.080 7.161 1.00 83.75 410 ASP A O 1
ATOM 3371 N N . GLU A 1 411 ? 13.250 17.654 7.774 1.00 80.75 411 GLU A N 1
ATOM 3372 C CA . GLU A 1 411 ? 12.241 18.152 6.835 1.00 80.75 411 GLU A CA 1
ATOM 3373 C C . GLU A 1 411 ? 11.660 19.498 7.285 1.00 80.75 411 GLU A C 1
ATOM 3375 O O . GLU A 1 411 ? 11.478 20.402 6.463 1.00 80.75 411 GLU A O 1
ATOM 3380 N N . PHE A 1 412 ? 11.428 19.656 8.590 1.00 87.25 412 PHE A N 1
ATOM 3381 C CA . PHE A 1 412 ? 11.000 20.920 9.179 1.00 87.25 412 PHE A CA 1
ATOM 3382 C C . PHE A 1 412 ? 12.053 22.022 8.980 1.00 87.25 412 PHE A C 1
ATOM 3384 O O . PHE A 1 412 ? 11.739 23.055 8.390 1.00 87.25 412 PHE A O 1
ATOM 3391 N N . ASN A 1 413 ? 13.310 21.773 9.354 1.00 87.62 413 ASN A N 1
ATOM 3392 C CA . ASN A 1 413 ? 14.410 22.736 9.222 1.00 87.62 413 ASN A CA 1
ATOM 3393 C C . ASN A 1 413 ? 14.647 23.151 7.773 1.00 87.62 413 ASN A C 1
ATOM 3395 O O . ASN A 1 413 ? 14.790 24.333 7.466 1.00 87.62 413 ASN A O 1
ATOM 3399 N N . LYS A 1 414 ? 14.586 22.190 6.849 1.00 88.88 414 LYS A N 1
ATOM 3400 C CA . LYS A 1 414 ? 14.640 22.494 5.421 1.00 88.88 414 LYS A CA 1
ATOM 3401 C C . LYS A 1 414 ? 13.503 23.432 4.990 1.00 88.88 414 LYS A C 1
ATOM 3403 O O . LYS A 1 414 ? 13.736 24.343 4.199 1.00 88.88 414 LYS A O 1
ATOM 3408 N N . SER A 1 415 ? 12.290 23.221 5.498 1.00 87.00 415 SER A N 1
ATOM 3409 C CA . SER A 1 415 ? 11.132 24.069 5.182 1.00 87.00 415 SER A CA 1
ATOM 3410 C C . SER A 1 415 ? 11.289 25.484 5.748 1.00 87.00 415 SER A C 1
ATOM 3412 O O . SER A 1 415 ? 10.961 26.453 5.065 1.00 87.00 415 SER A O 1
ATOM 3414 N N . VAL A 1 416 ? 11.849 25.615 6.956 1.00 89.31 416 VAL A N 1
ATOM 3415 C CA . VAL A 1 416 ? 12.205 26.906 7.568 1.00 89.31 416 VAL A CA 1
ATOM 3416 C C . VAL A 1 416 ? 13.195 27.668 6.686 1.00 89.31 416 VAL A C 1
ATOM 3418 O O . VAL A 1 416 ? 12.927 28.810 6.306 1.00 89.31 416 VAL A O 1
ATOM 3421 N N . ASP A 1 417 ? 14.302 27.029 6.302 1.00 90.50 417 ASP A N 1
ATOM 3422 C CA . ASP A 1 417 ? 15.345 27.643 5.474 1.00 90.50 417 ASP A CA 1
ATOM 3423 C C . ASP A 1 417 ? 14.802 28.099 4.113 1.00 90.50 417 ASP A C 1
ATOM 3425 O O . ASP A 1 417 ? 15.080 29.213 3.652 1.00 90.50 417 ASP A O 1
ATOM 3429 N N . GLU A 1 418 ? 13.997 27.253 3.463 1.00 90.25 418 GLU A N 1
ATOM 3430 C CA . GLU A 1 418 ? 13.360 27.568 2.183 1.00 90.25 418 GLU A CA 1
ATOM 3431 C C . GLU A 1 418 ? 12.398 28.758 2.307 1.00 90.25 418 GLU A C 1
ATOM 3433 O O . GLU A 1 418 ? 12.413 29.658 1.459 1.00 90.25 418 GLU A O 1
ATOM 3438 N N . PHE A 1 419 ? 11.605 28.804 3.378 1.00 92.12 419 PHE A N 1
ATOM 3439 C CA . PHE A 1 419 ? 10.636 29.865 3.633 1.00 92.12 419 PHE A CA 1
ATOM 3440 C C . PHE A 1 419 ? 11.305 31.215 3.922 1.00 92.12 419 PHE A C 1
ATOM 3442 O O . PHE A 1 419 ? 10.958 32.221 3.296 1.00 92.12 419 PHE A O 1
ATOM 3449 N N . ILE A 1 420 ? 12.317 31.238 4.797 1.00 91.38 420 ILE A N 1
ATOM 3450 C CA . ILE A 1 420 ? 13.101 32.443 5.112 1.00 91.38 420 ILE A CA 1
ATOM 3451 C C . ILE A 1 420 ? 13.794 32.972 3.854 1.00 91.38 420 ILE A C 1
ATOM 3453 O O . ILE A 1 420 ? 13.663 34.149 3.507 1.00 91.38 420 ILE A O 1
ATOM 3457 N N . SER A 1 421 ? 14.485 32.089 3.127 1.00 91.88 421 SER A N 1
ATOM 3458 C CA . SER A 1 421 ? 15.183 32.441 1.888 1.00 91.88 421 SER A CA 1
ATOM 3459 C C . SER A 1 421 ? 14.230 33.044 0.853 1.00 91.88 421 SER A C 1
ATOM 3461 O O . SER A 1 421 ? 14.570 34.001 0.146 1.00 91.88 421 SER A O 1
ATOM 3463 N N . PHE A 1 422 ? 12.998 32.532 0.790 1.00 92.62 422 PHE A N 1
ATOM 3464 C CA . PHE A 1 422 ? 11.971 33.058 -0.094 1.00 92.62 422 PHE A CA 1
ATOM 3465 C C . PHE A 1 422 ? 11.503 34.464 0.309 1.00 92.62 422 PHE A C 1
ATOM 3467 O O . PHE A 1 422 ? 11.445 35.346 -0.556 1.00 92.62 422 PHE A O 1
ATOM 3474 N N . ILE A 1 423 ? 11.212 34.701 1.593 1.00 90.56 423 ILE A N 1
ATOM 3475 C CA . ILE A 1 423 ? 10.833 36.029 2.106 1.00 90.56 423 ILE A CA 1
ATOM 3476 C C . ILE A 1 423 ? 11.939 37.048 1.806 1.00 90.56 423 ILE A C 1
ATOM 3478 O O . ILE A 1 423 ? 11.669 38.102 1.222 1.00 90.56 423 ILE A O 1
ATOM 3482 N N . ASP A 1 424 ? 13.194 36.715 2.111 1.00 91.50 424 ASP A N 1
ATOM 3483 C CA . ASP A 1 424 ? 14.349 37.580 1.855 1.00 91.50 424 ASP A CA 1
ATOM 3484 C C . ASP A 1 424 ? 14.503 37.924 0.374 1.00 91.50 424 ASP A C 1
ATOM 3486 O O . ASP A 1 424 ? 14.781 39.072 0.003 1.00 91.50 424 ASP A O 1
ATOM 3490 N N . LYS A 1 425 ? 14.307 36.933 -0.500 1.00 93.12 425 LYS A N 1
ATOM 3491 C CA . LYS A 1 425 ? 14.331 37.142 -1.946 1.00 93.12 425 LYS A CA 1
ATOM 3492 C C . LYS A 1 425 ? 13.241 38.123 -2.382 1.00 93.12 425 LYS A C 1
ATOM 3494 O O . LYS A 1 425 ? 13.537 39.048 -3.138 1.00 93.12 425 LYS A O 1
ATOM 3499 N N . GLN A 1 426 ? 12.009 37.959 -1.898 1.00 91.38 426 GLN A N 1
ATOM 3500 C CA . GLN A 1 426 ? 10.901 38.860 -2.230 1.00 91.38 426 GLN A CA 1
ATOM 3501 C C . GLN A 1 426 ? 11.145 40.287 -1.719 1.00 91.38 426 GLN A C 1
ATOM 3503 O O . GLN A 1 426 ? 10.932 41.250 -2.459 1.00 91.38 426 GLN A O 1
ATOM 3508 N N . LEU A 1 427 ? 11.682 40.451 -0.508 1.00 87.69 427 LEU A N 1
ATOM 3509 C CA . LEU A 1 427 ? 12.040 41.765 0.034 1.00 87.69 427 LEU A CA 1
ATOM 3510 C C . LEU A 1 427 ? 13.125 42.461 -0.799 1.00 87.69 427 LEU A C 1
ATOM 3512 O O . LEU A 1 427 ? 13.004 43.653 -1.097 1.00 87.69 427 LEU A O 1
ATOM 3516 N N . LYS A 1 428 ? 14.152 41.724 -1.243 1.00 90.44 428 LYS A N 1
ATOM 3517 C CA . LYS A 1 428 ? 15.192 42.248 -2.147 1.00 90.44 428 LYS A CA 1
ATOM 3518 C C . LYS A 1 428 ? 14.610 42.668 -3.497 1.00 90.44 428 LYS A C 1
ATOM 3520 O O . LYS A 1 428 ? 14.972 43.722 -4.013 1.00 90.44 428 LYS A O 1
ATOM 3525 N N . GLU A 1 429 ? 13.687 41.891 -4.062 1.00 87.75 429 GLU A N 1
ATOM 3526 C CA . GLU A 1 429 ? 13.002 42.240 -5.313 1.00 87.75 429 GLU A CA 1
ATOM 3527 C C . GLU A 1 429 ? 12.154 43.516 -5.176 1.00 87.75 429 GLU A C 1
ATOM 3529 O O . GLU A 1 429 ? 12.186 44.372 -6.065 1.00 87.75 429 GLU A O 1
ATOM 3534 N N . VAL A 1 430 ? 11.440 43.686 -4.059 1.00 81.75 430 VAL A N 1
ATOM 3535 C CA . VAL A 1 430 ? 10.657 44.899 -3.765 1.00 81.75 430 VAL A CA 1
ATOM 3536 C C . VAL A 1 430 ? 11.566 46.112 -3.553 1.00 81.75 430 VAL A C 1
ATOM 3538 O O . VAL A 1 430 ? 11.293 47.178 -4.107 1.00 81.75 430 VAL A O 1
ATOM 3541 N N . SER A 1 431 ? 12.664 45.951 -2.809 1.00 78.56 431 SER A N 1
ATOM 3542 C CA . SER A 1 431 ? 13.660 47.007 -2.592 1.00 78.56 431 SER A CA 1
ATOM 3543 C C . SER A 1 431 ? 14.287 47.461 -3.913 1.00 78.56 431 SER A C 1
ATOM 3545 O O . SER A 1 431 ? 14.244 48.642 -4.246 1.00 78.56 431 SER A O 1
ATOM 3547 N N . ASN A 1 432 ? 14.728 46.517 -4.751 1.00 81.38 432 ASN A N 1
ATOM 3548 C CA . ASN A 1 432 ? 15.310 46.813 -6.062 1.00 81.38 432 ASN A CA 1
ATOM 3549 C C . ASN A 1 432 ? 14.327 47.520 -7.009 1.00 81.38 432 ASN A C 1
ATOM 3551 O O . ASN A 1 432 ? 14.736 48.369 -7.802 1.00 81.38 432 ASN A O 1
ATOM 3555 N N . LYS A 1 433 ? 13.030 47.185 -6.948 1.00 77.44 433 LYS A N 1
ATOM 3556 C CA . LYS A 1 433 ? 11.988 47.897 -7.706 1.00 77.44 433 LYS A CA 1
ATOM 3557 C C . LYS A 1 433 ? 11.809 49.332 -7.212 1.00 77.44 433 LYS A C 1
ATOM 3559 O O . LYS A 1 433 ? 11.677 50.224 -8.044 1.00 77.44 433 LYS A O 1
ATOM 3564 N N . ARG A 1 434 ? 11.851 49.569 -5.894 1.00 69.06 434 ARG A N 1
ATOM 3565 C CA . ARG A 1 434 ? 11.821 50.929 -5.329 1.00 69.06 434 ARG A CA 1
ATOM 3566 C C . ARG A 1 434 ? 13.044 51.728 -5.744 1.00 69.06 434 ARG A C 1
ATOM 3568 O O . ARG A 1 434 ? 12.864 52.781 -6.325 1.00 69.06 434 ARG A O 1
ATOM 3575 N N . THR A 1 435 ? 14.253 51.187 -5.604 1.00 72.06 435 THR A N 1
ATOM 3576 C CA . THR A 1 435 ? 15.480 51.890 -6.012 1.00 72.06 435 THR A CA 1
ATOM 3577 C C . THR A 1 435 ? 15.486 52.231 -7.501 1.00 72.06 435 THR A C 1
ATOM 3579 O O . THR A 1 435 ? 15.920 53.314 -7.871 1.00 72.06 435 THR A O 1
ATOM 3582 N N . LYS A 1 436 ? 14.968 51.350 -8.370 1.00 69.81 436 LYS A N 1
ATOM 3583 C CA . LYS A 1 436 ? 14.796 51.668 -9.798 1.00 69.81 436 LYS A CA 1
ATOM 3584 C C . LYS A 1 436 ? 13.773 52.777 -10.026 1.00 69.81 436 LYS A C 1
ATOM 3586 O O . LYS A 1 436 ? 14.027 53.653 -10.842 1.00 69.81 436 LYS A O 1
ATOM 3591 N N . ASN A 1 437 ? 12.645 52.758 -9.319 1.00 65.25 437 ASN A N 1
ATOM 3592 C CA . ASN A 1 437 ? 11.652 53.824 -9.416 1.00 65.25 437 ASN A CA 1
ATOM 3593 C C . ASN A 1 437 ? 12.206 55.148 -8.878 1.00 65.25 437 ASN A C 1
ATOM 3595 O O . ASN A 1 437 ? 12.063 56.157 -9.550 1.00 65.25 437 ASN A O 1
ATOM 3599 N N . ASP A 1 438 ? 12.912 55.143 -7.750 1.00 63.88 438 ASP A N 1
ATOM 3600 C CA . ASP A 1 438 ? 13.552 56.324 -7.166 1.00 63.88 438 ASP A CA 1
ATOM 3601 C C . ASP A 1 438 ? 14.669 56.861 -8.074 1.00 63.88 438 ASP A C 1
ATOM 3603 O O . ASP A 1 438 ? 14.824 58.067 -8.213 1.00 63.88 438 ASP A O 1
ATOM 3607 N N . GLN A 1 439 ? 15.425 55.994 -8.758 1.00 65.69 439 GLN A N 1
ATOM 3608 C CA . GLN A 1 439 ? 16.378 56.405 -9.797 1.00 65.69 439 GLN A CA 1
ATOM 3609 C C . GLN A 1 439 ? 15.680 57.028 -11.010 1.00 65.69 439 GLN A C 1
ATOM 3611 O O . GLN A 1 439 ? 16.198 57.991 -11.563 1.00 65.69 439 GLN A O 1
ATOM 3616 N N . ILE A 1 440 ? 14.512 56.515 -11.412 1.00 65.31 440 ILE A N 1
ATOM 3617 C CA . ILE A 1 440 ? 13.697 57.100 -12.487 1.00 65.31 440 ILE A CA 1
ATOM 3618 C C . ILE A 1 440 ? 13.125 58.457 -12.053 1.00 65.31 440 ILE A C 1
ATOM 3620 O O . ILE A 1 440 ? 13.195 59.404 -12.828 1.00 65.31 440 ILE A O 1
ATOM 3624 N N . PHE A 1 441 ? 12.619 58.583 -10.823 1.00 55.59 441 PHE A N 1
ATOM 3625 C CA . PHE A 1 441 ? 12.118 59.848 -10.276 1.00 55.59 441 PHE A CA 1
ATOM 3626 C C . PHE A 1 441 ? 13.237 60.880 -10.101 1.00 55.59 441 PHE A C 1
ATOM 3628 O O . PHE A 1 441 ? 13.077 62.008 -10.540 1.00 55.59 441 PHE A O 1
ATOM 3635 N N . ASN A 1 442 ? 14.404 60.488 -9.584 1.00 57.28 442 ASN A N 1
ATOM 3636 C CA . ASN A 1 442 ? 15.565 61.376 -9.482 1.00 57.28 442 ASN A CA 1
ATOM 3637 C C . ASN A 1 442 ? 16.131 61.762 -10.861 1.00 57.28 442 ASN A C 1
ATOM 3639 O O . ASN A 1 442 ? 16.621 62.875 -11.024 1.00 57.28 442 ASN A O 1
ATOM 3643 N N . ALA A 1 443 ? 16.073 60.871 -11.859 1.00 54.62 443 ALA A N 1
ATOM 3644 C CA . ALA A 1 443 ? 16.444 61.198 -13.237 1.00 54.62 443 ALA A CA 1
ATOM 3645 C C . ALA A 1 443 ? 15.448 62.178 -13.879 1.00 54.62 443 ALA A C 1
ATOM 3647 O O . ALA A 1 443 ? 15.871 63.092 -14.581 1.00 54.62 443 ALA A O 1
ATOM 3648 N N . LEU A 1 444 ? 14.151 62.033 -13.590 1.00 48.62 444 LEU A N 1
ATOM 3649 C CA . LEU A 1 444 ? 13.112 62.978 -14.007 1.00 48.62 444 LEU A CA 1
ATOM 3650 C C . LEU A 1 444 ? 13.250 64.335 -13.295 1.00 48.62 444 LEU A C 1
ATOM 3652 O O . LEU A 1 444 ? 13.115 65.359 -13.951 1.00 48.62 444 LEU A O 1
ATOM 3656 N N . ASP A 1 445 ? 13.594 64.371 -12.006 1.00 47.03 445 ASP A N 1
ATOM 3657 C CA . ASP A 1 445 ? 13.863 65.617 -11.268 1.00 47.03 445 ASP A CA 1
ATOM 3658 C C . ASP A 1 445 ? 15.152 66.315 -11.741 1.00 47.03 445 ASP A C 1
ATOM 3660 O O . ASP A 1 445 ? 15.214 67.543 -11.775 1.00 47.03 445 ASP A O 1
ATOM 3664 N N . LEU A 1 446 ? 16.170 65.563 -12.178 1.00 53.59 446 LEU A N 1
ATOM 3665 C CA . LEU A 1 446 ? 17.369 66.112 -12.830 1.00 53.59 446 LEU A CA 1
ATOM 3666 C C . LEU A 1 446 ? 17.081 66.663 -14.237 1.00 53.59 446 LEU A C 1
ATOM 3668 O O . LEU A 1 446 ? 17.722 67.631 -14.642 1.00 53.59 446 LEU A O 1
ATOM 3672 N N . GLU A 1 447 ? 16.117 66.094 -14.968 1.00 51.78 447 GLU A N 1
ATOM 3673 C CA . GLU A 1 447 ? 15.639 66.643 -16.248 1.00 51.78 447 GLU A CA 1
ATOM 3674 C C . GLU A 1 447 ? 14.665 67.824 -16.067 1.00 51.78 447 GLU A C 1
ATOM 3676 O O . GLU A 1 447 ? 14.571 68.680 -16.948 1.00 51.78 447 GLU A O 1
ATOM 3681 N N . LEU A 1 448 ? 13.980 67.918 -14.922 1.00 47.91 448 LEU A N 1
ATOM 3682 C CA . LEU A 1 448 ? 13.012 68.978 -14.602 1.00 47.91 448 LEU A CA 1
ATOM 3683 C C . LEU A 1 448 ? 13.576 70.103 -13.715 1.00 47.91 448 LEU A C 1
ATOM 3685 O O . LEU A 1 448 ? 12.905 71.118 -13.517 1.00 47.91 448 LEU A O 1
ATOM 3689 N N . GLY A 1 449 ? 14.828 69.991 -13.259 1.00 42.06 449 GLY A N 1
ATOM 3690 C CA . GLY A 1 449 ? 15.578 70.988 -12.481 1.00 42.06 449 GLY A CA 1
ATOM 3691 C C . GLY A 1 449 ? 15.954 72.274 -13.236 1.00 42.06 449 GLY A C 1
ATOM 3692 O O . GLY A 1 449 ? 17.048 72.804 -13.057 1.00 42.06 449 GLY A O 1
ATOM 3693 N N . GLY A 1 450 ? 15.057 72.778 -14.085 1.00 45.78 450 GLY A N 1
ATOM 3694 C CA . GLY A 1 450 ? 15.184 74.041 -14.811 1.00 45.78 450 GLY A CA 1
ATOM 3695 C C . GLY A 1 450 ? 13.895 74.863 -14.897 1.00 45.78 450 GLY A C 1
ATOM 3696 O O . GLY A 1 450 ? 13.908 75.916 -15.531 1.00 45.78 450 GLY A O 1
ATOM 3697 N N . LEU A 1 451 ? 12.788 74.434 -14.279 1.00 42.69 451 LEU A N 1
ATOM 3698 C CA . LEU A 1 451 ? 11.529 75.182 -14.316 1.00 42.69 451 LEU A CA 1
ATOM 3699 C C . LEU A 1 451 ? 11.029 75.494 -12.903 1.00 42.69 451 LEU A C 1
ATOM 3701 O O . LEU A 1 451 ? 10.564 74.628 -12.170 1.00 42.69 451 LEU A O 1
ATOM 3705 N N . SER A 1 452 ? 11.150 76.774 -12.549 1.00 35.72 452 SER A N 1
ATOM 3706 C CA . SER A 1 452 ? 10.522 77.405 -11.389 1.00 35.72 452 SER A CA 1
ATOM 3707 C C . SER A 1 452 ? 9.011 77.150 -11.390 1.00 35.72 452 SER A C 1
ATOM 3709 O O . SER A 1 452 ? 8.337 77.465 -12.372 1.00 35.72 452 SER A O 1
ATOM 3711 N N . VAL A 1 453 ? 8.484 76.603 -10.292 1.00 42.97 453 VAL A N 1
ATOM 3712 C CA . VAL A 1 453 ? 7.044 76.444 -10.056 1.00 42.97 453 VAL A CA 1
ATOM 3713 C C . VAL A 1 453 ? 6.572 77.599 -9.179 1.00 42.97 453 VAL A C 1
ATOM 3715 O O . VAL A 1 453 ? 6.360 77.439 -7.984 1.00 42.97 453 VAL A O 1
ATOM 3718 N N . ASP A 1 454 ? 6.402 78.761 -9.802 1.00 39.34 454 ASP A N 1
ATOM 3719 C CA . ASP A 1 454 ? 5.464 79.779 -9.336 1.00 39.34 454 ASP A CA 1
ATOM 3720 C C . ASP A 1 454 ? 4.371 79.894 -10.404 1.00 39.34 454 ASP A C 1
ATOM 3722 O O . ASP A 1 454 ? 4.664 80.163 -11.571 1.00 39.34 454 ASP A O 1
ATOM 3726 N N . ASN A 1 455 ? 3.119 79.705 -9.978 1.00 44.47 455 ASN A N 1
ATOM 3727 C CA . ASN A 1 455 ? 1.858 79.714 -10.739 1.00 44.47 455 ASN A CA 1
ATOM 3728 C C . ASN A 1 455 ? 1.364 78.350 -11.237 1.00 44.47 455 ASN A C 1
ATOM 3730 O O . ASN A 1 455 ? 1.464 78.031 -12.418 1.00 44.47 455 ASN A O 1
ATOM 3734 N N . PHE A 1 456 ? 0.685 77.606 -10.361 1.00 33.97 456 PHE A N 1
ATOM 3735 C CA . PHE A 1 456 ? -0.462 76.808 -10.796 1.00 33.97 456 PHE A CA 1
ATOM 3736 C C . PHE A 1 456 ? -1.563 76.860 -9.733 1.00 33.97 456 PHE A C 1
ATOM 3738 O O . PHE A 1 456 ? -1.391 76.382 -8.613 1.00 33.97 456 PHE A O 1
ATOM 3745 N N . ASP A 1 457 ? -2.660 77.514 -10.105 1.00 35.12 457 ASP A N 1
ATOM 3746 C CA . ASP A 1 457 ? -3.852 77.747 -9.297 1.00 35.12 457 ASP A CA 1
ATOM 3747 C C . ASP A 1 457 ? -4.749 76.501 -9.351 1.00 35.12 457 ASP A C 1
ATOM 3749 O O . ASP A 1 457 ? -5.085 76.015 -10.435 1.00 35.12 457 ASP A O 1
ATOM 3753 N N . TRP A 1 458 ? -5.086 75.951 -8.185 1.00 40.19 458 TRP A N 1
ATOM 3754 C CA . TRP A 1 458 ? -5.906 74.750 -8.040 1.00 40.19 458 TRP A CA 1
ATOM 3755 C C . TRP A 1 458 ? -7.229 75.122 -7.389 1.00 40.19 458 TRP A C 1
ATOM 3757 O O . TRP A 1 458 ? -7.379 74.986 -6.180 1.00 40.19 458 TRP A O 1
ATOM 3767 N N . ASP A 1 459 ? -8.207 75.514 -8.201 1.00 32.25 459 ASP A N 1
ATOM 3768 C CA . ASP A 1 459 ? -9.599 75.507 -7.770 1.00 32.25 459 ASP A CA 1
ATOM 3769 C C . ASP A 1 459 ? -10.527 74.988 -8.873 1.00 32.25 459 ASP A C 1
ATOM 3771 O O . ASP A 1 459 ? -10.637 75.543 -9.964 1.00 32.25 459 ASP A O 1
ATOM 3775 N N . GLY A 1 460 ? -11.231 73.907 -8.528 1.00 32.47 460 GLY A N 1
ATOM 3776 C CA . GLY A 1 460 ? -12.456 73.464 -9.184 1.00 32.47 460 GLY A CA 1
ATOM 3777 C C . GLY A 1 460 ? -12.286 72.538 -10.387 1.00 32.47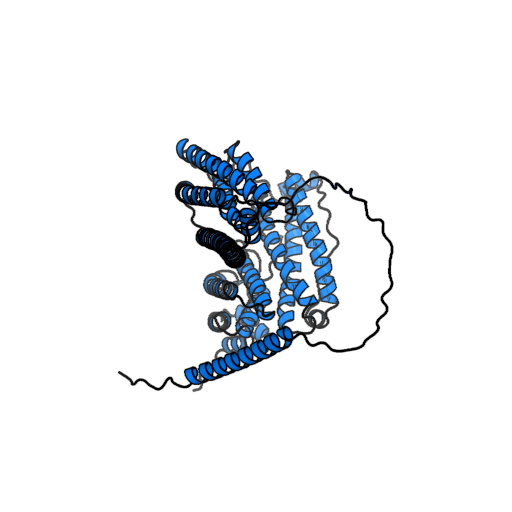 460 GLY A C 1
ATOM 3778 O O . GLY A 1 460 ? -12.132 72.994 -11.510 1.00 32.47 460 GLY A O 1
ATOM 3779 N N . LEU A 1 461 ? -12.483 71.233 -10.179 1.00 28.36 461 LEU A N 1
ATOM 3780 C CA . LEU A 1 461 ? -13.589 70.509 -10.824 1.00 28.36 461 LEU A CA 1
ATOM 3781 C C . LEU A 1 461 ? -13.716 69.086 -10.255 1.00 28.36 461 LEU A C 1
ATOM 3783 O O . LEU A 1 461 ? -12.850 68.230 -10.421 1.00 28.36 461 LEU A O 1
ATOM 3787 N N . SER A 1 462 ? -14.843 68.836 -9.597 1.00 34.78 462 SER A N 1
ATOM 3788 C CA . SER A 1 462 ? -15.337 67.529 -9.175 1.00 34.78 462 SER A CA 1
ATOM 3789 C C . SER A 1 462 ? -16.194 66.916 -10.285 1.00 34.78 462 SER A C 1
ATOM 3791 O O . SER A 1 462 ? -17.075 67.589 -10.814 1.00 34.78 462 SER A O 1
ATOM 3793 N N . ILE A 1 463 ? -15.995 65.634 -10.622 1.00 31.20 463 ILE A N 1
ATOM 3794 C CA . ILE A 1 463 ? -16.952 64.871 -11.443 1.00 31.20 463 ILE A CA 1
ATOM 3795 C C . ILE A 1 463 ? -17.126 63.449 -10.898 1.00 31.20 463 ILE A C 1
ATOM 3797 O O . ILE A 1 463 ? -16.177 62.758 -10.532 1.00 31.20 463 ILE A O 1
ATOM 3801 N N . ALA A 1 464 ? -18.402 63.074 -10.840 1.00 29.34 464 ALA A N 1
ATOM 3802 C CA . ALA A 1 464 ? -18.996 61.876 -10.283 1.00 29.34 464 ALA A CA 1
ATOM 3803 C C . ALA A 1 464 ? -18.805 60.598 -11.122 1.00 29.34 464 ALA A C 1
ATOM 3805 O O . ALA A 1 464 ? -18.588 60.622 -12.331 1.00 29.34 464 ALA A O 1
ATOM 3806 N N . VAL A 1 465 ? -18.988 59.469 -10.438 1.00 38.62 465 VAL A N 1
ATOM 3807 C CA . VAL A 1 465 ? -19.043 58.098 -10.966 1.00 38.62 465 VAL A CA 1
ATOM 3808 C C . VAL A 1 465 ? -20.416 57.805 -11.590 1.00 38.62 465 VAL A C 1
ATOM 3810 O O . VAL A 1 465 ? -21.430 58.131 -10.968 1.00 38.62 465 VAL A O 1
ATOM 3813 N N . PRO A 1 466 ? -20.482 57.059 -12.713 1.00 33.41 466 PRO A N 1
ATOM 3814 C CA . PRO A 1 466 ? -21.634 56.198 -12.957 1.00 33.41 466 PRO A CA 1
ATOM 3815 C C . PRO A 1 466 ? -21.278 54.725 -13.223 1.00 33.41 466 PRO A C 1
ATOM 3817 O O . PRO A 1 466 ? -20.214 54.366 -13.725 1.00 33.41 466 PRO A O 1
ATOM 3820 N N . LYS A 1 467 ? -22.245 53.889 -12.833 1.00 33.47 467 LYS A N 1
ATOM 3821 C CA . LYS A 1 467 ? -22.314 52.424 -12.898 1.00 33.47 467 LYS A CA 1
ATOM 3822 C C . LYS A 1 467 ? -22.404 51.917 -14.343 1.00 33.47 467 LYS A C 1
ATOM 3824 O O . LYS A 1 467 ? -23.009 52.570 -15.187 1.00 33.47 467 LYS A O 1
ATOM 3829 N N . THR A 1 468 ? -21.874 50.722 -14.596 1.00 31.72 468 THR A N 1
ATOM 3830 C CA . THR A 1 468 ? -21.953 50.027 -15.887 1.00 31.72 468 THR A CA 1
ATOM 3831 C C . THR A 1 468 ? -23.063 48.974 -15.904 1.00 31.72 468 THR A C 1
ATOM 3833 O O . THR A 1 468 ? -23.073 48.048 -15.094 1.00 31.72 468 THR A O 1
ATOM 3836 N N . ASP A 1 469 ? -23.966 49.110 -16.877 1.00 30.06 469 ASP A N 1
ATOM 3837 C CA . ASP A 1 469 ? -24.867 48.060 -17.355 1.00 30.06 469 ASP A CA 1
ATOM 3838 C C . ASP A 1 469 ? -24.273 47.349 -18.583 1.00 30.06 469 ASP A C 1
ATOM 3840 O O . ASP A 1 469 ? -23.386 47.856 -19.273 1.00 30.06 469 ASP A O 1
ATOM 3844 N N . LYS A 1 470 ? -24.753 46.124 -18.805 1.00 35.03 470 LYS A N 1
ATOM 3845 C CA . LYS A 1 470 ? -24.286 45.146 -19.799 1.00 35.03 470 LYS A CA 1
ATOM 3846 C C . LYS A 1 470 ? -24.731 45.463 -21.243 1.00 35.03 470 LYS A C 1
ATOM 3848 O O . LYS A 1 470 ? -25.572 46.316 -21.484 1.00 35.03 470 LYS A O 1
ATOM 3853 N N . VAL A 1 471 ? -24.252 44.579 -22.130 1.00 30.45 471 VAL A N 1
ATOM 3854 C CA . VAL A 1 471 ? -24.698 44.155 -23.482 1.00 30.45 471 VAL A CA 1
ATOM 3855 C C . VAL A 1 471 ? -23.957 44.762 -24.707 1.00 30.45 471 VAL A C 1
ATOM 3857 O O . VAL A 1 471 ? -23.247 45.750 -24.559 1.00 30.45 471 VAL A O 1
ATOM 3860 N N . PRO A 1 472 ? -23.918 44.076 -25.879 1.00 40.22 472 PRO A N 1
ATOM 3861 C CA . PRO A 1 472 ? -22.720 43.365 -26.355 1.00 40.22 472 PRO A CA 1
ATOM 3862 C C . PRO A 1 472 ? -22.298 43.783 -27.782 1.00 40.22 472 PRO A C 1
ATOM 3864 O O . PRO A 1 472 ? -23.142 44.170 -28.586 1.00 40.22 472 PRO A O 1
ATOM 3867 N N . ILE A 1 473 ? -21.028 43.626 -28.180 1.00 26.94 473 ILE A N 1
ATOM 3868 C CA . ILE A 1 473 ? -20.647 43.839 -29.593 1.00 26.94 473 ILE A CA 1
ATOM 3869 C C . ILE A 1 473 ? -19.701 42.748 -30.113 1.00 26.94 473 ILE A C 1
ATOM 3871 O O . ILE A 1 473 ? -18.508 42.715 -29.835 1.00 26.94 473 ILE A O 1
ATOM 3875 N N . VAL A 1 474 ? -20.324 41.831 -30.858 1.00 26.91 474 VAL A N 1
ATOM 3876 C CA . VAL A 1 474 ? -19.966 41.290 -32.183 1.00 26.91 474 VAL A CA 1
ATOM 3877 C C . VAL A 1 474 ? -18.515 41.494 -32.650 1.00 26.91 474 VAL A C 1
ATOM 3879 O O . VAL A 1 474 ? -18.107 42.588 -33.031 1.00 26.91 474 VAL A O 1
ATOM 3882 N N . CYS A 1 475 ? -17.781 40.384 -32.763 1.00 26.48 475 CYS A N 1
ATOM 3883 C CA . CYS A 1 475 ? -16.538 40.303 -33.528 1.00 26.48 475 CYS A CA 1
ATOM 3884 C C . CYS A 1 475 ? -16.813 40.444 -35.034 1.00 26.48 475 CYS A C 1
ATOM 3886 O O . CYS A 1 475 ? -17.471 39.591 -35.631 1.00 26.48 475 CYS A O 1
ATOM 3888 N N . LYS A 1 476 ? -16.232 41.470 -35.662 1.00 26.86 476 LYS A N 1
ATOM 3889 C CA . LYS A 1 476 ? -15.920 41.470 -37.094 1.00 26.86 476 LYS A CA 1
ATOM 3890 C C . LYS A 1 476 ? -14.407 41.488 -37.264 1.00 26.86 476 LYS A C 1
ATOM 3892 O O . LYS A 1 476 ? -13.723 42.384 -36.783 1.00 26.86 476 LYS A O 1
ATOM 3897 N N . VAL A 1 477 ? -13.915 40.456 -37.937 1.00 35.25 477 VAL A N 1
ATOM 3898 C CA . VAL A 1 477 ? -12.532 40.317 -38.383 1.00 35.25 477 VAL A CA 1
ATOM 3899 C C . VAL A 1 477 ? -12.389 41.091 -39.687 1.00 35.25 477 VAL A C 1
ATOM 3901 O O . VAL A 1 477 ? -13.000 40.716 -40.683 1.00 35.25 477 VAL A O 1
ATOM 3904 N N . GLU A 1 478 ? -11.542 42.117 -39.698 1.00 28.33 478 GLU A N 1
ATOM 3905 C CA . GLU A 1 478 ? -10.945 42.636 -40.927 1.00 28.33 478 GLU A CA 1
ATOM 3906 C C . GLU A 1 478 ? -9.434 42.769 -40.741 1.00 28.33 478 GLU A C 1
ATOM 3908 O O . GLU A 1 478 ? -8.915 43.542 -39.941 1.00 28.33 478 GLU A O 1
ATOM 3913 N N . THR A 1 479 ? -8.713 41.948 -41.494 1.00 43.50 479 THR A N 1
ATOM 3914 C CA . THR A 1 479 ? -7.269 42.017 -41.675 1.00 43.50 479 THR A CA 1
ATOM 3915 C C . THR A 1 479 ? -6.919 43.161 -42.622 1.00 43.50 479 THR A C 1
ATOM 3917 O O . THR A 1 479 ? -7.381 43.129 -43.765 1.00 43.50 479 THR A O 1
ATOM 3920 N N . LYS A 1 480 ? -6.017 44.072 -42.221 1.00 33.69 480 LYS A N 1
ATOM 3921 C CA . LYS A 1 480 ? -4.874 44.510 -43.052 1.00 33.69 480 LYS A CA 1
ATOM 3922 C C . LYS A 1 480 ? -3.917 45.493 -42.352 1.00 33.69 480 LYS A C 1
ATOM 3924 O O . LYS A 1 480 ? -4.288 46.557 -41.882 1.00 33.69 480 LYS A O 1
ATOM 3929 N N . SER A 1 481 ? -2.643 45.156 -42.543 1.00 35.78 481 SER A N 1
ATOM 3930 C CA . SER A 1 481 ? -1.456 46.013 -42.653 1.00 35.78 481 SER A CA 1
ATOM 3931 C C . SER A 1 481 ? -0.540 46.204 -41.435 1.00 35.78 481 SER A C 1
ATOM 3933 O O . SER A 1 481 ? -0.935 46.444 -40.302 1.00 35.78 481 SER A O 1
ATOM 3935 N N . LYS A 1 482 ? 0.734 46.006 -41.782 1.00 50.28 482 LYS A N 1
ATOM 3936 C CA . LYS A 1 482 ? 1.967 45.920 -41.014 1.00 50.28 482 LYS A CA 1
ATOM 3937 C C . LYS A 1 482 ? 2.385 47.267 -40.420 1.00 50.28 482 LYS A C 1
ATOM 3939 O O . LYS A 1 482 ? 2.722 48.180 -41.166 1.00 50.28 482 LYS A O 1
ATOM 3944 N N . THR A 1 483 ? 2.605 47.281 -39.114 1.00 39.00 483 THR A N 1
ATOM 3945 C CA . THR A 1 483 ? 3.693 48.035 -38.483 1.00 39.00 483 THR A CA 1
ATOM 3946 C C . THR A 1 483 ? 4.386 47.090 -37.510 1.00 39.00 483 THR A C 1
ATOM 3948 O O . THR A 1 483 ? 3.872 46.752 -36.447 1.00 39.00 483 THR A O 1
ATOM 3951 N N . V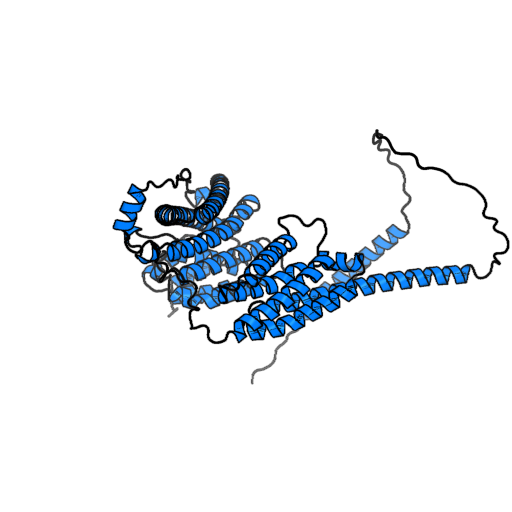AL A 1 484 ? 5.544 46.568 -37.922 1.00 49.41 484 VAL A N 1
ATOM 3952 C CA . VAL A 1 484 ? 6.384 45.754 -37.039 1.00 49.41 484 VAL A CA 1
ATOM 3953 C C . VAL A 1 484 ? 7.024 46.715 -36.049 1.00 49.41 484 VAL A C 1
ATOM 3955 O O . VAL A 1 484 ? 7.852 47.539 -36.429 1.00 49.41 484 VAL A O 1
ATOM 3958 N N . ASN A 1 485 ? 6.601 46.623 -34.791 1.00 59.00 485 ASN A N 1
ATOM 3959 C CA . ASN A 1 485 ? 7.205 47.353 -33.689 1.00 59.00 485 ASN A CA 1
ATOM 3960 C C . ASN A 1 485 ? 8.714 47.017 -33.642 1.00 59.00 485 ASN A C 1
ATOM 3962 O O . ASN A 1 485 ? 9.049 45.833 -33.532 1.00 59.00 485 ASN A O 1
ATOM 3966 N N . PRO A 1 486 ? 9.627 48.002 -33.731 1.00 60.12 486 PRO A N 1
ATOM 3967 C CA . PRO A 1 486 ? 11.072 47.758 -33.752 1.00 60.12 486 PRO A CA 1
ATOM 3968 C C . PRO A 1 486 ? 11.562 46.975 -32.524 1.00 60.12 486 PRO A C 1
ATOM 3970 O O . PRO A 1 486 ? 12.461 46.146 -32.657 1.00 60.12 486 PRO A O 1
ATOM 3973 N N . LYS A 1 487 ? 10.881 47.103 -31.374 1.00 54.91 487 LYS A N 1
ATOM 3974 C CA . LYS A 1 487 ? 11.177 46.312 -30.167 1.00 54.91 487 LYS A CA 1
ATOM 3975 C C . LYS A 1 487 ? 10.925 44.812 -30.346 1.00 54.91 487 LYS A C 1
ATOM 3977 O O . LYS A 1 487 ? 11.593 43.996 -29.722 1.00 54.91 487 LYS A O 1
ATOM 3982 N N . PHE A 1 488 ? 9.983 44.425 -31.208 1.00 52.75 488 PHE A N 1
ATOM 3983 C CA . PHE A 1 488 ? 9.692 43.013 -31.473 1.00 52.75 488 PHE A CA 1
ATOM 3984 C C . PHE A 1 488 ? 10.788 42.355 -32.320 1.00 52.75 488 PHE A C 1
ATOM 3986 O O . PHE A 1 488 ? 11.081 41.176 -32.142 1.00 52.75 488 PHE A O 1
ATOM 3993 N N . LYS A 1 489 ? 11.432 43.126 -33.207 1.00 67.25 489 LYS A N 1
ATOM 3994 C CA . LYS A 1 489 ? 12.575 42.655 -33.995 1.00 67.25 489 LYS A CA 1
ATOM 3995 C C . LYS A 1 489 ? 13.816 42.466 -33.115 1.00 67.25 489 LYS A C 1
ATOM 3997 O O . LYS A 1 489 ? 14.444 41.418 -33.205 1.00 67.25 489 LYS A O 1
ATOM 4002 N N . GLU A 1 490 ? 14.093 43.400 -32.203 1.00 66.69 490 GLU A N 1
ATOM 4003 C CA . GLU A 1 490 ? 15.175 43.248 -31.214 1.00 66.69 490 GLU A CA 1
ATOM 4004 C C . GLU A 1 490 ? 14.982 42.024 -30.311 1.00 66.69 490 GLU A C 1
ATOM 4006 O O . GLU A 1 490 ? 15.929 41.277 -30.076 1.00 66.69 490 GLU A O 1
ATOM 4011 N N . LEU A 1 491 ? 13.753 41.764 -29.853 1.00 55.12 491 LEU A N 1
ATOM 4012 C CA . LEU A 1 491 ? 13.432 40.580 -29.046 1.00 55.12 491 LEU A CA 1
ATOM 4013 C C . LEU A 1 491 ? 13.641 39.264 -29.810 1.00 55.12 491 LEU A C 1
ATOM 4015 O O . LEU A 1 491 ? 14.147 38.292 -29.246 1.00 55.12 491 LEU A O 1
ATOM 4019 N N . LEU A 1 492 ? 13.288 39.231 -31.096 1.00 58.12 492 LEU A N 1
ATOM 4020 C CA . LEU A 1 492 ? 13.504 38.070 -31.964 1.00 58.12 492 LEU A CA 1
ATOM 4021 C C . LEU A 1 492 ? 14.990 37.822 -32.244 1.00 58.12 492 LEU A C 1
ATOM 4023 O O . LEU A 1 492 ? 15.429 36.671 -32.236 1.00 58.12 492 LEU A O 1
ATOM 4027 N N . ASP A 1 493 ? 15.767 38.883 -32.446 1.00 74.50 493 ASP A N 1
ATOM 4028 C CA . ASP A 1 493 ? 17.206 38.780 -32.685 1.00 74.50 493 ASP A CA 1
ATOM 4029 C C . ASP A 1 493 ? 17.962 38.394 -31.397 1.00 74.50 493 ASP A C 1
ATOM 4031 O O . ASP A 1 493 ? 18.849 37.538 -31.440 1.00 74.50 493 ASP A O 1
ATOM 4035 N N . ALA A 1 494 ? 17.542 38.899 -30.230 1.00 67.81 494 ALA A N 1
ATOM 4036 C CA . ALA A 1 494 ? 18.063 38.477 -28.927 1.00 67.81 494 ALA A CA 1
ATOM 4037 C C . ALA A 1 494 ? 17.750 37.000 -28.621 1.00 67.81 494 ALA A C 1
ATOM 4039 O O . ALA A 1 494 ? 18.624 36.259 -28.171 1.00 67.81 494 ALA A O 1
ATOM 4040 N N . SER A 1 495 ? 16.531 36.541 -28.928 1.00 52.47 495 SER A N 1
ATOM 4041 C CA . SER A 1 495 ? 16.127 35.139 -28.752 1.00 52.47 495 SER A CA 1
ATOM 4042 C C . SER A 1 495 ? 16.934 34.185 -29.642 1.00 52.47 495 SER A C 1
ATOM 4044 O O . SER A 1 495 ? 17.372 33.129 -29.183 1.00 52.47 495 SER A O 1
ATOM 4046 N N . ARG A 1 496 ? 17.205 34.572 -30.896 1.00 67.06 496 ARG A N 1
ATOM 4047 C CA . ARG A 1 496 ? 18.048 33.789 -31.817 1.00 67.06 496 ARG A CA 1
ATOM 4048 C C . ARG A 1 496 ? 19.504 33.731 -31.368 1.00 67.06 496 ARG A C 1
ATOM 4050 O O . ARG A 1 496 ? 20.125 32.675 -31.479 1.00 67.06 496 ARG A O 1
ATOM 4057 N N . LYS A 1 497 ? 20.036 34.833 -30.833 1.00 75.62 497 LYS A N 1
ATOM 4058 C CA . LYS A 1 497 ? 21.402 34.887 -30.300 1.00 75.62 497 LYS A CA 1
ATOM 4059 C C . LYS A 1 497 ? 21.566 33.980 -29.074 1.00 75.62 497 LYS A C 1
ATOM 4061 O O . LYS A 1 497 ? 22.507 33.193 -29.028 1.00 75.62 497 LYS A O 1
ATOM 4066 N N . LEU A 1 498 ? 20.592 33.993 -28.162 1.00 61.62 498 LEU A N 1
ATOM 4067 C CA . LEU A 1 498 ? 20.568 33.112 -26.991 1.00 61.62 498 LEU A CA 1
ATOM 4068 C C . LEU A 1 498 ? 20.484 31.624 -27.383 1.00 61.62 498 LEU A C 1
ATOM 4070 O O . LEU A 1 498 ? 21.173 30.784 -26.804 1.00 61.62 498 LEU A O 1
ATOM 4074 N N . ALA A 1 499 ? 19.681 31.287 -28.398 1.00 54.91 499 ALA A N 1
ATOM 4075 C CA . ALA A 1 499 ? 19.580 29.918 -28.905 1.00 54.91 499 ALA A CA 1
ATOM 4076 C C . ALA A 1 499 ? 20.908 29.415 -29.506 1.00 54.91 499 ALA A C 1
ATOM 4078 O O . ALA A 1 499 ? 21.301 28.276 -29.252 1.00 54.91 499 ALA A O 1
ATOM 4079 N N . ALA A 1 500 ? 21.632 30.270 -30.238 1.00 69.94 500 ALA A N 1
ATOM 4080 C CA . ALA A 1 500 ? 22.944 29.938 -30.797 1.00 69.94 500 ALA A CA 1
ATOM 4081 C C . ALA A 1 500 ? 24.019 29.750 -29.708 1.00 69.94 500 ALA A C 1
ATOM 4083 O O . ALA A 1 500 ? 24.804 28.804 -29.767 1.00 69.94 500 ALA A O 1
ATOM 4084 N N . GLU A 1 501 ? 24.026 30.598 -28.676 1.00 69.81 501 GLU A N 1
ATOM 4085 C CA . GLU A 1 501 ? 24.951 30.478 -27.538 1.00 69.81 501 GLU A CA 1
ATOM 4086 C C . GLU A 1 501 ? 24.689 29.201 -26.718 1.00 69.81 501 GLU A C 1
ATOM 4088 O O . GLU A 1 501 ? 25.626 28.502 -26.330 1.00 69.81 501 GLU A O 1
ATOM 4093 N N . THR A 1 502 ? 23.419 28.820 -26.552 1.00 65.12 502 THR A N 1
ATOM 4094 C CA . THR A 1 502 ? 23.025 27.579 -25.859 1.00 65.12 502 THR A CA 1
ATOM 4095 C C . THR A 1 502 ? 23.439 26.328 -26.646 1.00 65.12 502 THR A C 1
ATOM 4097 O O . THR A 1 502 ? 23.868 25.330 -26.065 1.00 65.12 502 THR A O 1
ATOM 4100 N N . GLN A 1 503 ? 23.370 26.379 -27.979 1.00 62.91 503 GLN A N 1
ATOM 4101 C CA . GLN A 1 503 ? 23.793 25.277 -28.843 1.00 62.91 503 GLN A CA 1
ATOM 4102 C C . GLN A 1 503 ? 25.322 25.099 -28.843 1.00 62.91 503 GLN A C 1
ATOM 4104 O O . GLN A 1 503 ? 25.806 23.968 -28.846 1.00 62.91 503 GLN A O 1
ATOM 4109 N N . ASN A 1 504 ? 26.081 26.195 -28.740 1.00 60.41 504 ASN A N 1
ATOM 4110 C CA . ASN A 1 504 ? 27.539 26.153 -28.594 1.00 60.41 504 ASN A CA 1
ATOM 4111 C C . ASN A 1 504 ? 27.974 25.588 -27.231 1.00 60.41 504 ASN A C 1
ATOM 4113 O O . ASN A 1 504 ? 28.914 24.798 -27.173 1.00 60.41 504 ASN A O 1
ATOM 4117 N N . LEU A 1 505 ? 27.253 25.899 -26.147 1.00 46.94 505 LEU A N 1
ATOM 4118 C CA . LEU A 1 505 ? 27.499 25.308 -24.824 1.00 46.94 505 LEU A CA 1
ATOM 4119 C C . LEU A 1 505 ? 27.258 23.790 -24.805 1.00 46.94 505 LEU A C 1
ATOM 4121 O O . LEU A 1 505 ? 28.036 23.052 -24.201 1.00 46.94 505 LEU A O 1
ATOM 4125 N N . ALA A 1 506 ? 26.241 23.304 -25.522 1.00 46.75 506 ALA A N 1
ATOM 4126 C CA . ALA A 1 506 ? 25.974 21.870 -25.658 1.00 46.75 506 ALA A CA 1
ATOM 4127 C C . ALA A 1 506 ? 27.061 21.123 -26.463 1.00 46.75 506 ALA A C 1
ATOM 4129 O O . ALA A 1 506 ? 27.310 19.941 -26.218 1.00 46.75 506 ALA A O 1
ATOM 4130 N N . ILE A 1 507 ? 27.725 21.802 -27.405 1.00 59.16 507 ILE A N 1
ATOM 4131 C CA . IL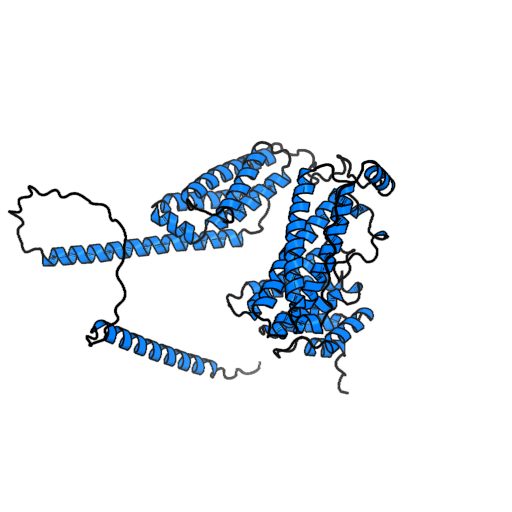E A 1 507 ? 28.867 21.257 -28.158 1.00 59.16 507 ILE A CA 1
ATOM 4132 C C . ILE A 1 507 ? 30.130 21.245 -27.285 1.00 59.16 507 ILE A C 1
ATOM 4134 O O . ILE A 1 507 ? 30.843 20.244 -27.268 1.00 59.16 507 ILE A O 1
ATOM 4138 N N . CYS A 1 508 ? 30.374 22.298 -26.497 1.00 45.16 508 CYS A N 1
ATOM 4139 C CA . CYS A 1 508 ? 31.486 22.337 -25.541 1.00 45.16 508 CYS A CA 1
ATOM 4140 C C . CYS A 1 508 ? 31.363 21.256 -24.455 1.00 45.16 508 CYS A C 1
ATOM 4142 O O . CYS A 1 508 ? 32.358 20.613 -24.134 1.00 45.16 508 CYS A O 1
ATOM 4144 N N . ALA A 1 509 ? 30.152 20.998 -23.951 1.00 45.09 509 ALA A N 1
ATOM 4145 C CA . ALA A 1 509 ? 29.903 19.932 -22.980 1.00 45.09 509 ALA A CA 1
ATOM 4146 C C . ALA A 1 509 ? 30.186 18.531 -23.558 1.00 45.09 509 ALA A C 1
ATOM 4148 O O . ALA A 1 509 ? 30.792 17.702 -22.890 1.00 45.09 509 ALA A O 1
ATOM 4149 N N . LYS A 1 510 ? 29.843 18.284 -24.832 1.00 50.84 510 LYS A N 1
ATOM 4150 C CA . LYS A 1 510 ? 30.156 17.012 -25.512 1.00 50.84 510 LYS A CA 1
ATOM 4151 C C . LYS A 1 510 ? 31.648 16.778 -25.747 1.00 50.84 510 LYS A C 1
ATOM 4153 O O . LYS A 1 510 ? 32.058 15.627 -25.830 1.00 50.84 510 LYS A O 1
ATOM 4158 N N . ASN A 1 511 ? 32.439 17.843 -25.864 1.00 49.28 511 ASN A N 1
ATOM 4159 C CA . ASN A 1 511 ? 33.883 17.743 -26.077 1.00 49.28 511 ASN A CA 1
ATOM 4160 C C . ASN A 1 511 ? 34.668 17.560 -24.764 1.00 49.28 511 ASN A C 1
ATOM 4162 O O . ASN A 1 511 ? 35.822 17.142 -24.816 1.00 49.28 511 ASN A O 1
ATOM 4166 N N . MET A 1 512 ? 34.059 17.843 -23.604 1.00 45.53 512 MET A N 1
ATOM 4167 C CA . MET A 1 512 ? 34.657 17.575 -22.288 1.00 45.53 512 MET A CA 1
ATOM 4168 C C . MET A 1 512 ? 34.529 16.104 -21.860 1.00 45.53 512 MET A C 1
ATOM 4170 O O . MET A 1 512 ? 35.427 15.596 -21.200 1.00 45.53 512 MET A O 1
ATOM 4174 N N . ASP A 1 513 ? 33.489 15.389 -22.303 1.00 45.72 513 ASP A N 1
ATOM 4175 C CA . ASP A 1 513 ? 33.293 13.962 -21.977 1.00 45.72 513 ASP A CA 1
ATOM 4176 C C . ASP A 1 513 ? 34.193 13.003 -22.788 1.00 45.72 513 ASP A C 1
ATOM 4178 O O . ASP A 1 513 ? 34.207 11.798 -22.540 1.00 45.72 513 ASP A O 1
ATOM 4182 N N . SER A 1 514 ? 34.949 13.504 -23.774 1.00 42.44 514 SER A N 1
ATOM 4183 C CA . SER A 1 514 ? 35.819 12.688 -24.639 1.00 42.44 514 SER A CA 1
ATOM 4184 C C . SER A 1 514 ? 37.306 12.707 -24.265 1.00 42.44 514 SER A C 1
ATOM 4186 O O . SER A 1 514 ? 38.114 12.154 -25.008 1.00 42.44 514 SER A O 1
ATOM 4188 N N . SER A 1 515 ? 37.687 13.323 -23.142 1.00 44.50 515 SER A N 1
ATOM 4189 C CA . SER A 1 515 ? 39.080 13.382 -22.680 1.00 44.50 515 SER A CA 1
ATOM 4190 C C . SER A 1 515 ? 39.235 12.891 -21.237 1.00 44.50 515 SER A C 1
ATOM 4192 O O . SER A 1 515 ? 39.527 13.675 -20.339 1.00 44.50 515 SER A O 1
ATOM 4194 N N . GLU A 1 516 ? 39.080 11.588 -21.017 1.00 36.81 516 GLU A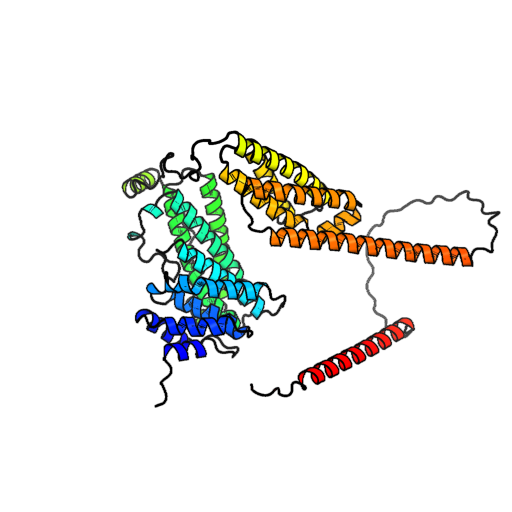 N 1
ATOM 4195 C CA . GLU A 1 516 ? 39.708 10.906 -19.880 1.00 36.81 516 GLU A CA 1
ATOM 4196 C C . GLU A 1 516 ? 40.546 9.742 -20.412 1.00 36.81 516 GLU A C 1
ATOM 4198 O O . GLU A 1 516 ? 40.079 8.620 -20.610 1.00 36.81 516 GLU A O 1
ATOM 4203 N N . ASP A 1 517 ? 41.806 10.067 -20.686 1.00 39.75 517 ASP A N 1
ATOM 4204 C CA . ASP A 1 517 ? 42.884 9.119 -20.907 1.00 39.75 517 ASP A CA 1
ATOM 4205 C C . ASP A 1 517 ? 43.412 8.615 -19.554 1.00 39.75 517 ASP A C 1
ATOM 4207 O O . ASP A 1 517 ? 43.692 9.387 -18.639 1.00 39.75 517 ASP A O 1
ATOM 4211 N N . THR A 1 518 ? 43.559 7.292 -19.480 1.00 42.66 518 THR A N 1
ATOM 4212 C CA . THR A 1 518 ? 44.669 6.546 -18.864 1.00 42.66 518 THR A CA 1
ATOM 4213 C C . THR A 1 518 ? 45.412 7.160 -17.669 1.00 42.66 518 THR A C 1
ATOM 4215 O O . THR A 1 518 ? 46.177 8.109 -17.820 1.00 42.66 518 THR A O 1
ATOM 4218 N N . PHE A 1 519 ? 45.402 6.442 -16.541 1.00 33.38 519 PHE A N 1
ATOM 4219 C CA . PHE A 1 519 ? 46.539 6.433 -15.611 1.00 33.38 519 PHE A CA 1
ATOM 4220 C C . PHE A 1 519 ? 47.016 5.000 -15.317 1.00 33.38 519 PHE A C 1
ATOM 4222 O O . PHE A 1 519 ? 46.215 4.062 -15.376 1.00 33.38 519 PHE A O 1
ATOM 4229 N N . PRO A 1 520 ? 48.329 4.813 -15.072 1.00 40.34 520 PRO A N 1
ATOM 4230 C CA . PRO A 1 520 ? 48.981 3.516 -15.066 1.00 40.34 520 PRO A CA 1
ATOM 4231 C C . PRO A 1 520 ? 48.887 2.826 -13.703 1.00 40.34 520 PRO A C 1
ATOM 4233 O O . PRO A 1 520 ? 48.734 3.451 -12.657 1.00 40.34 520 PRO A O 1
ATOM 4236 N N . SER A 1 521 ? 49.033 1.508 -13.755 1.00 37.50 521 SER A N 1
ATOM 4237 C CA . SER A 1 521 ? 49.136 0.595 -12.622 1.00 37.50 521 SER A CA 1
ATOM 4238 C C . SER A 1 521 ? 50.326 0.901 -11.707 1.00 37.50 521 SER A C 1
ATOM 4240 O O . SER A 1 521 ? 51.462 0.889 -12.186 1.00 37.50 521 SER A O 1
ATOM 4242 N N . PHE A 1 522 ? 50.052 1.035 -10.407 1.00 41.75 522 PHE A N 1
ATOM 4243 C CA . PHE A 1 522 ? 50.912 0.594 -9.306 1.00 41.75 522 PHE A CA 1
ATOM 4244 C C . PHE A 1 522 ? 50.056 0.053 -8.163 1.00 41.75 522 PHE A C 1
ATOM 4246 O O . PHE A 1 522 ? 49.014 0.681 -7.867 1.00 41.75 522 PHE A O 1
#

Foldseek 3Di:
DPPDDPLLLVLLCQQLDLDLAHRDVVSLVVNQVCLVVVPCPSNLVNLLDQCQDPRLSSVQSSLLSVLSSLQRHDLVCQPPVLVVSLVSLVVSLVVLVPDPDPPPSSVLSNLSSVLSNLLNVLSVVPVCQGSLRAHPDPVPPDLVCLALVNLLVNLVSLLVSLVSLLVRQPVCLVPPLPRNRSNSSNQSSLSSLVRSLVVNLVSLLSCLLAPPDPVSNVVSVVSNVVSVVSNVVSLVSLCVRPSNVVVDPRDDDDPRDDSDADPVNSVVSCVVNVCRYPPPVRPPPPPPPPPCPDPPLLVLLLVLLVLLLVLLVVLLVLQPDPDADCPQLSVVLVVLSVVLVVCSVPVPRVVVNLVSSVVSLLSSLSSLDLVSLVSNVVVVVLVVNVVSLVSSVVSVVSSCVSSVDDPNVVVSVVSSVVSNVSNVVVVVVVVVVVVVVVVVVVVVCVVVVPDDPDDDDDDDDDDDDDDDDDDDDDDDDDDDDDDDDVVVVVVVVVVVVVVVVVVVVVVVVVVVVPDDDDDDDD

Sequence (522 aa):
MDFLEPKIKVATKKACNSMNTPPKPKHIKTIIAKSYTNDMPMFYQELNKTMLSNNILHQYKSFVTLHRVLRDGSPSLIGGYLDSFYPVIYKAYVKLQQQNNTEPLLQITKHYAQYIQMRVVFHQQHRFFTGALNIPEYETLPEEYYTDLKCLSTLSYIMDLMDYLLVVPLPIIHNYSSDRTKLDCTIPLILDANELYNVIIFFMHNLAHIEENESVFTFLYNRLLRIYQALVNLFGEARNNLYISNNMTVPTLKPLPTFNVTQQQKDEYRLKHPNCITKEKDRIAPKYTKEMNDDGETKELCKVGNQFVRILTQFIQVCSLPTADKESPDFKLMAMLKCLIDELQQPENYPALKTHIWKTFIGTHFLMQKENAIHVVEIKQNILVMELVQCIDNIENELIRVCKTHDGIDEFNKSVDEFISFIDKQLKEVSNKRTKNDQIFNALDLELGGLSVDNFDWDGLSIAVPKTDKVPIVCKVETKSKTVNPKFKELLDASRKLAAETQNLAICAKNMDSSEDTFPSF